Protein AF-0000000080646005 (afdb_homodimer)

Organism: NCBI:txid888439

pLDDT: mean 83.91, std 13.1, range [31.67, 98.0]

Foldseek 3Di:
DLVVLLVVLVQVVQVHDQDDFLCRLCVLLVHDSVLSQLLCVLLVDDDDPRPDRDHDVSSSVVSNVLVCCCVPVNDDPVVSSVVNNLVSVVVVVVVVVVLVVQLVVQCVPVVDDSVVSSSVCSNCVNVCVVVVVVVVVVVVVVVVVVVVVVVVVVVVVVVPPDPPPPPAQAKKKKKKKFFPCLVVVVVVDPPVLNVVQQVVLVVLLQVLQVVLAKHWQDDDRRMTMIIHRDLVSQLSSQLVSLVVQVPDPSGGFMFMEMEIDGWDDDSSHTDDPRVVVNVQQSVPGDTSWYKYFPVSLVVVVVPPVDDCVAKHWDDWDQTPPNGITIIMTGPSVVVVVVD/DLVVLLVVLVQVVQVHDQDDFLCRLCVLLVHDSVLSQLLCVLLVDDDDDRPDRDHDVSSSVVSNVLVCCCVPVNDDPVVSSVVNNLVSVVVVVVVVVVLVVQLVVQCVPVVDDSVVSSSVCSNCVNVCVVVVVVVVVVVVVVVVVVVVVVVVVVVVVVVPPDPPPPPAQAKKKKKKKFFPCLVVVVVVDPPVLNVVQQVVLVVLLQVLQVVLAKHWQDDDRRMTMIIHRDLVSQLSSQLVSLVVQVPDPSGGFMFMEMEIDGWDDDSSHTDDPRVVVNVQQRVPGDTSWYKYFPVSLVVVVVPPVDDCVAKHWDDWDQTPPNGITIIMTGPSVVVVVVD

Structure (mmCIF, N/CA/C/O backbone):
data_AF-0000000080646005-model_v1
#
loop_
_entity.id
_entity.type
_entity.pdbx_description
1 polymer 'Guanylate cyclase domain-containing protein'
#
loop_
_atom_site.group_PDB
_atom_site.id
_atom_site.type_symbol
_atom_site.label_atom_id
_atom_site.label_alt_id
_atom_site.label_comp_id
_atom_site.label_asym_id
_atom_site.label_entity_id
_atom_site.label_seq_id
_atom_site.pdbx_PDB_ins_code
_atom_site.Cartn_x
_atom_site.Cartn_y
_atom_site.Cartn_z
_atom_site.occupancy
_atom_site.B_iso_or_equiv
_atom_site.auth_seq_id
_atom_site.auth_comp_id
_atom_site.auth_asym_id
_atom_site.auth_atom_id
_atom_site.pdbx_PDB_model_num
ATOM 1 N N . MET A 1 1 ? 9 34.219 -7.281 1 39.34 1 MET A N 1
ATOM 2 C CA . MET A 1 1 ? 8.875 33.875 -5.867 1 39.34 1 MET A CA 1
ATOM 3 C C . MET A 1 1 ? 8.352 32.469 -5.703 1 39.34 1 MET A C 1
ATOM 5 O O . MET A 1 1 ? 7.562 31.984 -6.523 1 39.34 1 MET A O 1
ATOM 9 N N . PRO A 1 2 ? 9.062 31.625 -4.93 1 51.69 2 PRO A N 1
ATOM 10 C CA . PRO A 1 2 ? 8.852 30.188 -4.773 1 51.69 2 PRO A CA 1
ATOM 11 C C . PRO A 1 2 ? 7.375 29.828 -4.648 1 51.69 2 PRO A C 1
ATOM 13 O O . PRO A 1 2 ? 6.93 28.828 -5.23 1 51.69 2 PRO A O 1
ATOM 16 N N . GLY A 1 3 ? 6.633 30.688 -4.055 1 55.38 3 GLY A N 1
ATOM 17 C CA . GLY A 1 3 ? 5.211 30.5 -3.834 1 55.38 3 GLY A CA 1
ATOM 18 C C . GLY A 1 3 ? 4.395 30.562 -5.109 1 55.38 3 GLY A C 1
ATOM 19 O O . GLY A 1 3 ? 3.469 29.766 -5.305 1 55.38 3 GLY A O 1
ATOM 20 N N . ALA A 1 4 ? 4.793 31.5 -6.008 1 61.88 4 ALA A N 1
ATOM 21 C CA . ALA A 1 4 ? 4.07 31.688 -7.266 1 61.88 4 ALA A CA 1
ATOM 22 C C . ALA A 1 4 ? 4.215 30.469 -8.164 1 61.88 4 ALA A C 1
ATOM 24 O O . ALA A 1 4 ? 3.258 30.047 -8.82 1 61.88 4 ALA A O 1
ATOM 25 N N . THR A 1 5 ? 5.332 29.797 -8.078 1 70.56 5 THR A N 1
ATOM 26 C CA . THR A 1 5 ? 5.629 28.656 -8.922 1 70.56 5 THR A CA 1
ATOM 27 C C . THR A 1 5 ? 4.824 27.438 -8.477 1 70.56 5 THR A C 1
ATOM 29 O O . THR A 1 5 ? 4.273 26.703 -9.305 1 70.56 5 THR A O 1
ATOM 32 N N . ILE A 1 6 ? 4.512 27.406 -7.23 1 77.31 6 ILE A N 1
ATOM 33 C CA . ILE A 1 6 ? 3.791 26.25 -6.719 1 77.31 6 ILE A CA 1
ATOM 34 C C . ILE A 1 6 ? 2.305 26.391 -7.039 1 77.31 6 ILE A C 1
ATOM 36 O O . ILE A 1 6 ? 1.648 25.406 -7.395 1 77.31 6 ILE A O 1
ATOM 40 N N . ASP A 1 7 ? 1.912 27.609 -6.945 1 82.56 7 ASP A N 1
ATOM 41 C CA . ASP A 1 7 ? 0.506 27.844 -7.262 1 82.56 7 ASP A CA 1
ATOM 42 C C . ASP A 1 7 ? 0.212 27.516 -8.727 1 82.56 7 ASP A C 1
ATOM 44 O O . ASP A 1 7 ? -0.839 26.969 -9.047 1 82.56 7 ASP A O 1
ATOM 48 N N . ALA A 1 8 ? 1.118 27.906 -9.555 1 82.69 8 ALA A N 1
ATOM 49 C CA . ALA A 1 8 ? 0.955 27.625 -10.977 1 82.69 8 ALA A CA 1
ATOM 50 C C . ALA A 1 8 ? 0.957 26.125 -11.242 1 82.69 8 ALA A C 1
ATOM 52 O O . ALA A 1 8 ? 0.105 25.625 -11.977 1 82.69 8 ALA A O 1
ATOM 53 N N . ALA A 1 9 ? 1.856 25.422 -10.609 1 83.88 9 ALA A N 1
ATOM 54 C CA . ALA A 1 9 ? 1.948 23.969 -10.781 1 83.88 9 ALA A CA 1
ATOM 55 C C . ALA A 1 9 ? 0.695 23.281 -10.258 1 83.88 9 ALA A C 1
ATOM 57 O O . ALA A 1 9 ? 0.186 22.344 -10.883 1 83.88 9 ALA A O 1
ATOM 58 N N . ARG A 1 10 ? 0.268 23.781 -9.211 1 85.38 10 ARG A N 1
ATOM 59 C CA . ARG A 1 10 ? -0.937 23.219 -8.609 1 85.38 10 ARG A CA 1
ATOM 60 C C . ARG A 1 10 ? -2.146 23.438 -9.516 1 85.38 10 ARG A C 1
ATOM 62 O O . ARG A 1 10 ? -2.932 22.5 -9.727 1 85.38 10 ARG A O 1
ATOM 69 N N . ASN A 1 11 ? -2.221 24.641 -10.047 1 87.25 11 ASN A N 1
ATOM 70 C CA . ASN A 1 11 ? -3.357 24.953 -10.906 1 87.25 11 ASN A CA 1
ATOM 71 C C . ASN A 1 11 ? -3.369 24.078 -12.164 1 87.25 11 ASN A C 1
ATOM 73 O O . ASN A 1 11 ? -4.434 23.688 -12.641 1 87.25 11 ASN A O 1
ATOM 77 N N . VAL A 1 12 ? -2.279 23.781 -12.609 1 86.81 12 VAL A N 1
ATOM 78 C CA . VAL A 1 12 ? -2.197 22.922 -13.781 1 86.81 12 VAL A CA 1
ATOM 79 C C . VAL A 1 12 ? -2.656 21.516 -13.406 1 86.81 12 VAL A C 1
ATOM 81 O O . VAL A 1 12 ? -3.387 20.875 -14.164 1 86.81 12 VAL A O 1
ATOM 84 N N . LEU A 1 13 ? -2.279 21.047 -12.289 1 90.88 13 LEU A N 1
ATOM 85 C CA . LEU A 1 13 ? -2.588 19.703 -11.828 1 90.88 13 LEU A CA 1
ATOM 86 C C . LEU A 1 13 ? -4.082 19.531 -11.578 1 90.88 13 LEU A C 1
ATOM 88 O O . LEU A 1 13 ? -4.66 18.5 -11.898 1 90.88 13 LEU A O 1
ATOM 92 N N . ILE A 1 14 ? -4.715 20.656 -11.102 1 91 14 ILE A N 1
ATOM 93 C CA . ILE A 1 14 ? -6.105 20.484 -10.695 1 91 14 ILE A CA 1
ATOM 94 C C . ILE A 1 14 ? -7.031 21.094 -11.75 1 91 14 ILE A C 1
ATOM 96 O O . ILE A 1 14 ? -8.234 21.234 -11.516 1 91 14 ILE A O 1
ATOM 100 N N . GLY A 1 15 ? -6.473 21.453 -12.906 1 89.19 15 GLY A N 1
ATOM 101 C CA . GLY A 1 15 ? -7.285 21.891 -14.031 1 89.19 15 GLY A CA 1
ATOM 102 C C . GLY A 1 15 ? -7.625 23.359 -14 1 89.19 15 GLY A C 1
ATOM 103 O O . GLY A 1 15 ? -8.664 23.781 -14.523 1 89.19 15 GLY A O 1
ATOM 104 N N . GLY A 1 16 ? -6.918 24.156 -13.289 1 90.31 16 GLY A N 1
ATOM 105 C CA . GLY A 1 16 ? -7.133 25.594 -13.234 1 90.31 16 GLY A CA 1
ATOM 106 C C . GLY A 1 16 ? -7.414 26.094 -11.828 1 90.31 16 GLY A C 1
ATOM 107 O O . GLY A 1 16 ? -7.203 25.375 -10.852 1 90.31 16 GLY A O 1
ATOM 108 N N . ARG A 1 17 ? -7.777 27.344 -11.734 1 91 17 ARG A N 1
ATOM 109 C CA . ARG A 1 17 ? -8.148 27.922 -10.445 1 91 17 ARG A CA 1
ATOM 110 C C . ARG A 1 17 ? -9.523 27.438 -10.008 1 91 17 ARG A C 1
ATOM 112 O O . ARG A 1 17 ? -10.461 27.391 -10.805 1 91 17 ARG A O 1
ATOM 119 N N . PRO A 1 18 ? -9.625 27.062 -8.75 1 92.31 18 PRO A N 1
ATOM 120 C CA . PRO A 1 18 ? -10.938 26.656 -8.258 1 92.31 18 PRO A CA 1
ATOM 121 C C . PRO A 1 18 ? -11.984 27.766 -8.367 1 92.31 18 PRO A C 1
ATOM 123 O O . PRO A 1 18 ? -11.703 28.906 -8.031 1 92.31 18 PRO A O 1
ATOM 126 N N . THR A 1 19 ? -13.125 27.422 -8.875 1 94.62 19 THR A N 1
ATOM 127 C CA . THR A 1 19 ? -14.148 28.438 -9.086 1 94.62 19 THR A CA 1
ATOM 128 C C . THR A 1 19 ? -15.477 28 -8.477 1 94.62 19 THR A C 1
ATOM 130 O O . THR A 1 19 ? -16.469 28.734 -8.523 1 94.62 19 THR A O 1
ATOM 133 N N . MET A 1 20 ? -15.547 26.812 -7.922 1 95.38 20 MET A N 1
ATOM 134 C CA . MET A 1 20 ? -16.797 26.281 -7.391 1 95.38 20 MET A CA 1
ATOM 135 C C . MET A 1 20 ? -16.641 25.891 -5.922 1 95.38 20 MET A C 1
ATOM 137 O O . MET A 1 20 ? -15.609 25.375 -5.52 1 95.38 20 MET A O 1
ATOM 141 N N . ASN A 1 21 ? -17.625 26.219 -5.227 1 94.31 21 ASN A N 1
ATOM 142 C CA . ASN A 1 21 ? -17.734 25.625 -3.896 1 94.31 21 ASN A CA 1
ATOM 143 C C . ASN A 1 21 ? -18.5 24.312 -3.934 1 94.31 21 ASN A C 1
ATOM 145 O O . ASN A 1 21 ? -18.875 23.844 -5.008 1 94.31 21 ASN A O 1
ATOM 149 N N . LEU A 1 22 ? -18.688 23.719 -2.795 1 92.94 22 LEU A N 1
ATOM 150 C CA . LEU A 1 22 ? -19.25 22.375 -2.742 1 92.94 22 LEU A CA 1
ATOM 151 C C . LEU A 1 22 ? -20.672 22.359 -3.285 1 92.94 22 LEU A C 1
ATOM 153 O O . LEU A 1 22 ? -21.047 21.438 -4.012 1 92.94 22 LEU A O 1
ATOM 157 N N . LYS A 1 23 ? -21.484 23.312 -2.887 1 94.25 23 LYS A N 1
ATOM 158 C CA . LYS A 1 23 ? -22.859 23.391 -3.332 1 94.25 23 LYS A CA 1
ATOM 159 C C . LYS A 1 23 ? -22.953 23.594 -4.844 1 94.25 23 LYS A C 1
ATOM 161 O O . LYS A 1 23 ? -23.781 22.984 -5.512 1 94.25 23 LYS A O 1
ATOM 166 N N . GLU A 1 24 ? -22.109 24.453 -5.352 1 95.94 24 GLU A N 1
ATOM 167 C CA . GLU A 1 24 ? -22.062 24.734 -6.785 1 95.94 24 GLU A CA 1
ATOM 168 C C . GLU A 1 24 ? -21.609 23.5 -7.566 1 95.94 24 GLU A C 1
ATOM 170 O O . GLU A 1 24 ? -22.094 23.234 -8.664 1 95.94 24 GLU A O 1
ATOM 175 N N . LEU A 1 25 ? -20.594 22.766 -7.016 1 96 25 LEU A N 1
ATOM 176 C CA . LEU A 1 25 ? -20.125 21.531 -7.625 1 96 25 LEU A CA 1
ATOM 177 C C . LEU A 1 25 ? -21.25 20.516 -7.742 1 96 25 LEU A C 1
ATOM 179 O O . LEU A 1 25 ? -21.438 19.891 -8.789 1 96 25 LEU A O 1
ATOM 183 N N . ALA A 1 26 ? -21.984 20.375 -6.641 1 96.5 26 ALA A N 1
ATOM 184 C CA . ALA A 1 26 ? -23.109 19.438 -6.621 1 96.5 26 ALA A CA 1
ATOM 185 C C . ALA A 1 26 ? -24.172 19.828 -7.652 1 96.5 26 ALA A C 1
ATOM 187 O O . ALA A 1 26 ? -24.672 18.984 -8.391 1 96.5 26 ALA A O 1
ATOM 188 N N . GLU A 1 27 ? -24.484 21.094 -7.668 1 97.06 27 GLU A N 1
ATOM 189 C CA . GLU A 1 27 ? -25.469 21.594 -8.617 1 97.06 27 GLU A CA 1
ATOM 190 C C . GLU A 1 27 ? -25.016 21.359 -10.055 1 97.06 27 GLU A C 1
ATOM 192 O O . GLU A 1 27 ? -25.812 20.922 -10.891 1 97.06 27 GLU A O 1
ATOM 197 N N . ALA A 1 28 ? -23.797 21.672 -10.336 1 97.25 28 ALA A N 1
ATOM 198 C CA . ALA A 1 28 ? -23.25 21.516 -11.688 1 97.25 28 ALA A CA 1
ATOM 199 C C . ALA A 1 28 ? -23.234 20.031 -12.094 1 97.25 28 ALA A C 1
ATOM 201 O O . ALA A 1 28 ? -23.406 19.703 -13.266 1 97.25 28 ALA A O 1
ATOM 202 N N . ALA A 1 29 ? -23.016 19.141 -11.148 1 97.12 29 ALA A N 1
ATOM 203 C CA . ALA A 1 29 ? -22.953 17.703 -11.414 1 97.12 29 ALA A CA 1
ATOM 204 C C . ALA A 1 29 ? -24.344 17.078 -11.469 1 97.12 29 ALA A C 1
ATOM 206 O O . ALA A 1 29 ? -24.5 15.945 -11.906 1 97.12 29 ALA A O 1
ATOM 207 N N . GLY A 1 30 ? -25.375 17.844 -11 1 96.44 30 GLY A N 1
ATOM 208 C CA . GLY A 1 30 ? -26.75 17.359 -10.984 1 96.44 30 GLY A CA 1
ATOM 209 C C . GLY A 1 30 ? -27 16.344 -9.883 1 96.44 30 GLY A C 1
ATOM 210 O O . GLY A 1 30 ? -27.719 15.367 -10.094 1 96.44 30 GLY A O 1
ATOM 211 N N . CYS A 1 31 ? -26.328 16.484 -8.789 1 96.12 31 CYS A N 1
ATOM 212 C CA . CYS A 1 31 ? -26.516 15.531 -7.691 1 96.12 31 CYS A CA 1
ATOM 213 C C . CYS A 1 31 ? -26.75 16.266 -6.375 1 96.12 31 CYS A C 1
ATOM 215 O O . CYS A 1 31 ? -26.656 17.484 -6.316 1 96.12 31 CYS A O 1
ATOM 217 N N . GLU A 1 32 ? -27.125 15.555 -5.332 1 95.44 32 GLU A N 1
ATOM 218 C CA . GLU A 1 32 ? -27.25 16.109 -3.992 1 95.44 32 GLU A CA 1
ATOM 219 C C . GLU A 1 32 ? -25.891 16.453 -3.396 1 95.44 32 GLU A C 1
ATOM 221 O O . GLU A 1 32 ? -24.891 15.789 -3.689 1 95.44 32 GLU A O 1
ATOM 226 N N . VAL A 1 33 ? -25.875 17.469 -2.592 1 93.44 33 VAL A N 1
ATOM 227 C CA . VAL A 1 33 ? -24.641 17.922 -1.953 1 93.44 33 VAL A CA 1
ATOM 228 C C . VAL A 1 33 ? -24 16.781 -1.174 1 93.44 33 VAL A C 1
ATOM 230 O O . VAL A 1 33 ? -22.781 16.672 -1.103 1 93.44 33 VAL A O 1
ATOM 233 N N . ALA A 1 34 ? -24.828 15.891 -0.673 1 90.69 34 ALA A N 1
ATOM 234 C CA . ALA A 1 34 ? -24.344 14.766 0.115 1 90.69 34 ALA A CA 1
ATOM 235 C C . ALA A 1 34 ? -23.438 13.859 -0.721 1 90.69 34 ALA A C 1
ATOM 237 O O . ALA A 1 34 ? -22.469 13.289 -0.205 1 90.69 34 ALA A O 1
ATOM 238 N N . TYR A 1 35 ? -23.719 13.734 -1.984 1 92.62 35 TYR A N 1
ATOM 239 C CA . TYR A 1 35 ? -22.906 12.906 -2.869 1 92.62 35 TYR A CA 1
ATOM 240 C C . TYR A 1 35 ? -21.578 13.586 -3.172 1 92.62 35 TYR A C 1
ATOM 242 O O . TYR A 1 35 ? -20.531 12.922 -3.248 1 92.62 35 TYR A O 1
ATOM 250 N N . ALA A 1 36 ? -21.609 14.906 -3.396 1 92.94 36 ALA A N 1
ATOM 251 C CA . ALA A 1 36 ? -20.375 15.648 -3.613 1 92.94 36 ALA A CA 1
ATOM 252 C C . ALA A 1 36 ? -19.469 15.555 -2.395 1 92.94 36 ALA A C 1
ATOM 254 O O . ALA A 1 36 ? -18.25 15.422 -2.535 1 92.94 36 ALA A O 1
ATOM 255 N N . GLU A 1 37 ? -20.078 15.609 -1.258 1 87.44 37 GLU A N 1
ATOM 256 C CA . GLU A 1 37 ? -19.328 15.469 -0.016 1 87.44 37 GLU A CA 1
ATOM 257 C C . GLU A 1 37 ? -18.703 14.078 0.106 1 87.44 37 GLU A C 1
ATOM 259 O O . GLU A 1 37 ? -17.562 13.93 0.537 1 87.44 37 GLU A O 1
ATOM 264 N N . ARG A 1 38 ? -19.547 13.125 -0.201 1 85.56 38 ARG A N 1
ATOM 265 C CA . ARG A 1 38 ? -19.078 11.742 -0.139 1 85.56 38 ARG A CA 1
ATOM 266 C C . ARG A 1 38 ? -17.906 11.516 -1.093 1 85.56 38 ARG A C 1
ATOM 268 O O . ARG A 1 38 ? -16.938 10.836 -0.748 1 85.56 38 ARG A O 1
ATOM 275 N N . PHE A 1 39 ? -18.047 12.109 -2.312 1 93 39 PHE A N 1
ATOM 276 C CA . PHE A 1 39 ? -17 12.047 -3.32 1 93 39 PHE A CA 1
ATOM 277 C C . PHE A 1 39 ? -15.688 12.617 -2.779 1 93 39 PHE A C 1
ATOM 279 O O . PHE A 1 39 ? -14.641 11.977 -2.861 1 93 39 PHE A O 1
ATOM 286 N N . TRP A 1 40 ? -15.75 13.711 -2.152 1 87.12 40 TRP A N 1
ATOM 287 C CA . TRP A 1 40 ? -14.586 14.422 -1.636 1 87.12 40 TRP A CA 1
ATOM 288 C C . TRP A 1 40 ? -13.961 13.664 -0.469 1 87.12 40 TRP A C 1
ATOM 290 O O . TRP A 1 40 ? -12.734 13.508 -0.409 1 87.12 40 TRP A O 1
ATOM 300 N N . ARG A 1 41 ? -14.805 13.188 0.403 1 78.12 41 ARG A N 1
ATOM 301 C CA . ARG A 1 41 ? -14.328 12.445 1.569 1 78.12 41 ARG A CA 1
ATOM 302 C C . ARG A 1 41 ? -13.68 11.133 1.155 1 78.12 41 ARG A C 1
ATOM 304 O O . ARG A 1 41 ? -12.688 10.711 1.746 1 78.12 41 ARG A O 1
ATOM 311 N N . ALA A 1 42 ? -14.273 10.523 0.172 1 81.38 42 ALA A N 1
ATOM 312 C CA . ALA A 1 42 ? -13.742 9.25 -0.306 1 81.38 42 ALA A CA 1
ATOM 313 C C . ALA A 1 42 ? -12.367 9.438 -0.941 1 81.38 42 ALA A C 1
ATOM 315 O O . ALA A 1 42 ? -11.531 8.531 -0.912 1 81.38 42 ALA A O 1
ATOM 316 N N . MET A 1 43 ? -12.156 10.641 -1.469 1 84.5 43 MET A N 1
ATOM 317 C CA . MET A 1 43 ? -10.859 10.961 -2.059 1 84.5 43 MET A CA 1
ATOM 318 C C . MET A 1 43 ? -9.82 11.234 -0.975 1 84.5 43 MET A C 1
ATOM 320 O O . MET A 1 43 ? -8.633 11.336 -1.266 1 84.5 43 MET A O 1
ATOM 324 N N . GLY A 1 44 ? -10.242 11.297 0.291 1 73.69 44 GLY A N 1
ATOM 325 C CA . GLY A 1 44 ? -9.32 11.43 1.405 1 73.69 44 GLY A CA 1
ATOM 326 C C . GLY A 1 44 ? -8.938 12.867 1.7 1 73.69 44 GLY A C 1
ATOM 327 O O . GLY A 1 44 ? -7.867 13.133 2.256 1 73.69 44 GLY A O 1
ATOM 328 N N . PHE A 1 45 ? -9.695 13.805 1.267 1 77.5 45 PHE A N 1
ATOM 329 C CA . PHE A 1 45 ? -9.344 15.203 1.475 1 77.5 45 PHE A CA 1
ATOM 330 C C . PHE A 1 45 ? -10.039 15.758 2.709 1 77.5 45 PHE A C 1
ATOM 332 O O . PHE A 1 45 ? -11.086 15.25 3.119 1 77.5 45 PHE A O 1
ATOM 339 N N . PRO A 1 46 ? -9.43 16.703 3.336 1 69.62 46 PRO A N 1
ATOM 340 C CA . PRO A 1 46 ? -9.969 17.281 4.57 1 69.62 46 PRO A CA 1
ATOM 341 C C . PRO A 1 46 ? -11.352 17.906 4.375 1 69.62 46 PRO A C 1
ATOM 343 O O . PRO A 1 46 ? -11.711 18.266 3.25 1 69.62 46 PRO A O 1
ATOM 346 N N . ASP A 1 47 ? -12.008 17.984 5.508 1 64.88 47 ASP A N 1
ATOM 347 C CA . ASP A 1 47 ? -13.352 18.547 5.508 1 64.88 47 ASP A CA 1
ATOM 348 C C . ASP A 1 47 ? -13.352 19.969 4.977 1 64.88 47 ASP A C 1
ATOM 350 O O . ASP A 1 47 ? -12.43 20.75 5.258 1 64.88 47 ASP A O 1
ATOM 354 N N . LEU A 1 48 ? -14.281 20.188 4.133 1 64.62 48 LEU A N 1
ATOM 355 C CA . LEU A 1 48 ? -14.406 21.453 3.441 1 64.62 48 LEU A CA 1
ATOM 356 C C . LEU A 1 48 ? -15.094 22.484 4.328 1 64.62 48 LEU A C 1
ATOM 358 O O . LEU A 1 48 ? -15.969 22.141 5.125 1 64.62 48 LEU A O 1
ATOM 362 N N . LYS A 1 49 ? -14.453 23.594 4.43 1 65.81 49 LYS A N 1
ATOM 363 C CA . LYS A 1 49 ? -15.25 24.719 4.934 1 65.81 49 LYS A CA 1
ATOM 364 C C . LYS A 1 49 ? -16.266 25.172 3.896 1 65.81 49 LYS A C 1
ATOM 366 O O . LYS A 1 49 ? -15.93 25.344 2.721 1 65.81 49 LYS A O 1
ATOM 371 N N . SER A 1 50 ? -17.484 25.031 3.994 1 64.81 50 SER A N 1
ATOM 372 C CA . SER A 1 50 ? -18.641 25.047 3.111 1 64.81 50 SER A CA 1
ATOM 373 C C . SER A 1 50 ? -18.578 26.219 2.135 1 64.81 50 SER A C 1
ATOM 375 O O . SER A 1 50 ? -19.016 26.109 0.987 1 64.81 50 SER A O 1
ATOM 377 N N . ASP A 1 51 ? -17.906 27.266 2.322 1 80.06 51 ASP A N 1
ATOM 378 C CA . ASP A 1 51 ? -18.125 28.422 1.462 1 80.06 51 ASP A CA 1
ATOM 379 C C . ASP A 1 51 ? -16.859 28.766 0.672 1 80.06 51 ASP A C 1
ATOM 381 O O . ASP A 1 51 ? -16.828 29.766 -0.041 1 80.06 51 ASP A O 1
ATOM 385 N N . GLU A 1 52 ? -16.016 27.891 0.558 1 85.5 52 GLU A N 1
ATOM 386 C CA . GLU A 1 52 ? -14.789 28.203 -0.161 1 85.5 52 GLU A CA 1
ATOM 387 C C . GLU A 1 52 ? -14.758 27.516 -1.527 1 85.5 52 GLU A C 1
ATOM 389 O O . GLU A 1 52 ? -15.234 26.391 -1.678 1 85.5 52 GLU A O 1
ATOM 394 N N . ASP A 1 53 ? -14.344 28.359 -2.549 1 90.5 53 ASP A N 1
ATOM 395 C CA . ASP A 1 53 ? -14.109 27.766 -3.863 1 90.5 53 ASP A CA 1
ATOM 396 C C . ASP A 1 53 ? -12.906 26.828 -3.84 1 90.5 53 ASP A C 1
ATOM 398 O O . ASP A 1 53 ? -11.766 27.281 -3.691 1 90.5 53 ASP A O 1
ATOM 402 N N . MET A 1 54 ? -13.211 25.547 -3.977 1 89.88 54 MET A N 1
ATOM 403 C CA . MET A 1 54 ? -12.141 24.562 -3.852 1 89.88 54 MET A CA 1
ATOM 404 C C . MET A 1 54 ? -12.125 23.609 -5.051 1 89.88 54 MET A C 1
ATOM 406 O O . MET A 1 54 ? -11.172 22.859 -5.234 1 89.88 54 MET A O 1
ATOM 410 N N . PHE A 1 55 ? -13.156 23.812 -5.93 1 94.44 55 PHE A N 1
ATOM 411 C CA . PHE A 1 55 ? -13.312 22.781 -6.961 1 94.44 55 PHE A CA 1
ATOM 412 C C . PHE A 1 55 ? -13.164 23.391 -8.352 1 94.44 55 PHE A C 1
ATOM 414 O O . PHE A 1 55 ? -13.484 24.562 -8.562 1 94.44 55 PHE A O 1
ATOM 421 N N . THR A 1 56 ? -12.656 22.656 -9.258 1 95.94 56 THR A N 1
ATOM 422 C CA . THR A 1 56 ? -12.445 23.031 -10.648 1 95.94 56 THR A CA 1
ATOM 423 C C . THR A 1 56 ? -13.305 22.188 -11.586 1 95.94 56 THR A C 1
ATOM 425 O O . THR A 1 56 ? -14.055 21.328 -11.125 1 95.94 56 THR A O 1
ATOM 428 N N . GLU A 1 57 ? -13.172 22.469 -12.836 1 95.38 57 GLU A N 1
ATOM 429 C CA . GLU A 1 57 ? -13.891 21.688 -13.836 1 95.38 57 GLU A CA 1
ATOM 430 C C . GLU A 1 57 ? -13.422 20.234 -13.852 1 95.38 57 GLU A C 1
ATOM 432 O O . GLU A 1 57 ? -14.188 19.328 -14.172 1 95.38 57 GLU A O 1
ATOM 437 N N . LEU A 1 58 ? -12.18 20.062 -13.516 1 94.5 58 LEU A N 1
ATOM 438 C CA . LEU A 1 58 ? -11.656 18.703 -13.43 1 94.5 58 LEU A CA 1
ATOM 439 C C . LEU A 1 58 ? -12.352 17.922 -12.32 1 94.5 58 LEU A C 1
ATOM 441 O O . LEU A 1 58 ? -12.641 16.734 -12.484 1 94.5 58 LEU A O 1
ATOM 445 N N . ASP A 1 59 ? -12.594 18.547 -11.203 1 95.62 59 ASP A N 1
ATOM 446 C CA . ASP A 1 59 ? -13.328 17.922 -10.109 1 95.62 59 ASP A CA 1
ATOM 447 C C . ASP A 1 59 ? -14.75 17.562 -10.539 1 95.62 59 ASP A C 1
ATOM 449 O O . ASP A 1 59 ? -15.258 16.5 -10.195 1 95.62 59 ASP A O 1
ATOM 453 N N . LEU A 1 60 ? -15.336 18.547 -11.273 1 96.88 60 LEU A N 1
ATOM 454 C CA . LEU A 1 60 ? -16.688 18.328 -11.766 1 96.88 60 LEU A CA 1
ATOM 455 C C . LEU A 1 60 ? -16.75 17.109 -12.68 1 96.88 60 LEU A C 1
ATOM 457 O O . LEU A 1 60 ? -17.625 16.25 -12.531 1 96.88 60 LEU A O 1
ATOM 461 N N . ALA A 1 61 ? -15.867 17.031 -13.586 1 96.38 61 ALA A N 1
ATOM 462 C CA . ALA A 1 61 ? -15.82 15.906 -14.516 1 96.38 61 ALA A CA 1
ATOM 463 C C . ALA A 1 61 ? -15.617 14.594 -13.773 1 96.38 61 ALA A C 1
ATOM 465 O O . ALA A 1 61 ? -16.219 13.578 -14.125 1 96.38 61 ALA A O 1
ATOM 466 N N . SER A 1 62 ? -14.758 14.57 -12.781 1 95.81 62 SER A N 1
ATOM 467 C CA . SER A 1 62 ? -14.477 13.359 -12.016 1 95.81 62 SER A CA 1
ATOM 468 C C . SER A 1 62 ? -15.688 12.93 -11.195 1 95.81 62 SER A C 1
ATOM 470 O O . SER A 1 62 ? -15.984 11.742 -11.086 1 95.81 62 SER A O 1
ATOM 472 N N . LEU A 1 63 ? -16.328 13.906 -10.594 1 96.44 63 LEU A N 1
ATOM 473 C CA . LEU A 1 63 ? -17.547 13.609 -9.844 1 96.44 63 LEU A CA 1
ATOM 474 C C . LEU A 1 63 ? -18.609 13 -10.75 1 96.44 63 LEU A C 1
ATOM 476 O O . LEU A 1 63 ? -19.234 12 -10.391 1 96.44 63 LEU A O 1
ATOM 480 N N . LYS A 1 64 ? -18.797 13.617 -11.914 1 96.75 64 LYS A N 1
ATOM 481 C CA . LYS A 1 64 ? -19.766 13.086 -12.859 1 96.75 64 LYS A CA 1
ATOM 482 C C . LYS A 1 64 ? -19.406 11.656 -13.273 1 96.75 64 LYS A C 1
ATOM 484 O O . LYS A 1 64 ? -20.281 10.805 -13.406 1 96.75 64 LYS A O 1
ATOM 489 N N . SER A 1 65 ? -18.141 11.461 -13.484 1 95.31 65 SER A N 1
ATOM 490 C CA . SER A 1 65 ? -17.672 10.125 -13.836 1 95.31 65 SER A CA 1
ATOM 491 C C . SER A 1 65 ? -17.953 9.133 -12.719 1 95.31 65 SER A C 1
ATOM 493 O O . SER A 1 65 ? -18.344 7.992 -12.977 1 95.31 65 SER A O 1
ATOM 495 N N . TRP A 1 66 ? -17.734 9.523 -11.523 1 94.94 66 TRP A N 1
ATOM 496 C CA . TRP A 1 66 ? -18 8.672 -10.375 1 94.94 66 TRP A CA 1
ATOM 497 C C . TRP A 1 66 ? -19.484 8.352 -10.273 1 94.94 66 TRP A C 1
ATOM 499 O O . TRP A 1 66 ? -19.859 7.199 -10.031 1 94.94 66 TRP A O 1
ATOM 509 N N . LEU A 1 67 ? -20.344 9.328 -10.5 1 95.5 67 LEU A N 1
ATOM 510 C CA . LEU A 1 67 ? -21.797 9.148 -10.469 1 95.5 67 LEU A CA 1
ATOM 511 C C . LEU A 1 67 ? -22.25 8.188 -11.562 1 95.5 67 LEU A C 1
ATOM 513 O O . LEU A 1 67 ? -23.203 7.43 -11.367 1 95.5 67 LEU A O 1
ATOM 517 N N . SER A 1 68 ? -21.547 8.211 -12.656 1 94.88 68 SER A N 1
ATOM 518 C CA . SER A 1 68 ? -21.938 7.367 -13.781 1 94.88 68 SER A CA 1
ATOM 519 C C . SER A 1 68 ? -21.703 5.891 -13.469 1 94.88 68 SER A C 1
ATOM 521 O O . SER A 1 68 ? -22.344 5.02 -14.062 1 94.88 68 SER A O 1
ATOM 523 N N . LEU A 1 69 ? -20.766 5.535 -12.57 1 93.56 69 LEU A N 1
ATOM 524 C CA . LEU A 1 69 ? -20.562 4.156 -12.141 1 93.56 69 LEU A CA 1
ATOM 525 C C . LEU A 1 69 ? -21.844 3.582 -11.547 1 93.56 69 LEU A C 1
ATOM 527 O O . LEU A 1 69 ? -22.141 2.398 -11.734 1 93.56 69 LEU A O 1
ATOM 531 N N . MET A 1 70 ? -22.547 4.473 -10.859 1 92.19 70 MET A N 1
ATOM 532 C CA . MET A 1 70 ? -23.797 4.051 -10.234 1 92.19 70 MET A CA 1
ATOM 533 C C . MET A 1 70 ? -24.969 4.145 -11.219 1 92.19 70 MET A C 1
ATOM 535 O O . MET A 1 70 ? -25.688 3.17 -11.43 1 92.19 70 MET A O 1
ATOM 539 N N . SER A 1 71 ? -25.094 5.25 -11.891 1 93.44 71 SER A N 1
ATOM 540 C CA . SER A 1 71 ? -26.266 5.508 -12.719 1 93.44 71 SER A CA 1
ATOM 541 C C . SER A 1 71 ? -26.203 4.711 -14.023 1 93.44 71 SER A C 1
ATOM 543 O O . SER A 1 71 ? -27.219 4.227 -14.508 1 93.44 71 SER A O 1
ATOM 545 N N . GLU A 1 72 ? -25.047 4.555 -14.57 1 91.81 72 GLU A N 1
ATOM 546 C CA . GLU A 1 72 ? -24.922 3.906 -15.875 1 91.81 72 GLU A CA 1
ATOM 547 C C . GLU A 1 72 ? -24.5 2.447 -15.727 1 91.81 72 GLU A C 1
ATOM 549 O O . GLU A 1 72 ? -24.969 1.584 -16.484 1 91.81 72 GLU A O 1
ATOM 554 N N . LEU A 1 73 ? -23.688 2.137 -14.742 1 91.38 73 LEU A N 1
ATOM 555 C CA . LEU A 1 73 ? -23.109 0.792 -14.68 1 91.38 73 LEU A CA 1
ATOM 556 C C . LEU A 1 73 ? -23.719 0.003 -13.523 1 91.38 73 LEU A C 1
ATOM 558 O O . LEU A 1 73 ? -23.438 -1.186 -13.359 1 91.38 73 LEU A O 1
ATOM 562 N N . GLY A 1 74 ? -24.5 0.672 -12.695 1 91.44 74 GLY A N 1
ATOM 563 C CA . GLY A 1 74 ? -25.344 -0.014 -11.727 1 91.44 74 GLY A CA 1
ATOM 564 C C . GLY A 1 74 ? -24.609 -0.371 -10.445 1 91.44 74 GLY A C 1
ATOM 565 O O . GLY A 1 74 ? -25.078 -1.204 -9.672 1 91.44 74 GLY A O 1
ATOM 566 N N . LEU A 1 75 ? -23.484 0.158 -10.227 1 92.75 75 LEU A N 1
ATOM 567 C CA . LEU A 1 75 ? -22.797 -0.127 -8.977 1 92.75 75 LEU A CA 1
ATOM 568 C C . LEU A 1 75 ? -23.547 0.461 -7.785 1 92.75 75 LEU A C 1
ATOM 570 O O . LEU A 1 75 ? -24.125 1.547 -7.887 1 92.75 75 LEU A O 1
ATOM 574 N N . LYS A 1 76 ? -23.547 -0.235 -6.73 1 91.44 76 LYS A N 1
ATOM 575 C CA . LYS A 1 76 ? -24.031 0.33 -5.48 1 91.44 76 LYS A CA 1
ATOM 576 C C . LYS A 1 76 ? -23.125 1.446 -4.98 1 91.44 76 LYS A C 1
ATOM 578 O O . LYS A 1 76 ? -21.938 1.464 -5.293 1 91.44 76 LYS A O 1
ATOM 583 N N . THR A 1 77 ? -23.656 2.32 -4.254 1 87.12 77 THR A N 1
ATOM 584 C CA . THR A 1 77 ? -22.938 3.469 -3.73 1 87.12 77 THR A CA 1
ATOM 585 C C . THR A 1 77 ? -21.719 3.018 -2.93 1 87.12 77 THR A C 1
ATOM 587 O O . THR A 1 77 ? -20.641 3.621 -3.023 1 87.12 77 THR A O 1
ATOM 590 N N . ARG A 1 78 ? -21.875 1.974 -2.209 1 79.94 78 ARG A N 1
ATOM 591 C CA . ARG A 1 78 ? -20.781 1.456 -1.382 1 79.94 78 ARG A CA 1
ATOM 592 C C . ARG A 1 78 ? -19.594 1.028 -2.24 1 79.94 78 ARG A C 1
ATOM 594 O O . ARG A 1 78 ? -18.453 1.342 -1.92 1 79.94 78 ARG A O 1
ATOM 601 N N . SER A 1 79 ? -19.938 0.317 -3.295 1 84.19 79 SER A N 1
ATOM 602 C CA . SER A 1 79 ? -18.875 -0.177 -4.18 1 84.19 79 SER A CA 1
ATOM 603 C C . SER A 1 79 ? -18.219 0.966 -4.938 1 84.19 79 SER A C 1
ATOM 605 O O . SER A 1 79 ? -17 0.979 -5.102 1 84.19 79 SER A O 1
ATOM 607 N N . ALA A 1 80 ? -19.031 1.892 -5.418 1 90.75 80 ALA A N 1
ATOM 608 C CA . ALA A 1 80 ? -18.5 3.059 -6.109 1 90.75 80 ALA A CA 1
ATOM 609 C C . ALA A 1 80 ? -17.578 3.863 -5.191 1 90.75 80 ALA A C 1
ATOM 611 O O . ALA A 1 80 ? -16.531 4.352 -5.621 1 90.75 80 ALA A O 1
ATOM 612 N N . THR A 1 81 ? -17.969 3.992 -3.943 1 85.19 81 THR A N 1
ATOM 613 C CA . THR A 1 81 ? -17.172 4.719 -2.961 1 85.19 81 THR A CA 1
ATOM 614 C C . THR A 1 81 ? -15.867 3.975 -2.668 1 85.19 81 THR A C 1
ATOM 616 O O . THR A 1 81 ? -14.812 4.594 -2.525 1 85.19 81 THR A O 1
ATOM 619 N N . SER A 1 82 ? -15.992 2.67 -2.623 1 79.88 82 SER A N 1
ATOM 620 C CA . SER A 1 82 ? -14.805 1.849 -2.404 1 79.88 82 SER A CA 1
ATOM 621 C C . SER A 1 82 ? -13.781 2.047 -3.518 1 79.88 82 SER A C 1
ATOM 623 O O . SER A 1 82 ? -12.578 2.092 -3.262 1 79.88 82 SER A O 1
ATOM 625 N N . LEU A 1 83 ? -14.25 2.15 -4.715 1 89 83 LEU A N 1
ATOM 626 C CA . LEU A 1 83 ? -13.367 2.361 -5.859 1 89 83 LEU A CA 1
ATOM 627 C C . LEU A 1 83 ? -12.641 3.695 -5.742 1 89 83 LEU A C 1
ATOM 629 O O . LEU A 1 83 ? -11.43 3.77 -5.984 1 89 83 LEU A O 1
ATOM 633 N N . LEU A 1 84 ? -13.352 4.723 -5.305 1 88.69 84 LEU A N 1
ATOM 634 C CA . LEU A 1 84 ? -12.742 6.035 -5.121 1 88.69 84 LEU A CA 1
ATOM 635 C C . LEU A 1 84 ? -11.695 5.996 -4.016 1 88.69 84 LEU A C 1
ATOM 637 O O . LEU A 1 84 ? -10.625 6.594 -4.148 1 88.69 84 LEU A O 1
ATOM 641 N N . ARG A 1 85 ? -12.062 5.328 -2.984 1 79 85 ARG A N 1
ATOM 642 C CA . ARG A 1 85 ? -11.141 5.223 -1.857 1 79 85 ARG A CA 1
ATOM 643 C C . ARG A 1 85 ? -9.875 4.473 -2.256 1 79 85 ARG A C 1
ATOM 645 O O . ARG A 1 85 ? -8.773 4.852 -1.856 1 79 85 ARG A O 1
ATOM 652 N N . ALA A 1 86 ? -10.047 3.41 -2.986 1 81.38 86 ALA A N 1
ATOM 653 C CA . ALA A 1 86 ? -8.906 2.637 -3.473 1 81.38 86 ALA A CA 1
ATOM 654 C C . ALA A 1 86 ? -7.957 3.514 -4.281 1 81.38 86 ALA A C 1
ATOM 656 O O . ALA A 1 86 ? -6.742 3.469 -4.082 1 81.38 86 ALA A O 1
ATOM 657 N N . GLN A 1 87 ? -8.539 4.293 -5.137 1 90.44 87 GLN A N 1
ATOM 658 C CA . GLN A 1 87 ? -7.738 5.152 -6.008 1 90.44 87 GLN A CA 1
ATOM 659 C C . GLN A 1 87 ? -7.031 6.242 -5.203 1 90.44 87 GLN A C 1
ATOM 661 O O . GLN A 1 87 ? -5.852 6.512 -5.422 1 90.44 87 GLN A O 1
ATOM 666 N N . SER A 1 88 ? -7.812 6.824 -4.305 1 84.31 88 SER A N 1
ATOM 667 C CA . SER A 1 88 ? -7.238 7.895 -3.498 1 84.31 88 SER A CA 1
ATOM 668 C C . SER A 1 88 ? -6.09 7.379 -2.633 1 84.31 88 SER A C 1
ATOM 670 O O . SER A 1 88 ? -5.023 7.996 -2.578 1 84.31 88 SER A O 1
ATOM 672 N N . HIS A 1 89 ? -6.336 6.285 -2.014 1 73.75 89 HIS A N 1
ATOM 673 C CA . HIS A 1 89 ? -5.352 5.684 -1.124 1 73.75 89 HIS A CA 1
ATOM 674 C C . HIS A 1 89 ? -4.078 5.316 -1.88 1 73.75 89 HIS A C 1
ATOM 676 O O . HIS A 1 89 ? -2.971 5.594 -1.411 1 73.75 89 HIS A O 1
ATOM 682 N N . THR A 1 90 ? -4.207 4.695 -2.939 1 83.25 90 THR A N 1
ATOM 683 C CA . THR A 1 90 ? -3.051 4.234 -3.701 1 83.25 90 THR A CA 1
ATOM 684 C C . THR A 1 90 ? -2.293 5.41 -4.305 1 83.25 90 THR A C 1
ATOM 686 O O . THR A 1 90 ? -1.061 5.41 -4.34 1 83.25 90 THR A O 1
ATOM 689 N N . MET A 1 91 ? -3.053 6.41 -4.723 1 90.94 91 MET A N 1
ATOM 690 C CA . MET A 1 91 ? -2.391 7.551 -5.348 1 90.94 91 MET A CA 1
ATOM 691 C C . MET A 1 91 ? -1.669 8.398 -4.305 1 90.94 91 MET A C 1
ATOM 693 O O . MET A 1 91 ? -0.618 8.977 -4.586 1 90.94 91 MET A O 1
ATOM 697 N N . ASP A 1 92 ? -2.297 8.547 -3.158 1 81.38 92 ASP A N 1
ATOM 698 C CA . ASP A 1 92 ? -1.634 9.266 -2.074 1 81.38 92 ASP A CA 1
ATOM 699 C C . ASP A 1 92 ? -0.253 8.68 -1.789 1 81.38 92 ASP A C 1
ATOM 701 O O . ASP A 1 92 ? 0.717 9.422 -1.612 1 81.38 92 ASP A O 1
ATOM 705 N N . ARG A 1 93 ? -0.141 7.387 -1.791 1 74.75 93 ARG A N 1
ATOM 706 C CA . ARG A 1 93 ? 1.121 6.691 -1.561 1 74.75 93 ARG A CA 1
ATOM 707 C C . ARG A 1 93 ? 2.064 6.859 -2.748 1 74.75 93 ARG A C 1
ATOM 709 O O . ARG A 1 93 ? 3.27 7.047 -2.568 1 74.75 93 ARG A O 1
ATOM 716 N N . LEU A 1 94 ? 1.51 6.77 -3.877 1 88.75 94 LEU A N 1
ATOM 717 C CA . LEU A 1 94 ? 2.334 6.832 -5.078 1 88.75 94 LEU A CA 1
ATOM 718 C C . LEU A 1 94 ? 3 8.195 -5.211 1 88.75 94 LEU A C 1
ATOM 720 O O . LEU A 1 94 ? 4.203 8.281 -5.469 1 88.75 94 LEU A O 1
ATOM 724 N N . VAL A 1 95 ? 2.188 9.266 -5.023 1 91.56 95 VAL A N 1
ATOM 725 C CA . VAL A 1 95 ? 2.738 10.594 -5.234 1 91.56 95 VAL A CA 1
ATOM 726 C C . VAL A 1 95 ? 3.838 10.875 -4.211 1 91.56 95 VAL A C 1
ATOM 728 O O . VAL A 1 95 ? 4.828 11.539 -4.52 1 91.56 95 VAL A O 1
ATOM 731 N N . LEU A 1 96 ? 3.631 10.398 -3.012 1 80.81 96 LEU A N 1
ATOM 732 C CA . LEU A 1 96 ? 4.672 10.539 -2 1 80.81 96 LEU A CA 1
ATOM 733 C C . LEU A 1 96 ? 5.945 9.812 -2.426 1 80.81 96 LEU A C 1
ATOM 735 O O . LEU A 1 96 ? 7.043 10.359 -2.316 1 80.81 96 LEU A O 1
ATOM 739 N N . TRP A 1 97 ? 5.797 8.617 -2.865 1 76.62 97 TRP A N 1
ATOM 740 C CA . TRP A 1 97 ? 6.93 7.832 -3.338 1 76.62 97 TRP A CA 1
ATOM 741 C C . TRP A 1 97 ? 7.625 8.523 -4.504 1 76.62 97 TRP A C 1
ATOM 743 O O . TRP A 1 97 ? 8.859 8.617 -4.535 1 76.62 97 TRP A O 1
ATOM 753 N N . GLN A 1 98 ? 6.855 8.992 -5.438 1 90.06 98 GLN A N 1
ATOM 754 C CA . GLN A 1 98 ? 7.406 9.656 -6.617 1 90.06 98 GLN A CA 1
ATOM 755 C C . GLN A 1 98 ? 8.195 10.898 -6.23 1 90.06 98 GLN A C 1
ATOM 757 O O . GLN A 1 98 ? 9.328 11.094 -6.684 1 90.06 98 GLN A O 1
ATOM 762 N N . THR A 1 99 ? 7.629 11.734 -5.379 1 87.5 99 THR A N 1
ATOM 763 C CA . THR A 1 99 ? 8.281 12.977 -4.965 1 87.5 99 THR A CA 1
ATOM 764 C C . THR A 1 99 ? 9.547 12.68 -4.16 1 87.5 99 THR A C 1
ATOM 766 O O . THR A 1 99 ? 10.562 13.352 -4.336 1 87.5 99 THR A O 1
ATOM 769 N N . GLU A 1 100 ? 9.477 11.703 -3.318 1 79.44 100 GLU A N 1
ATOM 770 C CA . GLU A 1 100 ? 10.641 11.328 -2.527 1 79.44 100 GLU A CA 1
ATOM 771 C C . GLU A 1 100 ? 11.773 10.812 -3.42 1 79.44 100 GLU A C 1
ATOM 773 O O . GLU A 1 100 ? 12.945 11.109 -3.176 1 79.44 100 GLU A O 1
ATOM 778 N N . ALA A 1 101 ? 11.391 10.016 -4.418 1 82.06 101 ALA A N 1
ATOM 779 C CA . ALA A 1 101 ? 12.391 9.508 -5.352 1 82.06 101 ALA A CA 1
ATOM 780 C C . ALA A 1 101 ? 13.094 10.648 -6.078 1 82.06 101 ALA A C 1
ATOM 782 O O . ALA A 1 101 ? 14.312 10.625 -6.258 1 82.06 101 ALA A O 1
ATOM 783 N N . ILE A 1 102 ? 12.391 11.641 -6.492 1 90.38 102 ILE A N 1
ATOM 784 C CA . ILE A 1 102 ? 12.961 12.781 -7.211 1 90.38 102 ILE A CA 1
ATOM 785 C C . ILE A 1 102 ? 13.836 13.602 -6.27 1 90.38 102 ILE A C 1
ATOM 787 O O . ILE A 1 102 ? 14.945 14 -6.633 1 90.38 102 ILE A O 1
ATOM 791 N N . VAL A 1 103 ? 13.344 13.82 -5.078 1 84.94 103 VAL A N 1
ATOM 792 C CA . VAL A 1 103 ? 14.102 14.594 -4.094 1 84.94 103 VAL A CA 1
ATOM 793 C C . VAL A 1 103 ? 15.422 13.891 -3.795 1 84.94 103 VAL A C 1
ATOM 795 O O . VAL A 1 103 ? 16.469 14.531 -3.744 1 84.94 103 VAL A O 1
ATOM 798 N N . GLN A 1 104 ? 15.344 12.586 -3.584 1 78.06 104 GLN A N 1
ATOM 799 C CA . GLN A 1 104 ? 16.562 11.828 -3.314 1 78.06 104 GLN A CA 1
ATOM 800 C C . GLN A 1 104 ? 17.547 11.938 -4.473 1 78.06 104 GLN A C 1
ATOM 802 O O . GLN A 1 104 ? 18.75 11.977 -4.258 1 78.06 104 GLN A O 1
ATOM 807 N N . ASP A 1 105 ? 17.016 11.914 -5.68 1 89.25 105 ASP A N 1
ATOM 808 C CA . ASP A 1 105 ? 17.875 12.062 -6.855 1 89.25 105 ASP A CA 1
ATOM 809 C C . ASP A 1 105 ? 18.547 13.43 -6.867 1 89.25 105 ASP A C 1
ATOM 811 O O . ASP A 1 105 ? 19.75 13.531 -7.148 1 89.25 105 ASP A O 1
ATOM 815 N N . LEU A 1 106 ? 17.828 14.477 -6.551 1 88.75 106 LEU A N 1
ATOM 816 C CA . LEU A 1 106 ? 18.359 15.836 -6.527 1 88.75 106 LEU A CA 1
ATOM 817 C C . LEU A 1 106 ? 19.406 16 -5.441 1 88.75 106 LEU A C 1
ATOM 819 O O . LEU A 1 106 ? 20.438 16.641 -5.66 1 88.75 106 LEU A O 1
ATOM 823 N N . VAL A 1 107 ? 19.109 15.422 -4.316 1 81.75 107 VAL A N 1
ATOM 824 C CA . VAL A 1 107 ? 20.062 15.469 -3.209 1 81.75 107 VAL A CA 1
ATOM 825 C C . VAL A 1 107 ? 21.375 14.82 -3.629 1 81.75 107 VAL A C 1
ATOM 827 O O . VAL A 1 107 ? 22.453 15.398 -3.426 1 81.75 107 VAL A O 1
ATOM 830 N N . SER A 1 108 ? 21.266 13.719 -4.176 1 83.25 108 SER A N 1
ATOM 831 C CA . SER A 1 108 ? 22.438 12.93 -4.535 1 83.25 108 SER A CA 1
ATOM 832 C C . SER A 1 108 ? 23.203 13.578 -5.691 1 83.25 108 SER A C 1
ATOM 834 O O . SER A 1 108 ? 24.422 13.656 -5.664 1 83.25 108 SER A O 1
ATOM 836 N N . GLN A 1 109 ? 22.562 14.062 -6.66 1 88.31 109 GLN A N 1
ATOM 837 C CA . GLN A 1 109 ? 23.188 14.578 -7.879 1 88.31 109 GLN A CA 1
ATOM 838 C C . GLN A 1 109 ? 23.812 15.945 -7.641 1 88.31 109 GLN A C 1
ATOM 840 O O . GLN A 1 109 ? 24.859 16.266 -8.195 1 88.31 109 GLN A O 1
ATOM 845 N N . TYR A 1 110 ? 23.172 16.703 -6.824 1 89.75 110 TYR A N 1
ATOM 846 C CA . TYR A 1 110 ? 23.609 18.094 -6.695 1 89.75 110 TYR A CA 1
ATOM 847 C C . TYR A 1 110 ? 24.141 18.359 -5.293 1 89.75 110 TYR A C 1
ATOM 849 O O . TYR A 1 110 ? 24.422 19.516 -4.945 1 89.75 110 TYR A O 1
ATOM 857 N N . ASP A 1 111 ? 24.219 17.281 -4.516 1 89.56 111 ASP A N 1
ATOM 858 C CA . ASP A 1 111 ? 24.703 17.391 -3.146 1 89.56 111 ASP A CA 1
ATOM 859 C C . ASP A 1 111 ? 23.938 18.453 -2.369 1 89.56 111 ASP A C 1
ATOM 861 O O . ASP A 1 111 ? 24.547 19.375 -1.806 1 89.56 111 ASP A O 1
ATOM 865 N N . LEU A 1 112 ? 22.688 18.469 -2.443 1 85.75 112 LEU A N 1
ATOM 866 C CA . LEU A 1 112 ? 21.812 19.422 -1.79 1 85.75 112 LEU A CA 1
ATOM 867 C C . LEU A 1 112 ? 21.281 18.859 -0.47 1 85.75 112 LEU A C 1
ATOM 869 O O . LEU A 1 112 ? 21.234 17.641 -0.279 1 85.75 112 LEU A O 1
ATOM 873 N N . ASP A 1 113 ? 21.031 19.766 0.356 1 79.88 113 ASP A N 1
ATOM 874 C CA . ASP A 1 113 ? 20.266 19.359 1.519 1 79.88 113 ASP A CA 1
ATOM 875 C C . ASP A 1 113 ? 18.797 19.109 1.143 1 79.88 113 ASP A C 1
ATOM 877 O O . ASP A 1 113 ? 18.344 19.562 0.097 1 79.88 113 ASP A O 1
ATOM 881 N N . ASP A 1 114 ? 18.078 18.469 1.934 1 74.81 114 ASP A N 1
ATOM 882 C CA . ASP A 1 114 ? 16.719 18.016 1.663 1 74.81 114 ASP A CA 1
ATOM 883 C C . ASP A 1 114 ? 15.805 19.219 1.383 1 74.81 114 ASP A C 1
ATOM 885 O O . ASP A 1 114 ? 14.984 19.172 0.461 1 74.81 114 ASP A O 1
ATOM 889 N N . THR A 1 115 ? 15.93 20.234 2.195 1 76.5 115 THR A N 1
ATOM 890 C CA . THR A 1 115 ? 15.086 21.406 2.047 1 76.5 115 THR A CA 1
ATOM 891 C C . THR A 1 115 ? 15.289 22.047 0.679 1 76.5 115 THR A C 1
ATOM 893 O O . THR A 1 115 ? 14.32 22.375 -0.011 1 76.5 115 THR A O 1
ATOM 896 N N . THR A 1 116 ? 16.531 22.203 0.327 1 82.94 116 THR A N 1
ATOM 897 C CA . THR A 1 116 ? 16.844 22.812 -0.962 1 82.94 116 THR A CA 1
ATOM 898 C C . THR A 1 116 ? 16.375 21.922 -2.107 1 82.94 116 THR A C 1
ATOM 900 O O . THR A 1 116 ? 15.906 22.406 -3.133 1 82.94 116 THR A O 1
ATOM 903 N N . ALA A 1 117 ? 16.516 20.641 -1.889 1 86.38 117 ALA A N 1
ATOM 904 C CA . ALA A 1 117 ? 16.078 19.688 -2.904 1 86.38 117 ALA A CA 1
ATOM 905 C C . ALA A 1 117 ? 14.562 19.766 -3.109 1 86.38 117 ALA A C 1
ATOM 907 O O . ALA A 1 117 ? 14.078 19.672 -4.238 1 86.38 117 ALA A O 1
ATOM 908 N N . ARG A 1 118 ? 13.844 19.875 -2.059 1 82.31 118 ARG A N 1
ATOM 909 C CA . ARG A 1 118 ? 12.391 19.969 -2.146 1 82.31 118 ARG A CA 1
ATOM 910 C C . ARG A 1 118 ? 11.961 21.281 -2.818 1 82.31 118 ARG A C 1
ATOM 912 O O . ARG A 1 118 ? 10.984 21.297 -3.561 1 82.31 118 ARG A O 1
ATOM 919 N N . LEU A 1 119 ? 12.695 22.344 -2.518 1 85.5 119 LEU A N 1
ATOM 920 C CA . LEU A 1 119 ? 12.43 23.594 -3.199 1 85.5 119 LEU A CA 1
ATOM 921 C C . LEU A 1 119 ? 12.672 23.469 -4.699 1 85.5 119 LEU A C 1
ATOM 923 O O . LEU A 1 119 ? 11.906 24 -5.504 1 85.5 119 LEU A O 1
ATOM 927 N N . LEU A 1 120 ? 13.719 22.781 -4.957 1 89.19 120 LEU A N 1
ATOM 928 C CA . LEU A 1 120 ? 14.031 22.562 -6.363 1 89.19 120 LEU A CA 1
ATOM 929 C C . LEU A 1 120 ? 12.977 21.688 -7.027 1 89.19 120 LEU A C 1
ATOM 931 O O . LEU A 1 120 ? 12.641 21.891 -8.195 1 89.19 120 LEU A O 1
ATOM 935 N N . LEU A 1 121 ? 12.484 20.688 -6.336 1 89.69 121 LEU A N 1
ATOM 936 C CA . LEU A 1 121 ? 11.391 19.859 -6.84 1 89.69 121 LEU A CA 1
ATOM 937 C C . LEU A 1 121 ? 10.172 20.734 -7.16 1 89.69 121 LEU A C 1
ATOM 939 O O . LEU A 1 121 ? 9.578 20.594 -8.234 1 89.69 121 LEU A O 1
ATOM 943 N N . LEU A 1 122 ? 9.797 21.594 -6.223 1 87.88 122 LEU A N 1
ATOM 944 C CA . LEU A 1 122 ? 8.641 22.453 -6.41 1 87.88 122 LEU A CA 1
ATOM 945 C C . LEU A 1 122 ? 8.797 23.312 -7.66 1 87.88 122 LEU A C 1
ATOM 947 O O . LEU A 1 122 ? 7.832 23.547 -8.391 1 87.88 122 LEU A O 1
ATOM 951 N N . ASP A 1 123 ? 10.008 23.672 -7.91 1 88.19 123 ASP A N 1
ATOM 952 C CA . ASP A 1 123 ? 10.305 24.531 -9.047 1 88.19 123 ASP A CA 1
ATOM 953 C C . ASP A 1 123 ? 10.242 23.75 -10.359 1 88.19 123 ASP A C 1
ATOM 955 O O . ASP A 1 123 ? 9.938 24.328 -11.414 1 88.19 123 ASP A O 1
ATOM 959 N N . ARG A 1 124 ? 10.523 22.453 -10.289 1 90.25 124 ARG A N 1
ATOM 960 C CA . ARG A 1 124 ? 10.711 21.672 -11.516 1 90.25 124 ARG A CA 1
ATOM 961 C C . ARG A 1 124 ? 9.586 20.672 -11.703 1 90.25 124 ARG A C 1
ATOM 963 O O . ARG A 1 124 ? 9.547 19.953 -12.711 1 90.25 124 ARG A O 1
ATOM 970 N N . ILE A 1 125 ? 8.664 20.641 -10.805 1 91 125 ILE A N 1
ATOM 971 C CA . ILE A 1 125 ? 7.691 19.547 -10.773 1 91 125 ILE A CA 1
ATOM 972 C C . ILE A 1 125 ? 6.902 19.531 -12.078 1 91 125 ILE A C 1
ATOM 974 O O . ILE A 1 125 ? 6.516 18.469 -12.562 1 91 125 ILE A O 1
ATOM 978 N N . ASP A 1 126 ? 6.688 20.672 -12.727 1 89.88 126 ASP A N 1
ATOM 979 C CA . ASP A 1 126 ? 5.926 20.766 -13.969 1 89.88 126 ASP A CA 1
ATOM 980 C C . ASP A 1 126 ? 6.605 19.984 -15.094 1 89.88 126 ASP A C 1
ATOM 982 O O . ASP A 1 126 ? 5.941 19.484 -16 1 89.88 126 ASP A O 1
ATOM 986 N N . GLN A 1 127 ? 7.867 19.875 -15.031 1 91.44 127 GLN A N 1
ATOM 987 C CA . GLN A 1 127 ? 8.625 19.156 -16.047 1 91.44 127 GLN A CA 1
ATOM 988 C C . GLN A 1 127 ? 8.422 17.641 -15.922 1 91.44 127 GLN A C 1
ATOM 990 O O . GLN A 1 127 ? 8.609 16.906 -16.891 1 91.44 127 GLN A O 1
ATOM 995 N N . PHE A 1 128 ? 8.062 17.188 -14.711 1 92.69 128 PHE A N 1
ATOM 996 C CA . PHE A 1 128 ? 7.926 15.766 -14.445 1 92.69 128 PHE A CA 1
ATOM 997 C C . PHE A 1 128 ? 6.484 15.312 -14.648 1 92.69 128 PHE A C 1
ATOM 999 O O . PHE A 1 128 ? 6.227 14.148 -14.953 1 92.69 128 PHE A O 1
ATOM 1006 N N . THR A 1 129 ? 5.527 16.188 -14.445 1 93.38 129 THR A N 1
ATOM 1007 C CA . THR A 1 129 ? 4.125 15.836 -14.273 1 93.38 129 THR A CA 1
ATOM 1008 C C . THR A 1 129 ? 3.596 15.117 -15.508 1 93.38 129 THR A C 1
ATOM 1010 O O . THR A 1 129 ? 2.922 14.086 -15.398 1 93.38 129 THR A O 1
ATOM 1013 N N . GLY A 1 130 ? 3.891 15.68 -16.719 1 92.81 130 GLY A N 1
ATOM 1014 C CA . GLY A 1 130 ? 3.41 15.055 -17.938 1 92.81 130 GLY A CA 1
ATOM 1015 C C . GLY A 1 130 ? 3.902 13.633 -18.125 1 92.81 130 GLY A C 1
ATOM 1016 O O . GLY A 1 130 ? 3.127 12.734 -18.469 1 92.81 130 GLY A O 1
ATOM 1017 N N . ILE A 1 131 ? 5.133 13.406 -17.875 1 93.75 131 ILE A N 1
ATOM 1018 C CA . ILE A 1 131 ? 5.75 12.094 -18.031 1 93.75 131 ILE A CA 1
ATOM 1019 C C . ILE A 1 131 ? 5.211 11.133 -16.984 1 93.75 131 ILE A C 1
ATOM 1021 O O . ILE A 1 131 ? 4.82 10.008 -17.297 1 93.75 131 ILE A O 1
ATOM 1025 N N . LEU A 1 132 ? 5.156 11.57 -15.703 1 94.62 132 LEU A N 1
ATOM 1026 C CA . LEU A 1 132 ? 4.699 10.727 -14.609 1 94.62 132 LEU A CA 1
ATOM 1027 C C . LEU A 1 132 ? 3.244 10.312 -14.812 1 94.62 132 LEU A C 1
ATOM 1029 O O . LEU A 1 132 ? 2.879 9.164 -14.562 1 94.62 132 LEU A O 1
ATOM 1033 N N . GLU A 1 133 ? 2.471 11.266 -15.266 1 94.69 133 GLU A N 1
ATOM 1034 C CA . GLU A 1 133 ? 1.062 10.969 -15.508 1 94.69 133 GLU A CA 1
ATOM 1035 C C . GLU A 1 133 ? 0.9 9.891 -16.578 1 94.69 133 GLU A C 1
ATOM 1037 O O . GLU A 1 133 ? 0.074 8.992 -16.438 1 94.69 133 GLU A O 1
ATOM 1042 N N . LYS A 1 134 ? 1.646 10.016 -17.641 1 93.81 134 LYS A N 1
ATOM 1043 C CA . LYS A 1 134 ? 1.615 9.016 -18.703 1 93.81 134 LYS A CA 1
ATOM 1044 C C . LYS A 1 134 ? 2.029 7.641 -18.188 1 93.81 134 LYS A C 1
ATOM 1046 O O . LYS A 1 134 ? 1.443 6.625 -18.562 1 93.81 134 LYS A O 1
ATOM 1051 N N . GLN A 1 135 ? 3 7.648 -17.391 1 94.19 135 GLN A N 1
ATOM 1052 C CA . GLN A 1 135 ? 3.5 6.391 -16.844 1 94.19 135 GLN A CA 1
ATOM 1053 C C . GLN A 1 135 ? 2.482 5.754 -15.906 1 94.19 135 GLN A C 1
ATOM 1055 O O . GLN A 1 135 ? 2.346 4.531 -15.859 1 94.19 135 GLN A O 1
ATOM 1060 N N . VAL A 1 136 ? 1.841 6.59 -15.102 1 95.19 136 VAL A N 1
ATOM 1061 C CA . VAL A 1 136 ? 0.81 6.098 -14.195 1 95.19 136 VAL A CA 1
ATOM 1062 C C . VAL A 1 136 ? -0.304 5.426 -14.992 1 95.19 136 VAL A C 1
ATOM 1064 O O . VAL A 1 136 ? -0.742 4.324 -14.648 1 95.19 136 VAL A O 1
ATOM 1067 N N . ARG A 1 137 ? -0.753 6.105 -16.062 1 94.5 137 ARG A N 1
ATOM 1068 C CA . ARG A 1 137 ? -1.807 5.559 -16.906 1 94.5 137 ARG A CA 1
ATOM 1069 C C . ARG A 1 137 ? -1.372 4.242 -17.547 1 94.5 137 ARG A C 1
ATOM 1071 O O . ARG A 1 137 ? -2.145 3.283 -17.578 1 94.5 137 ARG A O 1
ATOM 1078 N N . TYR A 1 138 ? -0.167 4.227 -18 1 95.06 138 TYR A N 1
ATOM 1079 C CA . TYR A 1 138 ? 0.374 3.023 -18.625 1 95.06 138 TYR A CA 1
ATOM 1080 C C . TYR A 1 138 ? 0.427 1.872 -17.625 1 95.06 138 TYR A C 1
ATOM 1082 O O . TYR A 1 138 ? -0.016 0.761 -17.922 1 95.06 138 TYR A O 1
ATOM 1090 N N . ALA A 1 139 ? 1.034 2.146 -16.5 1 94.19 139 ALA A N 1
ATOM 1091 C CA . ALA A 1 139 ? 1.182 1.105 -15.484 1 94.19 139 ALA A CA 1
ATOM 1092 C C . ALA A 1 139 ? -0.177 0.541 -15.078 1 94.19 139 ALA A C 1
ATOM 1094 O O . ALA A 1 139 ? -0.325 -0.672 -14.906 1 94.19 139 ALA A O 1
ATOM 1095 N N . TRP A 1 140 ? -1.15 1.42 -14.898 1 95.94 140 TRP A N 1
ATOM 1096 C CA . TRP A 1 140 ? -2.496 0.981 -14.539 1 95.94 140 TRP A CA 1
ATOM 1097 C C . TRP A 1 140 ? -3.062 0.043 -15.602 1 95.94 140 TRP A C 1
ATOM 1099 O O . TRP A 1 140 ? -3.543 -1.047 -15.281 1 95.94 140 TRP A O 1
ATOM 1109 N N . ARG A 1 141 ? -2.986 0.463 -16.875 1 94.56 141 ARG A N 1
ATOM 1110 C CA . ARG A 1 141 ? -3.512 -0.321 -17.984 1 94.56 141 ARG A CA 1
ATOM 1111 C C . ARG A 1 141 ? -2.824 -1.68 -18.078 1 94.56 141 ARG A C 1
ATOM 1113 O O . ARG A 1 141 ? -3.488 -2.709 -18.219 1 94.56 141 ARG A O 1
ATOM 1120 N N . ARG A 1 142 ? -1.544 -1.638 -18 1 93.25 142 ARG A N 1
ATOM 1121 C CA . ARG A 1 142 ? -0.769 -2.863 -18.172 1 93.25 142 ARG A CA 1
ATOM 1122 C C . ARG A 1 142 ? -1.024 -3.83 -17.016 1 93.25 142 ARG A C 1
ATOM 1124 O O . ARG A 1 142 ? -1.124 -5.043 -17.234 1 93.25 142 ARG A O 1
ATOM 1131 N N . GLN A 1 143 ? -1.015 -3.309 -15.812 1 90.12 143 GLN A N 1
ATOM 1132 C CA . GLN A 1 143 ? -1.273 -4.16 -14.656 1 90.12 143 GLN A CA 1
ATOM 1133 C C . GLN A 1 143 ? -2.686 -4.738 -14.703 1 90.12 143 GLN A C 1
ATOM 1135 O O . GLN A 1 143 ? -2.902 -5.895 -14.336 1 90.12 143 GLN A O 1
ATOM 1140 N N . LEU A 1 144 ? -3.688 -3.912 -15.133 1 92.88 144 LEU A N 1
ATOM 1141 C CA . LEU A 1 144 ? -5.051 -4.41 -15.25 1 92.88 144 LEU A CA 1
ATOM 1142 C C . LEU A 1 144 ? -5.133 -5.523 -16.297 1 92.88 144 LEU A C 1
ATOM 1144 O O . LEU A 1 144 ? -5.785 -6.543 -16.062 1 92.88 144 LEU A O 1
ATOM 1148 N N . ALA A 1 145 ? -4.465 -5.301 -17.438 1 90.88 145 ALA A N 1
ATOM 1149 C CA . ALA A 1 145 ? -4.445 -6.32 -18.484 1 90.88 145 ALA A CA 1
ATOM 1150 C C . ALA A 1 145 ? -3.871 -7.633 -17.953 1 90.88 145 ALA A C 1
ATOM 1152 O O . ALA A 1 145 ? -4.402 -8.711 -18.234 1 90.88 145 ALA A O 1
ATOM 1153 N N . ALA A 1 146 ? -2.77 -7.562 -17.266 1 84.25 146 ALA A N 1
ATOM 1154 C CA . ALA A 1 146 ? -2.135 -8.75 -16.703 1 84.25 146 ALA A CA 1
ATOM 1155 C C . ALA A 1 146 ? -3.068 -9.453 -15.719 1 84.25 146 ALA A C 1
ATOM 1157 O O . ALA A 1 146 ? -3.176 -10.68 -15.727 1 84.25 146 ALA A O 1
ATOM 1158 N N . LEU A 1 147 ? -3.75 -8.695 -14.883 1 83.5 147 LEU A N 1
ATOM 1159 C CA . LEU A 1 147 ? -4.664 -9.258 -13.898 1 83.5 147 LEU A CA 1
ATOM 1160 C C . LEU A 1 147 ? -5.828 -9.969 -14.578 1 83.5 147 LEU A C 1
ATOM 1162 O O . LEU A 1 147 ? -6.238 -11.047 -14.156 1 83.5 147 LEU A O 1
ATOM 1166 N N . LEU A 1 148 ? -6.414 -9.344 -15.594 1 87.06 148 LEU A N 1
ATOM 1167 C CA . LEU A 1 148 ? -7.543 -9.93 -16.312 1 87.06 148 LEU A CA 1
ATOM 1168 C C . LEU A 1 148 ? -7.152 -11.266 -16.938 1 87.06 148 LEU A C 1
ATOM 1170 O O . LEU A 1 148 ? -7.949 -12.203 -16.969 1 87.06 148 LEU A O 1
ATOM 1174 N N . THR A 1 149 ? -5.953 -11.289 -17.484 1 82.19 149 THR A N 1
ATOM 1175 C CA . THR A 1 149 ? -5.441 -12.547 -18.016 1 82.19 149 THR A CA 1
ATOM 1176 C C . THR A 1 149 ? -5.363 -13.609 -16.938 1 82.19 149 THR A C 1
ATOM 1178 O O . THR A 1 149 ? -5.734 -14.766 -17.172 1 82.19 149 THR A O 1
ATOM 1181 N N . HIS A 1 150 ? -4.926 -13.258 -15.836 1 74.94 150 HIS A N 1
ATOM 1182 C CA . HIS A 1 150 ? -4.816 -14.188 -14.711 1 74.94 150 HIS A CA 1
ATOM 1183 C C . HIS A 1 150 ? -6.191 -14.672 -14.266 1 74.94 150 HIS A C 1
ATOM 1185 O O . HIS A 1 150 ? -6.371 -15.852 -13.969 1 74.94 150 HIS A O 1
ATOM 1191 N N . ILE A 1 151 ? -7.141 -13.727 -14.156 1 77 151 ILE A N 1
ATOM 1192 C CA . ILE A 1 151 ? -8.5 -14.078 -13.758 1 77 151 ILE A CA 1
ATOM 1193 C C . ILE A 1 151 ? -9.094 -15.055 -14.773 1 77 151 ILE A C 1
ATOM 1195 O O . ILE A 1 151 ? -9.727 -16.047 -14.391 1 77 151 ILE A O 1
ATOM 1199 N N . ASP A 1 152 ? -8.914 -14.766 -16.031 1 80.44 152 ASP A N 1
ATOM 1200 C CA . ASP A 1 152 ? -9.414 -15.625 -17.094 1 80.44 152 ASP A CA 1
ATOM 1201 C C . ASP A 1 152 ? -8.844 -17.031 -16.984 1 80.44 152 ASP A C 1
ATOM 1203 O O . ASP A 1 152 ? -9.578 -18.016 -17.109 1 80.44 152 ASP A O 1
ATOM 1207 N N . ASP A 1 153 ? -7.566 -17.109 -16.781 1 72.44 153 ASP A N 1
ATOM 1208 C CA . ASP A 1 153 ? -6.891 -18.391 -16.625 1 72.44 153 ASP A CA 1
ATOM 1209 C C . ASP A 1 153 ? -7.434 -19.156 -15.422 1 72.44 153 ASP A C 1
ATOM 1211 O O . ASP A 1 153 ? -7.617 -20.375 -15.484 1 72.44 153 ASP A O 1
ATOM 1215 N N . GLU A 1 154 ? -7.695 -18.469 -14.406 1 66.69 154 GLU A N 1
ATOM 1216 C CA . GLU A 1 154 ? -8.18 -19.078 -13.172 1 66.69 154 GLU A CA 1
ATOM 1217 C C . GLU A 1 154 ? -9.602 -19.609 -13.336 1 66.69 154 GLU A C 1
ATOM 1219 O O . GLU A 1 154 ? -9.914 -20.703 -12.875 1 66.69 154 GLU A O 1
ATOM 1224 N N . VAL A 1 155 ? -10.422 -18.766 -13.859 1 68.19 155 VAL A N 1
ATOM 1225 C CA . VAL A 1 155 ? -11.812 -19.141 -14.07 1 68.19 155 VAL A CA 1
ATOM 1226 C C . VAL A 1 155 ? -11.891 -20.297 -15.062 1 68.19 155 VAL A C 1
ATOM 1228 O O . VAL A 1 155 ? -12.711 -21.203 -14.898 1 68.19 155 VAL A O 1
ATOM 1231 N N . GLY A 1 156 ? -11.086 -20.156 -16.094 1 62.44 156 GLY A N 1
ATOM 1232 C CA . GLY A 1 156 ? -11.031 -21.234 -17.062 1 62.44 156 GLY A CA 1
ATOM 1233 C C . GLY A 1 156 ? -10.633 -22.562 -16.438 1 62.44 156 GLY A C 1
ATOM 1234 O O . GLY A 1 156 ? -11.172 -23.609 -16.797 1 62.44 156 GLY A O 1
ATOM 1235 N N . GLN A 1 157 ? -9.727 -22.469 -15.555 1 57.75 157 GLN A N 1
ATOM 1236 C CA . GLN A 1 157 ? -9.258 -23.688 -14.891 1 57.75 157 GLN A CA 1
ATOM 1237 C C . GLN A 1 157 ? -10.289 -24.188 -13.891 1 57.75 157 GLN A C 1
ATOM 1239 O O . GLN A 1 157 ? -10.414 -25.391 -13.672 1 57.75 157 GLN A O 1
ATOM 1244 N N . ARG A 1 158 ? -10.938 -23.281 -13.117 1 55.19 158 ARG A N 1
ATOM 1245 C CA . ARG A 1 158 ? -11.961 -23.656 -12.148 1 55.19 158 ARG A CA 1
ATOM 1246 C C . ARG A 1 158 ? -13.156 -24.312 -12.836 1 55.19 158 ARG A C 1
ATOM 1248 O O . ARG A 1 158 ? -13.789 -25.203 -12.273 1 55.19 158 ARG A O 1
ATOM 1255 N N . GLY A 1 159 ? -13.742 -23.531 -13.781 1 47.88 159 GLY A N 1
ATOM 1256 C CA . GLY A 1 159 ? -14.812 -24.203 -14.508 1 47.88 159 GLY A CA 1
ATOM 1257 C C . GLY A 1 159 ? -14.539 -25.672 -14.734 1 47.88 159 GLY A C 1
ATOM 1258 O O . GLY A 1 159 ? -15.469 -26.469 -14.93 1 47.88 159 GLY A O 1
ATOM 1259 N N . MET A 1 160 ? -13.297 -26.047 -15.102 1 41.62 160 MET A N 1
ATOM 1260 C CA . MET A 1 160 ? -13.055 -27.469 -15.242 1 41.62 160 MET A CA 1
ATOM 1261 C C . MET A 1 160 ? -13.172 -28.188 -13.898 1 41.62 160 MET A C 1
ATOM 1263 O O . MET A 1 160 ? -13.508 -29.359 -13.844 1 41.62 160 MET A O 1
ATOM 1267 N N . GLU A 1 161 ? -12.383 -27.688 -12.906 1 41.38 161 GLU A N 1
ATOM 1268 C CA . GLU A 1 161 ? -12.562 -28.453 -11.672 1 41.38 161 GLU A CA 1
ATOM 1269 C C . GLU A 1 161 ? -13.898 -28.125 -11.008 1 41.38 161 GLU A C 1
ATOM 1271 O O . GLU A 1 161 ? -14.617 -27.234 -11.453 1 41.38 161 GLU A O 1
ATOM 1276 N N . ASP A 1 162 ? -14.188 -28.625 -9.648 1 37.47 162 ASP A N 1
ATOM 1277 C CA . ASP A 1 162 ? -15.406 -28.719 -8.844 1 37.47 162 ASP A CA 1
ATOM 1278 C C . ASP A 1 162 ? -16.016 -27.328 -8.609 1 37.47 162 ASP A C 1
ATOM 1280 O O . ASP A 1 162 ? -15.383 -26.469 -8 1 37.47 162 ASP A O 1
ATOM 1284 N N . MET A 1 163 ? -16.766 -26.75 -9.508 1 35.03 163 MET A N 1
ATOM 1285 C CA . MET A 1 163 ? -17.766 -25.688 -9.5 1 35.03 163 MET A CA 1
ATOM 1286 C C . MET A 1 163 ? -18.453 -25.594 -8.141 1 35.03 163 MET A C 1
ATOM 1288 O O . MET A 1 163 ? -19.5 -24.953 -8.008 1 35.03 163 MET A O 1
ATOM 1292 N N . THR A 1 164 ? -18.391 -26.453 -7.277 1 31.67 164 THR A N 1
ATOM 1293 C CA . THR A 1 164 ? -19.359 -26.25 -6.203 1 31.67 164 THR A CA 1
ATOM 1294 C C . THR A 1 164 ? -19.25 -24.828 -5.648 1 31.67 164 THR A C 1
ATOM 1296 O O . THR A 1 164 ? -18.141 -24.297 -5.516 1 31.67 164 THR A O 1
ATOM 1299 N N . ALA A 1 165 ? -20.422 -24.078 -5.812 1 35.69 165 ALA A N 1
ATOM 1300 C CA . ALA A 1 165 ? -20.859 -22.766 -5.363 1 35.69 165 ALA A CA 1
ATOM 1301 C C . ALA A 1 165 ? -20 -22.266 -4.203 1 35.69 165 ALA A C 1
ATOM 1303 O O . ALA A 1 165 ? -19.734 -21.062 -4.09 1 35.69 165 ALA A O 1
ATOM 1304 N N . ASP A 1 166 ? -19.922 -22.906 -3.197 1 34.41 166 ASP A N 1
ATOM 1305 C CA . ASP A 1 166 ? -19.641 -22.516 -1.819 1 34.41 166 ASP A CA 1
ATOM 1306 C C . ASP A 1 166 ? -18.141 -22.312 -1.601 1 34.41 166 ASP A C 1
ATOM 1308 O O . ASP A 1 166 ? -17.688 -22.172 -0.464 1 34.41 166 ASP A O 1
ATOM 1312 N N . THR A 1 167 ? -17.281 -22.797 -2.564 1 39.03 167 THR A N 1
ATOM 1313 C CA . THR A 1 167 ? -15.922 -23.047 -2.094 1 39.03 167 THR A CA 1
ATOM 1314 C C . THR A 1 167 ? -15.102 -21.75 -2.139 1 39.03 167 THR A C 1
ATOM 1316 O O . THR A 1 167 ? -14.016 -21.734 -2.719 1 39.03 167 THR A O 1
ATOM 1319 N N . TYR A 1 168 ? -15.555 -20.578 -2.27 1 40.75 168 TYR A N 1
ATOM 1320 C CA . TYR A 1 168 ? -14.82 -19.5 -1.61 1 40.75 168 TYR A CA 1
ATOM 1321 C C . TYR A 1 168 ? -14.766 -19.734 -0.104 1 40.75 168 TYR A C 1
ATOM 1323 O O . TYR A 1 168 ? -15.719 -20.25 0.488 1 40.75 168 TYR A O 1
ATOM 1331 N N . PRO A 1 169 ? -13.414 -19.641 0.322 1 54.31 169 PRO A N 1
ATOM 1332 C CA . PRO A 1 169 ? -12.188 -19 -0.144 1 54.31 169 PRO A CA 1
ATOM 1333 C C . PRO A 1 169 ? -11.383 -19.875 -1.1 1 54.31 169 PRO A C 1
ATOM 1335 O O . PRO A 1 169 ? -11.492 -21.109 -1.057 1 54.31 169 PRO A O 1
ATOM 1338 N N . LEU A 1 170 ? -10.758 -19.281 -2.17 1 59.38 170 LEU A N 1
ATOM 1339 C CA . LEU A 1 170 ? -9.859 -19.922 -3.125 1 59.38 170 LEU A CA 1
ATOM 1340 C C . LEU A 1 170 ? -8.625 -20.469 -2.42 1 59.38 170 LEU A C 1
ATOM 1342 O O . LEU A 1 170 ? -8.156 -19.906 -1.435 1 59.38 170 LEU A O 1
ATOM 1346 N N . ARG A 1 171 ? -8.367 -21.75 -2.744 1 73.75 171 ARG A N 1
ATOM 1347 C CA . ARG A 1 171 ? -7.105 -22.297 -2.252 1 73.75 171 ARG A CA 1
ATOM 1348 C C . ARG A 1 171 ? -5.918 -21.562 -2.854 1 73.75 171 ARG A C 1
ATOM 1350 O O . ARG A 1 171 ? -5.863 -21.344 -4.066 1 73.75 171 ARG A O 1
ATOM 1357 N N . ARG A 1 172 ? -5.121 -21.016 -2.031 1 85.19 172 ARG A N 1
ATOM 1358 C CA . ARG A 1 172 ? -3.904 -20.297 -2.424 1 85.19 172 ARG A CA 1
ATOM 1359 C C . ARG A 1 172 ? -2.701 -20.797 -1.633 1 85.19 172 ARG A C 1
ATOM 1361 O O . ARG A 1 172 ? -2.859 -21.484 -0.615 1 85.19 172 ARG A O 1
ATOM 1368 N N . THR A 1 173 ? -1.563 -20.672 -2.189 1 93.81 173 THR A N 1
ATOM 1369 C CA . THR A 1 173 ? -0.305 -20.859 -1.477 1 93.81 173 THR A CA 1
ATOM 1370 C C . THR A 1 173 ? 0.318 -19.516 -1.107 1 93.81 173 THR A C 1
ATOM 1372 O O . THR A 1 173 ? 0.321 -18.578 -1.915 1 93.81 173 THR A O 1
ATOM 1375 N N . MET A 1 174 ? 0.737 -19.406 0.156 1 95.25 174 MET A N 1
ATOM 1376 C CA . MET A 1 174 ? 1.248 -18.141 0.637 1 95.25 174 MET A CA 1
ATOM 1377 C C . MET A 1 174 ? 2.402 -18.344 1.611 1 95.25 174 MET A C 1
ATOM 1379 O O . MET A 1 174 ? 2.625 -19.453 2.09 1 95.25 174 MET A O 1
ATOM 1383 N N . GLY A 1 175 ? 3.076 -17.297 1.861 1 96.94 175 GLY A N 1
ATOM 1384 C CA . GLY A 1 175 ? 4.16 -17.328 2.832 1 96.94 175 GLY A CA 1
ATOM 1385 C C . GLY A 1 175 ? 4.645 -15.961 3.244 1 96.94 175 GLY A C 1
ATOM 1386 O O . GLY A 1 175 ? 4.215 -14.945 2.686 1 96.94 175 GLY A O 1
ATOM 1387 N N . PHE A 1 176 ? 5.324 -16.031 4.301 1 95.94 176 PHE A N 1
ATOM 1388 C CA . PHE A 1 176 ? 6.035 -14.852 4.785 1 95.94 176 PHE A CA 1
ATOM 1389 C C . PHE A 1 176 ? 7.543 -15.039 4.656 1 95.94 176 PHE A C 1
ATOM 1391 O O . PHE A 1 176 ? 8.039 -16.156 4.742 1 95.94 176 PHE A O 1
ATOM 1398 N N . VAL A 1 177 ? 8.227 -14.016 4.387 1 94.75 177 VAL A N 1
ATOM 1399 C CA . VAL A 1 177 ? 9.672 -13.938 4.562 1 94.75 177 VAL A CA 1
ATOM 1400 C C . VAL A 1 177 ? 10.016 -12.789 5.508 1 94.75 177 VAL A C 1
ATOM 1402 O O . VAL A 1 177 ? 9.461 -11.695 5.402 1 94.75 177 VAL A O 1
ATOM 1405 N N . ASP A 1 178 ? 10.82 -13.078 6.426 1 90.31 178 ASP A N 1
ATOM 1406 C CA . ASP A 1 178 ? 11.141 -12.125 7.484 1 90.31 178 ASP A CA 1
ATOM 1407 C C . ASP A 1 178 ? 12.648 -12.031 7.691 1 90.31 178 ASP A C 1
ATOM 1409 O O . ASP A 1 178 ? 13.359 -13.039 7.629 1 90.31 178 ASP A O 1
ATOM 1413 N N . MET A 1 179 ? 13.117 -10.758 7.918 1 85.75 179 MET A N 1
ATOM 1414 C CA . MET A 1 179 ? 14.523 -10.57 8.234 1 85.75 179 MET A CA 1
ATOM 1415 C C . MET A 1 179 ? 14.805 -10.922 9.695 1 85.75 179 MET A C 1
ATOM 1417 O O . MET A 1 179 ? 14.141 -10.406 10.602 1 85.75 179 MET A O 1
ATOM 1421 N N . VAL A 1 180 ? 15.812 -11.82 9.852 1 76.44 180 VAL A N 1
ATOM 1422 C CA . VAL A 1 180 ? 16.156 -12.258 11.203 1 76.44 180 VAL A CA 1
ATOM 1423 C C . VAL A 1 180 ? 16.969 -11.172 11.914 1 76.44 180 VAL A C 1
ATOM 1425 O O . VAL A 1 180 ? 17.844 -10.547 11.312 1 76.44 180 VAL A O 1
ATOM 1428 N N . ALA A 1 181 ? 16.688 -10.93 13.133 1 61.38 181 ALA A N 1
ATOM 1429 C CA . ALA A 1 181 ? 17.406 -10.023 14.016 1 61.38 181 ALA A CA 1
ATOM 1430 C C . ALA A 1 181 ? 17.328 -8.586 13.516 1 61.38 181 ALA A C 1
ATOM 1432 O O . ALA A 1 181 ? 18.266 -7.801 13.68 1 61.38 181 ALA A O 1
ATOM 1433 N N . TYR A 1 182 ? 16.469 -8.258 12.727 1 62.69 182 TYR A N 1
ATOM 1434 C CA . TYR A 1 182 ? 16.234 -6.918 12.211 1 62.69 182 TYR A CA 1
ATOM 1435 C C . TYR A 1 182 ? 16.266 -5.887 13.336 1 62.69 182 TYR A C 1
ATOM 1437 O O . TYR A 1 182 ? 16.922 -4.855 13.219 1 62.69 182 TYR A O 1
ATOM 1445 N N . THR A 1 183 ? 15.617 -6.191 14.32 1 56.34 183 THR A N 1
ATOM 1446 C CA . THR A 1 183 ? 15.508 -5.242 15.422 1 56.34 183 THR A CA 1
ATOM 1447 C C . THR A 1 183 ? 16.891 -4.953 16.016 1 56.34 183 THR A C 1
ATOM 1449 O O . THR A 1 183 ? 17.219 -3.795 16.281 1 56.34 183 THR A O 1
ATOM 1452 N N . ARG A 1 184 ? 17.578 -5.992 16.125 1 56.5 184 ARG A N 1
ATOM 1453 C CA . ARG A 1 184 ? 18.906 -5.809 16.703 1 56.5 184 ARG A CA 1
ATOM 1454 C C . ARG A 1 184 ? 19.797 -5.004 15.766 1 56.5 184 ARG A C 1
ATOM 1456 O O . ARG A 1 184 ? 20.547 -4.137 16.219 1 56.5 184 ARG A O 1
ATOM 1463 N N . ARG A 1 185 ? 19.641 -5.293 14.555 1 59.81 185 ARG A N 1
ATOM 1464 C CA . ARG A 1 185 ? 20.5 -4.602 13.586 1 59.81 185 ARG A CA 1
ATOM 1465 C C . ARG A 1 185 ? 20 -3.18 13.352 1 59.81 185 ARG A C 1
ATOM 1467 O O . ARG A 1 185 ? 20.812 -2.266 13.156 1 59.81 185 ARG A O 1
ATOM 1474 N N . SER A 1 186 ? 18.812 -3.104 13.406 1 60.59 186 SER A N 1
ATOM 1475 C CA . SER A 1 186 ? 18.234 -1.787 13.18 1 60.59 186 SER A CA 1
ATOM 1476 C C . SER A 1 186 ? 18.641 -0.802 14.273 1 60.59 186 SER A C 1
ATOM 1478 O O . SER A 1 186 ? 18.781 0.396 14.016 1 60.59 186 SER A O 1
ATOM 1480 N N . ALA A 1 187 ? 18.875 -1.358 15.367 1 60.09 187 ALA A N 1
ATOM 1481 C CA . ALA A 1 187 ? 19.312 -0.512 16.484 1 60.09 187 ALA A CA 1
ATOM 1482 C C . ALA A 1 187 ? 20.656 0.138 16.188 1 60.09 187 ALA A C 1
ATOM 1484 O O . ALA A 1 187 ? 20.922 1.249 16.641 1 60.09 187 ALA A O 1
ATOM 1485 N N . GLY A 1 188 ? 21.391 -0.533 15.43 1 64.75 188 GLY A N 1
ATOM 1486 C CA . GLY A 1 188 ? 22.703 0.003 15.117 1 64.75 188 GLY A CA 1
ATOM 1487 C C . GLY A 1 188 ? 22.734 0.791 13.828 1 64.75 188 GLY A C 1
ATOM 1488 O O . GLY A 1 188 ? 23.703 1.514 13.555 1 64.75 188 GLY A O 1
ATOM 1489 N N . LEU A 1 189 ? 21.672 0.638 13.195 1 71.31 189 LEU A N 1
ATOM 1490 C CA . LEU A 1 189 ? 21.625 1.318 11.906 1 71.31 189 LEU A CA 1
ATOM 1491 C C . LEU A 1 189 ? 20.953 2.68 12.031 1 71.31 189 LEU A C 1
ATOM 1493 O O . LEU A 1 189 ? 19.969 2.828 12.773 1 71.31 189 LEU A O 1
ATOM 1497 N N . GLY A 1 190 ? 21.531 3.666 11.516 1 73.44 190 GLY A N 1
ATOM 1498 C CA . GLY A 1 190 ? 20.828 4.93 11.406 1 73.44 190 GLY A CA 1
ATOM 1499 C C . GLY A 1 190 ? 19.547 4.828 10.594 1 73.44 190 GLY A C 1
ATOM 1500 O O . GLY A 1 190 ? 19.328 3.834 9.906 1 73.44 190 GLY A O 1
ATOM 1501 N N . ALA A 1 191 ? 18.703 5.723 10.789 1 71.88 191 ALA A N 1
ATOM 1502 C CA . ALA A 1 191 ? 17.391 5.742 10.164 1 71.88 191 ALA A CA 1
ATOM 1503 C C . ALA A 1 191 ? 17.5 5.574 8.648 1 71.88 191 ALA A C 1
ATOM 1505 O O . ALA A 1 191 ? 16.719 4.836 8.039 1 71.88 191 ALA A O 1
ATOM 1506 N N . GLU A 1 192 ? 18.484 6.199 8.047 1 70.88 192 GLU A N 1
ATOM 1507 C CA . GLU A 1 192 ? 18.672 6.133 6.602 1 70.88 192 GLU A CA 1
ATOM 1508 C C . GLU A 1 192 ? 19.109 4.742 6.16 1 70.88 192 GLU A C 1
ATOM 1510 O O . GLU A 1 192 ? 18.609 4.211 5.168 1 70.88 192 GLU A O 1
ATOM 1515 N N . ALA A 1 193 ? 20.078 4.273 6.926 1 75.25 193 ALA A N 1
ATOM 1516 C CA . ALA A 1 193 ? 20.594 2.945 6.609 1 75.25 193 ALA A CA 1
ATOM 1517 C C . ALA A 1 193 ? 19.5 1.884 6.762 1 75.25 193 ALA A C 1
ATOM 1519 O O . ALA A 1 193 ? 19.438 0.942 5.969 1 75.25 193 ALA A O 1
ATOM 1520 N N . LEU A 1 194 ? 18.719 2.076 7.73 1 75.62 194 LEU A N 1
ATOM 1521 C CA . LEU A 1 194 ? 17.594 1.164 7.945 1 75.62 194 LEU A CA 1
ATOM 1522 C C . LEU A 1 194 ? 16.594 1.255 6.797 1 75.62 194 LEU A C 1
ATOM 1524 O O . LEU A 1 194 ? 16.094 0.233 6.32 1 75.62 194 LEU A O 1
ATOM 1528 N N . ALA A 1 195 ? 16.281 2.467 6.434 1 72.75 195 ALA A N 1
ATOM 1529 C CA . ALA A 1 195 ? 15.367 2.682 5.32 1 72.75 195 ALA A CA 1
ATOM 1530 C C . ALA A 1 195 ? 15.883 2.014 4.047 1 72.75 195 ALA A C 1
ATOM 1532 O O . ALA A 1 195 ? 15.117 1.363 3.328 1 72.75 195 ALA A O 1
ATOM 1533 N N . ASP A 1 196 ? 17.203 2.111 3.809 1 74.88 196 ASP A N 1
ATOM 1534 C CA . ASP A 1 196 ? 17.828 1.505 2.639 1 74.88 196 ASP A CA 1
ATOM 1535 C C . ASP A 1 196 ? 17.75 -0.019 2.701 1 74.88 196 ASP A C 1
ATOM 1537 O O . ASP A 1 196 ? 17.5 -0.674 1.686 1 74.88 196 ASP A O 1
ATOM 1541 N N . LEU A 1 197 ? 17.984 -0.464 3.875 1 77.75 197 LEU A N 1
ATOM 1542 C CA . LEU A 1 197 ? 17.953 -1.908 4.086 1 77.75 197 LEU A CA 1
ATOM 1543 C C . LEU A 1 197 ? 16.562 -2.473 3.814 1 77.75 197 LEU A C 1
ATOM 1545 O O . LEU A 1 197 ? 16.422 -3.451 3.078 1 77.75 197 LEU A O 1
ATOM 1549 N N . VAL A 1 198 ? 15.594 -1.815 4.355 1 77.19 198 VAL A N 1
ATOM 1550 C CA . VAL A 1 198 ? 14.219 -2.285 4.23 1 77.19 198 VAL A CA 1
ATOM 1551 C C . VAL A 1 198 ? 13.75 -2.15 2.783 1 77.19 198 VAL A C 1
ATOM 1553 O O . VAL A 1 198 ? 13.094 -3.047 2.248 1 77.19 198 VAL A O 1
ATOM 1556 N N . GLU A 1 199 ? 14.125 -1.061 2.209 1 72.69 199 GLU A N 1
ATOM 1557 C CA . GLU A 1 199 ? 13.758 -0.841 0.813 1 72.69 199 GLU A CA 1
ATOM 1558 C C . GLU A 1 199 ? 14.406 -1.883 -0.096 1 72.69 199 GLU A C 1
ATOM 1560 O O . GLU A 1 199 ? 13.766 -2.396 -1.015 1 72.69 199 GLU A O 1
ATOM 1565 N N . GLY A 1 200 ? 15.695 -2.096 0.126 1 76.38 200 GLY A N 1
ATOM 1566 C CA . GLY A 1 200 ? 16.406 -3.111 -0.644 1 76.38 200 GLY A CA 1
ATOM 1567 C C . GLY A 1 200 ? 15.805 -4.496 -0.488 1 76.38 200 GLY A C 1
ATOM 1568 O O . GLY A 1 200 ? 15.648 -5.227 -1.469 1 76.38 200 GLY A O 1
ATOM 1569 N N . PHE A 1 201 ? 15.453 -4.762 0.758 1 84.25 201 PHE A N 1
ATOM 1570 C CA . PHE A 1 201 ? 14.82 -6.035 1.074 1 84.25 201 PHE A CA 1
ATOM 1571 C C . PHE A 1 201 ? 13.492 -6.172 0.339 1 84.25 201 PHE A C 1
ATOM 1573 O O . PHE A 1 201 ? 13.234 -7.191 -0.306 1 84.25 201 PHE A O 1
ATOM 1580 N N . GLU A 1 202 ? 12.68 -5.195 0.432 1 79.56 202 GLU A N 1
ATOM 1581 C CA . GLU A 1 202 ? 11.359 -5.23 -0.2 1 79.56 202 GLU A CA 1
ATOM 1582 C C . GLU A 1 202 ? 11.484 -5.355 -1.716 1 79.56 202 GLU A C 1
ATOM 1584 O O . GLU A 1 202 ? 10.703 -6.07 -2.35 1 79.56 202 GLU A O 1
ATOM 1589 N N . PHE A 1 203 ? 12.391 -4.637 -2.254 1 72.31 203 PHE A N 1
ATOM 1590 C CA . PHE A 1 203 ? 12.602 -4.672 -3.697 1 72.31 203 PHE A CA 1
ATOM 1591 C C . PHE A 1 203 ? 13.008 -6.074 -4.148 1 72.31 203 PHE A C 1
ATOM 1593 O O . PHE A 1 203 ? 12.477 -6.586 -5.137 1 72.31 203 PHE A O 1
ATOM 1600 N N . ARG A 1 204 ? 13.891 -6.637 -3.475 1 81.19 204 ARG A N 1
ATOM 1601 C CA . ARG A 1 204 ? 14.367 -7.969 -3.832 1 81.19 204 ARG A CA 1
ATOM 1602 C C . ARG A 1 204 ? 13.258 -9 -3.689 1 81.19 204 ARG A C 1
ATOM 1604 O O . ARG A 1 204 ? 13.109 -9.891 -4.535 1 81.19 204 ARG A O 1
ATOM 1611 N N . CYS A 1 205 ? 12.516 -8.859 -2.623 1 87.75 205 CYS A N 1
ATOM 1612 C CA . CYS A 1 205 ? 11.398 -9.781 -2.422 1 87.75 205 CYS A CA 1
ATOM 1613 C C . CYS A 1 205 ? 10.391 -9.672 -3.559 1 87.75 205 CYS A C 1
ATOM 1615 O O . CYS A 1 205 ? 9.969 -10.688 -4.117 1 87.75 205 CYS A O 1
ATOM 1617 N N . ARG A 1 206 ? 10.031 -8.492 -3.867 1 78.44 206 ARG A N 1
ATOM 1618 C CA . ARG A 1 206 ? 9.055 -8.273 -4.93 1 78.44 206 ARG A CA 1
ATOM 1619 C C . ARG A 1 206 ? 9.562 -8.828 -6.258 1 78.44 206 ARG A C 1
ATOM 1621 O O . ARG A 1 206 ? 8.797 -9.438 -7.012 1 78.44 206 ARG A O 1
ATOM 1628 N N . ASP A 1 207 ? 10.797 -8.539 -6.531 1 76.81 207 ASP A N 1
ATOM 1629 C CA . ASP A 1 207 ? 11.414 -9.023 -7.762 1 76.81 207 ASP A CA 1
ATOM 1630 C C . ASP A 1 207 ? 11.336 -10.547 -7.852 1 76.81 207 ASP A C 1
ATOM 1632 O O . ASP A 1 207 ? 10.875 -11.086 -8.859 1 76.81 207 ASP A O 1
ATOM 1636 N N . VAL A 1 208 ? 11.75 -11.195 -6.816 1 86 208 VAL A N 1
ATOM 1637 C CA . VAL A 1 208 ? 11.789 -12.656 -6.809 1 86 208 VAL A CA 1
ATOM 1638 C C . VAL A 1 208 ? 10.367 -13.211 -6.887 1 86 208 VAL A C 1
ATOM 1640 O O . VAL A 1 208 ? 10.094 -14.133 -7.66 1 86 208 VAL A O 1
ATOM 1643 N N . VAL A 1 209 ? 9.438 -12.664 -6.098 1 88.19 209 VAL A N 1
ATOM 1644 C CA . VAL A 1 209 ? 8.07 -13.172 -6.012 1 88.19 209 VAL A CA 1
ATOM 1645 C C . VAL A 1 209 ? 7.375 -13.031 -7.363 1 88.19 209 VAL A C 1
ATOM 1647 O O . VAL A 1 209 ? 6.789 -13.992 -7.871 1 88.19 209 VAL A O 1
ATOM 1650 N N . THR A 1 210 ? 7.504 -11.898 -7.965 1 75.06 210 THR A N 1
ATOM 1651 C CA . THR A 1 210 ? 6.789 -11.625 -9.211 1 75.06 210 THR A CA 1
ATOM 1652 C C . THR A 1 210 ? 7.402 -12.414 -10.367 1 75.06 210 THR A C 1
ATOM 1654 O O . THR A 1 210 ? 6.684 -12.945 -11.211 1 75.06 210 THR A O 1
ATOM 1657 N N . ARG A 1 211 ? 8.711 -12.516 -10.414 1 73.88 211 ARG A N 1
ATOM 1658 C CA . ARG A 1 211 ? 9.406 -13.25 -11.469 1 73.88 211 ARG A CA 1
ATOM 1659 C C . ARG A 1 211 ? 9.023 -14.727 -11.445 1 73.88 211 ARG A C 1
ATOM 1661 O O . ARG A 1 211 ? 9.07 -15.398 -12.477 1 73.88 211 ARG A O 1
ATOM 1668 N N . ASN A 1 212 ? 8.617 -15.156 -10.32 1 83.19 212 ASN A N 1
ATOM 1669 C CA . ASN A 1 212 ? 8.344 -16.594 -10.195 1 83.19 212 ASN A CA 1
ATOM 1670 C C . ASN A 1 212 ? 6.848 -16.859 -10.094 1 83.19 212 ASN A C 1
ATOM 1672 O O . ASN A 1 212 ? 6.438 -17.922 -9.625 1 83.19 212 ASN A O 1
ATOM 1676 N N . GLY A 1 213 ? 6.121 -15.93 -10.414 1 74.44 213 GLY A N 1
ATOM 1677 C CA . GLY A 1 213 ? 4.703 -16.172 -10.617 1 74.44 213 GLY A CA 1
ATOM 1678 C C . GLY A 1 213 ? 3.867 -15.852 -9.391 1 74.44 213 GLY A C 1
ATOM 1679 O O . GLY A 1 213 ? 2.684 -16.203 -9.328 1 74.44 213 GLY A O 1
ATOM 1680 N N . GLY A 1 214 ? 4.465 -15.281 -8.391 1 82.31 214 GLY A N 1
ATOM 1681 C CA . GLY A 1 214 ? 3.725 -14.875 -7.203 1 82.31 214 GLY A CA 1
ATOM 1682 C C . GLY A 1 214 ? 3.395 -13.391 -7.184 1 82.31 214 GLY A C 1
ATOM 1683 O O . GLY A 1 214 ? 3.619 -12.688 -8.172 1 82.31 214 GLY A O 1
ATOM 1684 N N . ARG A 1 215 ? 2.75 -13.023 -6.148 1 80.81 215 ARG A N 1
ATOM 1685 C CA . ARG A 1 215 ? 2.436 -11.617 -5.91 1 80.81 215 ARG A CA 1
ATOM 1686 C C . ARG A 1 215 ? 2.719 -11.234 -4.461 1 80.81 215 ARG A C 1
ATOM 1688 O O . ARG A 1 215 ? 2.418 -11.992 -3.539 1 80.81 215 ARG A O 1
ATOM 1695 N N . VAL A 1 216 ? 3.279 -10.102 -4.371 1 85.56 216 VAL A N 1
ATOM 1696 C CA . VAL A 1 216 ? 3.443 -9.555 -3.025 1 85.56 216 VAL A CA 1
ATOM 1697 C C . VAL A 1 216 ? 2.127 -8.945 -2.549 1 85.56 216 VAL A C 1
ATOM 1699 O O . VAL A 1 216 ? 1.523 -8.133 -3.252 1 85.56 216 VAL A O 1
ATOM 1702 N N . VAL A 1 217 ? 1.662 -9.422 -1.429 1 83.69 217 VAL A N 1
ATOM 1703 C CA . VAL A 1 217 ? 0.402 -8.922 -0.891 1 83.69 217 VAL A CA 1
ATOM 1704 C C . VAL A 1 217 ? 0.645 -7.621 -0.13 1 83.69 217 VAL A C 1
ATOM 1706 O O . VAL A 1 217 ? 0.015 -6.598 -0.417 1 83.69 217 VAL A O 1
ATOM 1709 N N . LYS A 1 218 ? 1.552 -7.66 0.834 1 81.88 218 LYS A N 1
ATOM 1710 C CA . LYS A 1 218 ? 1.897 -6.48 1.619 1 81.88 218 LYS A CA 1
ATOM 1711 C C . LYS A 1 218 ? 3.209 -6.684 2.371 1 81.88 218 LYS A C 1
ATOM 1713 O O . LYS A 1 218 ? 3.668 -7.816 2.535 1 81.88 218 LYS A O 1
ATOM 1718 N N . THR A 1 219 ? 3.758 -5.598 2.676 1 80.06 219 THR A N 1
ATOM 1719 C CA . THR A 1 219 ? 4.926 -5.594 3.551 1 80.06 219 THR A CA 1
ATOM 1720 C C . THR A 1 219 ? 4.523 -5.281 4.988 1 80.06 219 THR A C 1
ATOM 1722 O O . THR A 1 219 ? 3.68 -4.414 5.23 1 80.06 219 THR A O 1
ATOM 1725 N N . ILE A 1 220 ? 4.984 -6.027 5.852 1 77.56 220 ILE A N 1
ATOM 1726 C CA . ILE A 1 220 ? 4.695 -5.863 7.273 1 77.56 220 ILE A CA 1
ATOM 1727 C C . ILE A 1 220 ? 5.992 -5.613 8.039 1 77.56 220 ILE A C 1
ATOM 1729 O O . ILE A 1 220 ? 6.59 -6.543 8.586 1 77.56 220 ILE A O 1
ATOM 1733 N N . GLY A 1 221 ? 6.332 -4.363 8.141 1 69.94 221 GLY A N 1
ATOM 1734 C CA . GLY A 1 221 ? 7.609 -4.062 8.773 1 69.94 221 GLY A CA 1
ATOM 1735 C C . GLY A 1 221 ? 8.797 -4.625 8.008 1 69.94 221 GLY A C 1
ATOM 1736 O O . GLY A 1 221 ? 9.117 -4.156 6.914 1 69.94 221 GLY A O 1
ATOM 1737 N N . ASP A 1 222 ? 9.289 -5.676 8.617 1 76.88 222 ASP A N 1
ATOM 1738 C CA . ASP A 1 222 ? 10.469 -6.316 8.039 1 76.88 222 ASP A CA 1
ATOM 1739 C C . ASP A 1 222 ? 10.109 -7.656 7.406 1 76.88 222 ASP A C 1
ATOM 1741 O O . ASP A 1 222 ? 10.992 -8.477 7.133 1 76.88 222 ASP A O 1
ATOM 1745 N N . ALA A 1 223 ? 8.836 -7.824 7.246 1 87.25 223 ALA A N 1
ATOM 1746 C CA . ALA A 1 223 ? 8.359 -9.055 6.617 1 87.25 223 ALA A CA 1
ATOM 1747 C C . ALA A 1 223 ? 7.547 -8.75 5.363 1 87.25 223 ALA A C 1
ATOM 1749 O O . ALA A 1 223 ? 7.016 -7.645 5.211 1 87.25 223 ALA A O 1
ATOM 1750 N N . VAL A 1 224 ? 7.508 -9.727 4.508 1 90.25 224 VAL A N 1
ATOM 1751 C CA . VAL A 1 224 ? 6.727 -9.609 3.279 1 90.25 224 VAL A CA 1
ATOM 1752 C C . VAL A 1 224 ? 5.77 -10.789 3.156 1 90.25 224 VAL A C 1
ATOM 1754 O O . VAL A 1 224 ? 6.176 -11.945 3.314 1 90.25 224 VAL A O 1
ATOM 1757 N N . LEU A 1 225 ? 4.523 -10.477 3.01 1 92.94 225 LEU A N 1
ATOM 1758 C CA . LEU A 1 225 ? 3.516 -11.484 2.715 1 92.94 225 LEU A CA 1
ATOM 1759 C C . LEU A 1 225 ? 3.312 -11.625 1.21 1 92.94 225 LEU A C 1
ATOM 1761 O O . LEU A 1 225 ? 3.105 -10.633 0.51 1 92.94 225 LEU A O 1
ATOM 1765 N N . TRP A 1 226 ? 3.457 -12.812 0.717 1 93.19 226 TRP A N 1
ATOM 1766 C CA . TRP A 1 226 ? 3.254 -13.078 -0.703 1 93.19 226 TRP A CA 1
ATOM 1767 C C . TRP A 1 226 ? 2.295 -14.25 -0.905 1 93.19 226 TRP A C 1
ATOM 1769 O O . TRP A 1 226 ? 2.057 -15.031 0.019 1 93.19 226 TRP A O 1
ATOM 1779 N N . VAL A 1 227 ? 1.688 -14.297 -2.1 1 89.38 227 VAL A N 1
ATOM 1780 C CA . VAL A 1 227 ? 0.686 -15.312 -2.398 1 89.38 227 VAL A CA 1
ATOM 1781 C C . VAL A 1 227 ? 0.844 -15.789 -3.842 1 89.38 227 VAL A C 1
ATOM 1783 O O . VAL A 1 227 ? 1.356 -15.055 -4.691 1 89.38 227 VAL A O 1
ATOM 1786 N N . CYS A 1 228 ? 0.594 -17.016 -4.051 1 86.94 228 CYS A N 1
ATOM 1787 C CA . CYS A 1 228 ? 0.559 -17.578 -5.398 1 86.94 228 CYS A CA 1
ATOM 1788 C C . CYS A 1 228 ? -0.594 -18.562 -5.547 1 86.94 228 CYS A C 1
ATOM 1790 O O . CYS A 1 228 ? -1.264 -18.906 -4.566 1 86.94 228 CYS A O 1
ATOM 1792 N N . ASP A 1 229 ? -0.809 -19.047 -6.73 1 78.62 229 ASP A N 1
ATOM 1793 C CA . ASP A 1 229 ? -2.021 -19.797 -7.062 1 78.62 229 ASP A CA 1
ATOM 1794 C C . ASP A 1 229 ? -1.896 -21.266 -6.656 1 78.62 229 ASP A C 1
ATOM 1796 O O . ASP A 1 229 ? -2.898 -21.922 -6.352 1 78.62 229 ASP A O 1
ATOM 1800 N N . ASP A 1 230 ? -0.695 -21.797 -6.715 1 86.06 230 ASP A N 1
ATOM 1801 C CA . ASP A 1 230 ? -0.559 -23.219 -6.453 1 86.06 230 ASP A CA 1
ATOM 1802 C C . ASP A 1 230 ? 0.706 -23.516 -5.652 1 86.06 230 ASP A C 1
ATOM 1804 O O . ASP A 1 230 ? 1.57 -22.641 -5.504 1 86.06 230 ASP A O 1
ATOM 1808 N N . LEU A 1 231 ? 0.789 -24.703 -5.168 1 92.12 231 LEU A N 1
ATOM 1809 C CA . LEU A 1 231 ? 1.846 -25.109 -4.25 1 92.12 231 LEU A CA 1
ATOM 1810 C C . LEU A 1 231 ? 3.191 -25.172 -4.961 1 92.12 231 LEU A C 1
ATOM 1812 O O . LEU A 1 231 ? 4.223 -24.812 -4.383 1 92.12 231 LEU A O 1
ATOM 1816 N N . ALA A 1 232 ? 3.193 -25.609 -6.195 1 90.31 232 ALA A N 1
ATOM 1817 C CA . ALA A 1 232 ? 4.441 -25.703 -6.949 1 90.31 232 ALA A CA 1
ATOM 1818 C C . ALA A 1 232 ? 5.086 -24.328 -7.121 1 90.31 232 ALA A C 1
ATOM 1820 O O . ALA A 1 232 ? 6.293 -24.172 -6.926 1 90.31 232 ALA A O 1
ATOM 1821 N N . THR A 1 233 ? 4.301 -23.375 -7.508 1 90.25 233 THR A N 1
ATOM 1822 C CA . THR A 1 233 ? 4.773 -22 -7.625 1 90.25 233 THR A CA 1
ATOM 1823 C C . THR A 1 233 ? 5.254 -21.469 -6.277 1 90.25 233 THR A C 1
ATOM 1825 O O . THR A 1 233 ? 6.285 -20.797 -6.195 1 90.25 233 THR A O 1
ATOM 1828 N N . GLY A 1 234 ? 4.512 -21.781 -5.25 1 95.25 234 GLY A N 1
ATOM 1829 C CA . GLY A 1 234 ? 4.883 -21.328 -3.918 1 95.25 234 GLY A CA 1
ATOM 1830 C C . GLY A 1 234 ? 6.219 -21.875 -3.455 1 95.25 234 GLY A C 1
ATOM 1831 O O . GLY A 1 234 ? 7.012 -21.156 -2.84 1 95.25 234 GLY A O 1
ATOM 1832 N N . LEU A 1 235 ? 6.449 -23.125 -3.752 1 94.81 235 LEU A N 1
ATOM 1833 C CA . LEU A 1 235 ? 7.723 -23.75 -3.422 1 94.81 235 LEU A CA 1
ATOM 1834 C C . LEU A 1 235 ? 8.875 -23.031 -4.113 1 94.81 235 LEU A C 1
ATOM 1836 O O . LEU A 1 235 ? 9.914 -22.781 -3.494 1 94.81 235 LEU A O 1
ATOM 1840 N N . ARG A 1 236 ? 8.664 -22.797 -5.312 1 94.44 236 ARG A N 1
ATOM 1841 C CA . ARG A 1 236 ? 9.695 -22.109 -6.09 1 94.44 236 ARG A CA 1
ATOM 1842 C C . ARG A 1 236 ? 9.945 -20.703 -5.539 1 94.44 236 ARG A C 1
ATOM 1844 O O . ARG A 1 236 ? 11.102 -20.297 -5.375 1 94.44 236 ARG A O 1
ATOM 1851 N N . VAL A 1 237 ? 8.883 -19.953 -5.266 1 94.19 237 VAL A N 1
ATOM 1852 C CA . VAL A 1 237 ? 8.984 -18.594 -4.758 1 94.19 237 VAL A CA 1
ATOM 1853 C C . VAL A 1 237 ? 9.703 -18.594 -3.412 1 94.19 237 VAL A C 1
ATOM 1855 O O . VAL A 1 237 ? 10.672 -17.859 -3.219 1 94.19 237 VAL A O 1
ATOM 1858 N N . ALA A 1 238 ? 9.266 -19.438 -2.51 1 96.81 238 ALA A N 1
ATOM 1859 C CA . ALA A 1 238 ? 9.844 -19.484 -1.168 1 96.81 238 ALA A CA 1
ATOM 1860 C C . ALA A 1 238 ? 11.328 -19.828 -1.218 1 96.81 238 ALA A C 1
ATOM 1862 O O . ALA A 1 238 ? 12.141 -19.188 -0.557 1 96.81 238 ALA A O 1
ATOM 1863 N N . SER A 1 239 ? 11.633 -20.797 -2.02 1 96.19 239 SER A N 1
ATOM 1864 C CA . SER A 1 239 ? 13.008 -21.266 -2.096 1 96.19 239 SER A CA 1
ATOM 1865 C C . SER A 1 239 ? 13.922 -20.219 -2.729 1 96.19 239 SER A C 1
ATOM 1867 O O . SER A 1 239 ? 15.023 -19.969 -2.236 1 96.19 239 SER A O 1
ATOM 1869 N N . LYS A 1 240 ? 13.461 -19.656 -3.779 1 94 240 LYS A N 1
ATOM 1870 C CA . LYS A 1 240 ? 14.258 -18.641 -4.461 1 94 240 LYS A CA 1
ATOM 1871 C C . LYS A 1 240 ? 14.414 -17.391 -3.602 1 94 240 LYS A C 1
ATOM 1873 O O . LYS A 1 240 ? 15.453 -16.734 -3.643 1 94 240 LYS A O 1
ATOM 1878 N N . LEU A 1 241 ? 13.328 -17.062 -2.863 1 93.69 241 LEU A N 1
ATOM 1879 C CA . LEU A 1 241 ? 13.406 -15.938 -1.946 1 93.69 241 LEU A CA 1
ATOM 1880 C C . LEU A 1 241 ? 14.516 -16.141 -0.925 1 93.69 241 LEU A C 1
ATOM 1882 O O . LEU A 1 241 ? 15.367 -15.266 -0.745 1 93.69 241 LEU A O 1
ATOM 1886 N N . VAL A 1 242 ? 14.508 -17.281 -0.272 1 93.56 242 VAL A N 1
ATOM 1887 C CA . VAL A 1 242 ? 15.508 -17.562 0.754 1 93.56 242 VAL A CA 1
ATOM 1888 C C . VAL A 1 242 ? 16.906 -17.594 0.125 1 93.56 242 VAL A C 1
ATOM 1890 O O . VAL A 1 242 ? 17.844 -17.016 0.67 1 93.56 242 VAL A O 1
ATOM 1893 N N . HIS A 1 243 ? 17 -18.156 -1.026 1 92.19 243 HIS A N 1
ATOM 1894 C CA . HIS A 1 243 ? 18.266 -18.234 -1.728 1 92.19 243 HIS A CA 1
ATOM 1895 C C . HIS A 1 243 ? 18.812 -16.844 -2.037 1 92.19 243 HIS A C 1
ATOM 1897 O O . HIS A 1 243 ? 19.984 -16.547 -1.759 1 92.19 243 HIS A O 1
ATOM 1903 N N . THR A 1 244 ? 17.984 -16.047 -2.646 1 87.88 244 THR A N 1
ATOM 1904 C CA . THR A 1 244 ? 18.391 -14.719 -3.082 1 87.88 244 THR A CA 1
ATOM 1905 C C . THR A 1 244 ? 18.781 -13.859 -1.888 1 87.88 244 THR A C 1
ATOM 1907 O O . THR A 1 244 ? 19.75 -13.102 -1.952 1 87.88 244 THR A O 1
ATOM 1910 N N . LEU A 1 245 ? 18.078 -13.984 -0.84 1 85.38 245 LEU A N 1
ATOM 1911 C CA . LEU A 1 245 ? 18.297 -13.102 0.3 1 85.38 245 LEU A CA 1
ATOM 1912 C C . LEU A 1 245 ? 19.453 -13.586 1.158 1 85.38 245 LEU A C 1
ATOM 1914 O O . LEU A 1 245 ? 20.156 -12.773 1.764 1 85.38 245 LEU A O 1
ATOM 1918 N N . VAL A 1 246 ? 19.688 -14.82 1.206 1 82.62 246 VAL A N 1
ATOM 1919 C CA . VAL A 1 246 ? 20.812 -15.367 1.971 1 82.62 246 VAL A CA 1
ATOM 1920 C C . VAL A 1 246 ? 22.125 -15.094 1.242 1 82.62 246 VAL A C 1
ATOM 1922 O O . VAL A 1 246 ? 23.156 -14.867 1.876 1 82.62 246 VAL A O 1
ATOM 1925 N N . THR A 1 247 ? 22.031 -15.125 -0.034 1 80.31 247 THR A N 1
ATOM 1926 C CA . THR A 1 247 ? 23.25 -14.938 -0.825 1 80.31 247 THR A CA 1
ATOM 1927 C C . THR A 1 247 ? 23.547 -13.461 -1.011 1 80.31 247 THR A C 1
ATOM 1929 O O . THR A 1 247 ? 24.625 -13.094 -1.51 1 80.31 247 THR A O 1
ATOM 1932 N N . SER A 1 248 ? 22.609 -12.672 -0.637 1 73.62 248 SER A N 1
ATOM 1933 C CA . SER A 1 248 ? 22.828 -11.234 -0.749 1 73.62 248 SER A CA 1
ATOM 1934 C C . SER A 1 248 ? 23.672 -10.711 0.404 1 73.62 248 SER A C 1
ATOM 1936 O O . SER A 1 248 ? 23.406 -11.016 1.567 1 73.62 248 SER A O 1
ATOM 1938 N N . GLU A 1 249 ? 24.859 -10.219 0.198 1 64.56 249 GLU A N 1
ATOM 1939 C CA . GLU A 1 249 ? 25.797 -9.742 1.207 1 64.56 249 GLU A CA 1
ATOM 1940 C C . GLU A 1 249 ? 25.203 -8.586 2.012 1 64.56 249 GLU A C 1
ATOM 1942 O O . GLU A 1 249 ? 25.609 -8.344 3.152 1 64.56 249 GLU A O 1
ATOM 1947 N N . GLU A 1 250 ? 24.312 -7.992 1.462 1 63.38 250 GLU A N 1
ATOM 1948 C CA . GLU A 1 250 ? 23.844 -6.754 2.074 1 63.38 250 GLU A CA 1
ATOM 1949 C C . GLU A 1 250 ? 22.641 -7.004 2.965 1 63.38 250 GLU A C 1
ATOM 1951 O O . GLU A 1 250 ? 22.219 -6.125 3.723 1 63.38 250 GLU A O 1
ATOM 1956 N N . LEU A 1 251 ? 22.234 -8.266 2.908 1 63.59 251 LEU A N 1
ATOM 1957 C CA . LEU A 1 251 ? 20.984 -8.469 3.631 1 63.59 251 LEU A CA 1
ATOM 1958 C C . LEU A 1 251 ? 21.188 -9.43 4.801 1 63.59 251 LEU A C 1
ATOM 1960 O O . LEU A 1 251 ? 22.156 -10.188 4.828 1 63.59 251 LEU A O 1
ATOM 1964 N N . LEU A 1 252 ? 20.312 -9.289 5.785 1 68.44 252 LEU A N 1
ATOM 1965 C CA . LEU A 1 252 ? 20.266 -10.156 6.957 1 68.44 252 LEU A CA 1
ATOM 1966 C C . LEU A 1 252 ? 19.688 -11.523 6.594 1 68.44 252 LEU A C 1
ATOM 1968 O O . LEU A 1 252 ? 18.969 -11.656 5.594 1 68.44 252 LEU A O 1
ATOM 1972 N N . PRO A 1 253 ? 20.172 -12.461 7.336 1 79.06 253 PRO A N 1
ATOM 1973 C CA . PRO A 1 253 ? 19.516 -13.75 7.113 1 79.06 253 PRO A CA 1
ATOM 1974 C C . PRO A 1 253 ? 17.984 -13.664 7.227 1 79.06 253 PRO A C 1
ATOM 1976 O O . PRO A 1 253 ? 17.469 -12.789 7.922 1 79.06 253 PRO A O 1
ATOM 1979 N N . VAL A 1 254 ? 17.328 -14.531 6.465 1 89.94 254 VAL A N 1
ATOM 1980 C CA . VAL A 1 254 ? 15.875 -14.469 6.449 1 89.94 254 VAL A CA 1
ATOM 1981 C C . VAL A 1 254 ? 15.297 -15.82 6.883 1 89.94 254 VAL A C 1
ATOM 1983 O O . VAL A 1 254 ? 16.016 -16.812 6.938 1 89.94 254 VAL A O 1
ATOM 1986 N N . ARG A 1 255 ? 14.156 -15.781 7.305 1 94.06 255 ARG A N 1
ATOM 1987 C CA . ARG A 1 255 ? 13.32 -16.953 7.555 1 94.06 255 ARG A CA 1
ATOM 1988 C C . ARG A 1 255 ? 12.008 -16.859 6.781 1 94.06 255 ARG A C 1
ATOM 1990 O O . ARG A 1 255 ? 11.531 -15.758 6.488 1 94.06 255 ARG A O 1
ATOM 1997 N N . ALA A 1 256 ? 11.516 -18.016 6.43 1 96.69 256 ALA A N 1
ATOM 1998 C CA . ALA A 1 256 ? 10.32 -17.984 5.59 1 96.69 256 ALA A CA 1
ATOM 1999 C C . ALA A 1 256 ? 9.32 -19.047 6.027 1 96.69 256 ALA A C 1
ATOM 2001 O O . ALA A 1 256 ? 9.664 -19.969 6.777 1 96.69 256 ALA A O 1
ATOM 2002 N N . SER A 1 257 ? 8.164 -18.875 5.699 1 98 257 SER A N 1
ATOM 2003 C CA . SER A 1 257 ? 7.086 -19.844 5.875 1 98 257 SER A CA 1
ATOM 2004 C C . SER A 1 257 ? 6.359 -20.109 4.562 1 98 257 SER A C 1
ATOM 2006 O O . SER A 1 257 ? 6.398 -19.281 3.646 1 98 257 SER A O 1
ATOM 2008 N N . LEU A 1 258 ? 5.781 -21.203 4.438 1 98 258 LEU A N 1
ATOM 2009 C CA . LEU A 1 258 ? 4.996 -21.625 3.283 1 98 258 LEU A CA 1
ATOM 2010 C C . LEU A 1 258 ? 3.758 -22.406 3.721 1 98 258 LEU A C 1
ATOM 2012 O O . LEU A 1 258 ? 3.873 -23.438 4.383 1 98 258 LEU A O 1
ATOM 2016 N N . VAL A 1 259 ? 2.605 -21.922 3.404 1 96.56 259 VAL A N 1
ATOM 2017 C CA . VAL A 1 259 ? 1.349 -22.547 3.814 1 96.56 259 VAL A CA 1
ATOM 2018 C C . VAL A 1 259 ? 0.369 -22.547 2.645 1 96.56 259 VAL A C 1
ATOM 2020 O O . VAL A 1 259 ? 0.261 -21.562 1.91 1 96.56 259 VAL A O 1
ATOM 2023 N N . CYS A 1 260 ? -0.233 -23.641 2.445 1 94.31 260 CYS A N 1
ATOM 2024 C CA . CYS A 1 260 ? -1.311 -23.766 1.471 1 94.31 260 CYS A CA 1
ATOM 2025 C C . CYS A 1 260 ? -2.664 -23.875 2.164 1 94.31 260 CYS A C 1
ATOM 2027 O O . CYS A 1 260 ? -2.828 -24.656 3.102 1 94.31 260 CYS A O 1
ATOM 2029 N N . GLY A 1 261 ? -3.598 -23.031 1.78 1 89.19 261 GLY A N 1
ATOM 2030 C CA . GLY A 1 261 ? -4.922 -23.062 2.383 1 89.19 261 GLY A CA 1
ATOM 2031 C C . GLY A 1 261 ? -5.898 -22.109 1.73 1 89.19 261 GLY A C 1
ATOM 2032 O O . GLY A 1 261 ? -5.551 -21.406 0.773 1 89.19 261 GLY A O 1
ATOM 2033 N N . ARG A 1 262 ? -7.121 -22.141 2.193 1 83.31 262 ARG A N 1
ATOM 2034 C CA . ARG A 1 262 ? -8.18 -21.297 1.651 1 83.31 262 ARG A CA 1
ATOM 2035 C C . ARG A 1 262 ? -8.195 -19.938 2.33 1 83.31 262 ARG A C 1
ATOM 2037 O O . ARG A 1 262 ? -8.125 -19.844 3.559 1 83.31 262 ARG A O 1
ATOM 2044 N N . VAL A 1 263 ? -8.156 -18.906 1.474 1 82.75 263 VAL A N 1
ATOM 2045 C CA . VAL A 1 263 ? -8.125 -17.547 2.014 1 82.75 263 VAL A CA 1
ATOM 2046 C C . VAL A 1 263 ? -9.141 -16.672 1.277 1 82.75 263 VAL A C 1
ATOM 2048 O O . VAL A 1 263 ? -9.594 -17.031 0.184 1 82.75 263 VAL A O 1
ATOM 2051 N N . VAL A 1 264 ? -9.539 -15.625 1.912 1 71.06 264 VAL A N 1
ATOM 2052 C CA . VAL A 1 264 ? -10.391 -14.602 1.311 1 71.06 264 VAL A CA 1
ATOM 2053 C C . VAL A 1 264 ? -9.555 -13.391 0.908 1 71.06 264 VAL A C 1
ATOM 2055 O O . VAL A 1 264 ? -8.734 -12.914 1.693 1 71.06 264 VAL A O 1
ATOM 2058 N N . SER A 1 265 ? -9.648 -13.055 -0.33 1 70.62 265 SER A N 1
ATOM 2059 C CA . SER A 1 265 ? -8.984 -11.852 -0.817 1 70.62 265 SER A CA 1
ATOM 2060 C C . SER A 1 265 ? -9.898 -10.633 -0.707 1 70.62 265 SER A C 1
ATOM 2062 O O . SER A 1 265 ? -11.055 -10.68 -1.137 1 70.62 265 SER A O 1
ATOM 2064 N N . ARG A 1 266 ? -9.391 -9.586 -0.01 1 64.25 266 ARG A N 1
ATOM 2065 C CA . ARG A 1 266 ? -10.141 -8.352 0.162 1 64.25 266 ARG A CA 1
ATOM 2066 C C . ARG A 1 266 ? -9.219 -7.137 0.101 1 64.25 266 ARG A C 1
ATOM 2068 O O . ARG A 1 266 ? -8.227 -7.066 0.83 1 64.25 266 ARG A O 1
ATOM 2075 N N . SER A 1 267 ? -9.562 -6.141 -0.837 1 63.34 267 SER A N 1
ATOM 2076 C CA . SER A 1 267 ? -8.844 -4.875 -0.933 1 63.34 267 SER A CA 1
ATOM 2077 C C . SER A 1 267 ? -7.348 -5.098 -1.12 1 63.34 267 SER A C 1
ATOM 2079 O O . SER A 1 267 ? -6.531 -4.41 -0.506 1 63.34 267 SER A O 1
ATOM 2081 N N . GLY A 1 268 ? -7.031 -6.195 -1.868 1 66.31 268 GLY A N 1
ATOM 2082 C CA . GLY A 1 268 ? -5.637 -6.469 -2.174 1 66.31 268 GLY A CA 1
ATOM 2083 C C . GLY A 1 268 ? -4.926 -7.246 -1.084 1 66.31 268 GLY A C 1
ATOM 2084 O O . GLY A 1 268 ? -3.742 -7.562 -1.211 1 66.31 268 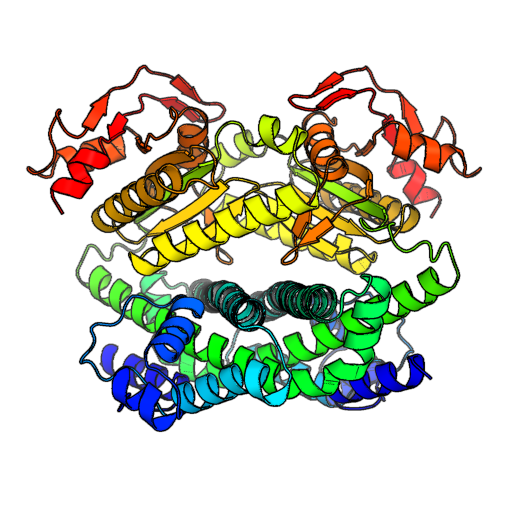GLY A O 1
ATOM 2085 N N . ASP A 1 269 ? -5.602 -7.531 -0.049 1 77.12 269 ASP A N 1
ATOM 2086 C CA . ASP A 1 269 ? -5.066 -8.312 1.062 1 77.12 269 ASP A CA 1
ATOM 2087 C C . ASP A 1 269 ? -5.668 -9.719 1.089 1 77.12 269 ASP A C 1
ATOM 2089 O O . ASP A 1 269 ? -6.566 -10.023 0.306 1 77.12 269 ASP A O 1
ATOM 2093 N N . ILE A 1 270 ? -5.082 -10.531 1.866 1 81.12 270 ILE A N 1
ATOM 2094 C CA . ILE A 1 270 ? -5.633 -11.875 2.031 1 81.12 270 ILE A CA 1
ATOM 2095 C C . ILE A 1 270 ? -5.824 -12.172 3.516 1 81.12 270 ILE A C 1
ATOM 2097 O O . ILE A 1 270 ? -5.016 -11.766 4.352 1 81.12 270 ILE A O 1
ATOM 2101 N N . PHE A 1 271 ? -6.977 -12.906 3.775 1 77.06 271 PHE A N 1
ATOM 2102 C CA . PHE A 1 271 ? -7.355 -13.172 5.156 1 77.06 271 PHE A CA 1
ATOM 2103 C C . PHE A 1 271 ? -7.758 -14.633 5.336 1 77.06 271 PHE A C 1
ATOM 2105 O O . PHE A 1 271 ? -8.297 -15.25 4.414 1 77.06 271 PHE A O 1
ATOM 2112 N N . GLY A 1 272 ? -7.508 -15.148 6.594 1 82.5 272 GLY A N 1
ATOM 2113 C CA . GLY A 1 272 ? -7.926 -16.484 6.953 1 82.5 272 GLY A CA 1
ATOM 2114 C C . GLY A 1 272 ? -6.945 -17.203 7.863 1 82.5 272 GLY A C 1
ATOM 2115 O O . GLY A 1 272 ? -5.809 -16.75 8.031 1 82.5 272 GLY A O 1
ATOM 2116 N N . PRO A 1 273 ? -7.352 -18.266 8.383 1 83.56 273 PRO A N 1
ATOM 2117 C CA . PRO A 1 273 ? -6.508 -19.016 9.32 1 83.56 273 PRO A CA 1
ATOM 2118 C C . PRO A 1 273 ? -5.156 -19.406 8.727 1 83.56 273 PRO A C 1
ATOM 2120 O O . PRO A 1 273 ? -4.133 -19.344 9.406 1 83.56 273 PRO A O 1
ATOM 2123 N N . PRO A 1 274 ? -5.164 -19.75 7.41 1 89.06 274 PRO A N 1
ATOM 2124 C CA . PRO A 1 274 ? -3.852 -20.078 6.848 1 89.06 274 PRO A CA 1
ATOM 2125 C C . PRO A 1 274 ? -2.875 -18.906 6.879 1 89.06 274 PRO A C 1
ATOM 2127 O O . PRO A 1 274 ? -1.665 -19.109 7.016 1 89.06 274 PRO A O 1
ATOM 2130 N N . VAL A 1 275 ? -3.389 -17.734 6.762 1 88.81 275 VAL A N 1
ATOM 2131 C CA . VAL A 1 275 ? -2.527 -16.547 6.785 1 88.81 275 VAL A CA 1
ATOM 2132 C C . VAL A 1 275 ? -1.93 -16.375 8.18 1 88.81 275 VAL A C 1
ATOM 2134 O O . VAL A 1 275 ? -0.738 -16.094 8.32 1 88.81 275 VAL A O 1
ATOM 2137 N N . ASN A 1 276 ? -2.754 -16.547 9.211 1 84.19 276 ASN A N 1
ATOM 2138 C CA . ASN A 1 276 ? -2.275 -16.469 10.594 1 84.19 276 ASN A CA 1
ATOM 2139 C C . ASN A 1 276 ? -1.229 -17.547 10.883 1 84.19 276 ASN A C 1
ATOM 2141 O O . ASN A 1 276 ? -0.231 -17.281 11.555 1 84.19 276 ASN A O 1
ATOM 2145 N N . LEU A 1 277 ? -1.539 -18.641 10.414 1 90.88 277 LEU A N 1
ATOM 2146 C CA . LEU A 1 277 ? -0.617 -19.75 10.602 1 90.88 277 LEU A CA 1
ATOM 2147 C C . LEU A 1 277 ? 0.736 -19.453 9.969 1 90.88 277 LEU A C 1
ATOM 2149 O O . LEU A 1 277 ? 1.78 -19.672 10.586 1 90.88 277 LEU A O 1
ATOM 2153 N N . ALA A 1 278 ? 0.706 -18.938 8.734 1 93.75 278 ALA A N 1
ATOM 2154 C CA . ALA A 1 278 ? 1.94 -18.609 8.031 1 93.75 278 ALA A CA 1
ATOM 2155 C C . ALA A 1 278 ? 2.73 -17.531 8.789 1 93.75 278 ALA A C 1
ATOM 2157 O O . ALA A 1 278 ? 3.959 -17.594 8.859 1 93.75 278 ALA A O 1
ATOM 2158 N N . SER A 1 279 ? 2.006 -16.594 9.305 1 90.06 279 SER A N 1
ATOM 2159 C CA . SER A 1 279 ? 2.633 -15.508 10.047 1 90.06 279 SER A CA 1
ATOM 2160 C C . SER A 1 279 ? 3.328 -16.031 11.305 1 90.06 279 SER A C 1
ATOM 2162 O O . SER A 1 279 ? 4.438 -15.602 11.625 1 90.06 279 SER A O 1
ATOM 2164 N N . ARG A 1 280 ? 2.744 -16.953 11.969 1 87.75 280 ARG A N 1
ATOM 2165 C CA . ARG A 1 280 ? 3.312 -17.516 13.195 1 87.75 280 ARG A CA 1
ATOM 2166 C C . ARG A 1 280 ? 4.465 -18.469 12.883 1 87.75 280 ARG A C 1
ATOM 2168 O O . ARG A 1 280 ? 5.434 -18.531 13.641 1 87.75 280 ARG A O 1
ATOM 2175 N N . LEU A 1 281 ? 4.309 -19.188 11.844 1 94.06 281 LEU A N 1
ATOM 2176 C CA . LEU A 1 281 ? 5.348 -20.141 11.469 1 94.06 281 LEU A CA 1
ATOM 2177 C C . LEU A 1 281 ? 6.656 -19.406 11.156 1 94.06 281 LEU A C 1
ATOM 2179 O O . LEU A 1 281 ? 7.73 -19.875 11.531 1 94.06 281 LEU A O 1
ATOM 2183 N N . VAL A 1 282 ? 6.52 -18.281 10.469 1 93.44 282 VAL A N 1
ATOM 2184 C CA . VAL A 1 282 ? 7.734 -17.562 10.086 1 93.44 282 VAL A CA 1
ATOM 2185 C C . VAL A 1 282 ? 8.422 -17.016 11.336 1 93.44 282 VAL A C 1
ATOM 2187 O O . VAL A 1 282 ? 9.648 -16.875 11.367 1 93.44 282 VAL A O 1
ATOM 2190 N N . ASP A 1 283 ? 7.656 -16.781 12.352 1 87.19 283 ASP A N 1
ATOM 2191 C CA . ASP A 1 283 ? 8.195 -16.234 13.594 1 87.19 283 ASP A CA 1
ATOM 2192 C C . ASP A 1 283 ? 9.109 -17.234 14.289 1 87.19 283 ASP A C 1
ATOM 2194 O O . ASP A 1 283 ? 10 -16.844 15.047 1 87.19 283 ASP A O 1
ATOM 2198 N N . ILE A 1 284 ? 8.914 -18.453 14.055 1 91.56 284 ILE A N 1
ATOM 2199 C CA . ILE A 1 284 ? 9.648 -19.453 14.82 1 91.56 284 ILE A CA 1
ATOM 2200 C C . ILE A 1 284 ? 10.602 -20.203 13.891 1 91.56 284 ILE A C 1
ATOM 2202 O O . ILE A 1 284 ? 11.359 -21.078 14.344 1 91.56 284 ILE A O 1
ATOM 2206 N N . ALA A 1 285 ? 10.484 -19.938 12.609 1 94.19 285 ALA A N 1
ATOM 2207 C CA . ALA A 1 285 ? 11.375 -20.625 11.672 1 94.19 285 ALA A CA 1
ATOM 2208 C C . ALA A 1 285 ? 12.836 -20.281 11.953 1 94.19 285 ALA A C 1
ATOM 2210 O O . ALA A 1 285 ? 13.156 -19.125 12.25 1 94.19 285 ALA A O 1
ATOM 2211 N N . PRO A 1 286 ? 13.695 -21.25 11.898 1 92 286 PRO A N 1
ATOM 2212 C CA . PRO A 1 286 ? 15.125 -20.953 12.039 1 92 286 PRO A CA 1
ATOM 2213 C C . PRO A 1 286 ? 15.664 -20.109 10.891 1 92 286 PRO A C 1
ATOM 2215 O O . PRO A 1 286 ? 15.016 -19.969 9.859 1 92 286 PRO A O 1
ATOM 2218 N N . ARG A 1 287 ? 16.859 -19.578 11.148 1 89.94 287 ARG A N 1
ATOM 2219 C CA . ARG A 1 287 ? 17.531 -18.766 10.141 1 89.94 287 ARG A CA 1
ATOM 2220 C C . ARG A 1 287 ? 17.734 -19.547 8.852 1 89.94 287 ARG A C 1
ATOM 2222 O O . ARG A 1 287 ? 18.062 -20.734 8.883 1 89.94 287 ARG A O 1
ATOM 2229 N N . ALA A 1 288 ? 17.5 -18.906 7.758 1 91.88 288 ALA A N 1
ATOM 2230 C CA . ALA A 1 288 ? 17.719 -19.422 6.414 1 91.88 288 ALA A CA 1
ATOM 2231 C C . ALA A 1 288 ? 16.906 -20.703 6.184 1 91.88 288 ALA A C 1
ATOM 2233 O O . ALA A 1 288 ? 17.391 -21.641 5.559 1 91.88 288 ALA A O 1
ATOM 2234 N N . SER A 1 289 ? 15.734 -20.719 6.762 1 94.81 289 SER A N 1
ATOM 2235 C CA . SER A 1 289 ? 14.906 -21.922 6.617 1 94.81 289 SER A CA 1
ATOM 2236 C C . SER A 1 289 ? 13.484 -21.562 6.211 1 94.81 289 SER A C 1
ATOM 2238 O O . SER A 1 289 ? 13.094 -20.391 6.277 1 94.81 289 SER A O 1
ATOM 2240 N N . ILE A 1 290 ? 12.789 -22.578 5.801 1 97.19 290 ILE A N 1
ATOM 2241 C CA . ILE A 1 290 ? 11.383 -22.453 5.449 1 97.19 290 ILE A CA 1
ATOM 2242 C C . ILE A 1 290 ? 10.562 -23.438 6.281 1 97.19 290 ILE A C 1
ATOM 2244 O O . ILE A 1 290 ? 10.812 -24.656 6.254 1 97.19 290 ILE A O 1
ATOM 2248 N N . PHE A 1 291 ? 9.633 -22.938 7.02 1 97.62 291 PHE A N 1
ATOM 2249 C CA . PHE A 1 291 ? 8.711 -23.781 7.758 1 97.62 291 PHE A CA 1
ATOM 2250 C C . PHE A 1 291 ? 7.375 -23.891 7.027 1 97.62 291 PHE A C 1
ATOM 2252 O O . PHE A 1 291 ? 6.883 -22.906 6.48 1 97.62 291 PHE A O 1
ATOM 2259 N N . MET A 1 292 ? 6.848 -25.047 7.016 1 97.56 292 MET A N 1
ATOM 2260 C CA . MET A 1 292 ? 5.496 -25.328 6.531 1 97.56 292 MET A CA 1
ATOM 2261 C C . MET A 1 292 ? 4.648 -25.969 7.625 1 97.56 292 MET A C 1
ATOM 2263 O O . MET A 1 292 ? 5.18 -26.531 8.586 1 97.56 292 MET A O 1
ATOM 2267 N N . ASP A 1 293 ? 3.387 -25.844 7.441 1 95.88 293 ASP A N 1
ATOM 2268 C CA . ASP A 1 293 ? 2.521 -26.594 8.344 1 95.88 293 ASP A CA 1
ATOM 2269 C C . ASP A 1 293 ? 2.355 -28.047 7.867 1 95.88 293 ASP A C 1
ATOM 2271 O O . ASP A 1 293 ? 2.75 -28.375 6.75 1 95.88 293 ASP A O 1
ATOM 2275 N N . GLU A 1 294 ? 1.733 -28.797 8.695 1 94.69 294 GLU A N 1
ATOM 2276 C CA . GLU A 1 294 ? 1.582 -30.219 8.43 1 94.69 294 GLU A CA 1
ATOM 2277 C C . GLU A 1 294 ? 0.752 -30.469 7.172 1 94.69 294 GLU A C 1
ATOM 2279 O O . GLU A 1 294 ? 1.092 -31.328 6.355 1 94.69 294 GLU A O 1
ATOM 2284 N N . GLN A 1 295 ? -0.287 -29.797 7.02 1 93.75 295 GLN A N 1
ATOM 2285 C CA . GLN A 1 295 ? -1.174 -29.984 5.875 1 93.75 295 GLN A CA 1
ATOM 2286 C C . GLN A 1 295 ? -0.448 -29.703 4.562 1 93.75 295 GLN A C 1
ATOM 2288 O O . GLN A 1 295 ? -0.576 -30.469 3.604 1 93.75 295 GLN A O 1
ATOM 2293 N N . THR A 1 296 ? 0.285 -28.641 4.551 1 95.38 296 THR A N 1
ATOM 2294 C CA . THR A 1 296 ? 1.047 -28.281 3.355 1 95.38 296 THR A CA 1
ATOM 2295 C C . THR A 1 296 ? 2.123 -29.328 3.076 1 95.38 296 THR A C 1
ATOM 2297 O O . THR A 1 296 ? 2.328 -29.719 1.926 1 95.38 296 THR A O 1
ATOM 2300 N N . ALA A 1 297 ? 2.771 -29.781 4.086 1 95.19 297 ALA A N 1
ATOM 2301 C CA . ALA A 1 297 ? 3.791 -30.812 3.939 1 95.19 297 ALA A CA 1
ATOM 2302 C C . ALA A 1 297 ? 3.189 -32.094 3.377 1 95.19 297 ALA A C 1
ATOM 2304 O O . ALA A 1 297 ? 3.787 -32.75 2.516 1 95.19 297 ALA A O 1
ATOM 2305 N N . GLN A 1 298 ? 2.027 -32.438 3.844 1 93.19 298 GLN A N 1
ATOM 2306 C CA . GLN A 1 298 ? 1.369 -33.656 3.398 1 93.19 298 GLN A CA 1
ATOM 2307 C C . GLN A 1 298 ? 0.991 -33.562 1.923 1 93.19 298 GLN A C 1
ATOM 2309 O O . GLN A 1 298 ? 1.027 -34.562 1.209 1 93.19 298 GLN A O 1
ATOM 2314 N N . MET A 1 299 ? 0.623 -32.406 1.535 1 92.38 299 MET A N 1
ATOM 2315 C CA . MET A 1 299 ? 0.312 -32.219 0.122 1 92.38 299 MET A CA 1
ATOM 2316 C C . MET A 1 299 ? 1.537 -32.5 -0.747 1 92.38 299 MET A C 1
ATOM 2318 O O . MET A 1 299 ? 1.413 -33 -1.864 1 92.38 299 MET A O 1
ATOM 2322 N N . LEU A 1 300 ? 2.682 -32.125 -0.256 1 92.06 300 LEU A N 1
ATOM 2323 C CA . LEU A 1 300 ? 3.92 -32.375 -0.991 1 92.06 300 LEU A CA 1
ATOM 2324 C C . LEU A 1 300 ? 4.289 -33.844 -0.992 1 92.06 300 LEU A C 1
ATOM 2326 O O . LEU A 1 300 ? 4.766 -34.375 -2.002 1 92.06 300 LEU A O 1
ATOM 2330 N N . TYR A 1 301 ? 4.008 -34.469 0.099 1 87.88 301 TYR A N 1
ATOM 2331 C CA . TYR A 1 301 ? 4.305 -35.906 0.204 1 87.88 301 TYR A CA 1
ATOM 2332 C C . TYR A 1 301 ? 3.502 -36.688 -0.814 1 87.88 301 TYR A C 1
ATOM 2334 O O . TYR A 1 301 ? 3.91 -37.781 -1.217 1 87.88 301 TYR A O 1
ATOM 2342 N N . ALA A 1 302 ? 2.406 -36.156 -1.178 1 86.88 302 ALA A N 1
ATOM 2343 C CA . ALA A 1 302 ? 1.568 -36.844 -2.158 1 86.88 302 ALA A CA 1
ATOM 2344 C C . ALA A 1 302 ? 2.244 -36.875 -3.527 1 86.88 302 ALA A C 1
ATOM 2346 O O . ALA A 1 302 ? 1.891 -37.688 -4.379 1 86.88 302 ALA A O 1
ATOM 2347 N N . ASP A 1 303 ? 3.145 -36 -3.686 1 83.5 303 ASP A N 1
ATOM 2348 C CA . ASP A 1 303 ? 3.961 -35.969 -4.895 1 83.5 303 ASP A CA 1
ATOM 2349 C C . ASP A 1 303 ? 5.242 -36.781 -4.703 1 83.5 303 ASP A C 1
ATOM 2351 O O . ASP A 1 303 ? 5.969 -36.594 -3.73 1 83.5 303 ASP A O 1
ATOM 2355 N N . SER A 1 304 ? 5.543 -37.688 -5.574 1 76.69 304 SER A N 1
ATOM 2356 C CA . SER A 1 304 ? 6.641 -38.625 -5.469 1 76.69 304 SER A CA 1
ATOM 2357 C C . SER A 1 304 ? 7.992 -37.938 -5.461 1 76.69 304 SER A C 1
ATOM 2359 O O . SER A 1 304 ? 9 -38.5 -5.059 1 76.69 304 SER A O 1
ATOM 2361 N N . LYS A 1 305 ? 8.008 -36.719 -5.809 1 84.62 305 LYS A N 1
ATOM 2362 C CA . LYS A 1 305 ? 9.266 -36 -5.875 1 84.62 305 LYS A CA 1
ATOM 2363 C C . LYS A 1 305 ? 9.711 -35.562 -4.484 1 84.62 305 LYS A C 1
ATOM 2365 O O . LYS A 1 305 ? 10.867 -35.156 -4.289 1 84.62 305 LYS A O 1
ATOM 2370 N N . PHE A 1 306 ? 8.773 -35.656 -3.566 1 89.25 306 PHE A N 1
ATOM 2371 C CA . PHE A 1 306 ? 9.086 -35.156 -2.232 1 89.25 306 PHE A CA 1
ATOM 2372 C C . PHE A 1 306 ? 9.156 -36.312 -1.226 1 89.25 306 PHE A C 1
ATOM 2374 O O . PHE A 1 306 ? 8.281 -37.156 -1.204 1 89.25 306 PHE A O 1
ATOM 2381 N N . ASP A 1 307 ? 10.227 -36.375 -0.596 1 89.31 307 ASP A N 1
ATOM 2382 C CA . ASP A 1 307 ? 10.406 -37.375 0.454 1 89.31 307 ASP A CA 1
ATOM 2383 C C . ASP A 1 307 ? 11.078 -36.75 1.684 1 89.31 307 ASP A C 1
ATOM 2385 O O . ASP A 1 307 ? 11.156 -35.531 1.809 1 89.31 307 ASP A O 1
ATOM 2389 N N . ASP A 1 308 ? 11.516 -37.625 2.576 1 89.19 308 ASP A N 1
ATOM 2390 C CA . ASP A 1 308 ? 12.023 -37.188 3.873 1 89.19 308 ASP A CA 1
ATOM 2391 C C . ASP A 1 308 ? 13.375 -36.5 3.729 1 89.19 308 ASP A C 1
ATOM 2393 O O . ASP A 1 308 ? 13.836 -35.812 4.656 1 89.19 308 ASP A O 1
ATOM 2397 N N . SER A 1 309 ? 13.898 -36.562 2.557 1 89.75 309 SER A N 1
ATOM 2398 C CA . SER A 1 309 ? 15.164 -35.875 2.328 1 89.75 309 SER A CA 1
ATOM 2399 C C . SER A 1 309 ? 14.93 -34.406 1.994 1 89.75 309 SER A C 1
ATOM 2401 O O . SER A 1 309 ? 15.828 -33.562 2.154 1 89.75 309 SER A O 1
ATOM 2403 N N . LEU A 1 310 ? 13.75 -34.125 1.57 1 92.94 310 LEU A N 1
ATOM 2404 C CA . LEU A 1 310 ? 13.43 -32.781 1.167 1 92.94 310 LEU A CA 1
ATOM 2405 C C . LEU A 1 310 ? 12.594 -32.062 2.234 1 92.94 310 LEU A C 1
ATOM 2407 O O . LEU A 1 310 ? 12.688 -30.844 2.402 1 92.94 310 LEU A O 1
ATOM 2411 N N . ILE A 1 311 ? 11.773 -32.844 2.891 1 94.81 311 ILE A N 1
ATOM 2412 C CA . ILE A 1 311 ? 10.875 -32.281 3.9 1 94.81 311 ILE A CA 1
ATOM 2413 C C . ILE A 1 311 ? 10.922 -33.156 5.156 1 94.81 311 ILE A C 1
ATOM 2415 O O . ILE A 1 311 ? 10.984 -34.406 5.066 1 94.81 311 ILE A O 1
ATOM 2419 N N . TRP A 1 312 ? 10.977 -32.562 6.398 1 94.62 312 TRP A N 1
ATOM 2420 C CA . TRP A 1 312 ? 10.969 -33.344 7.629 1 94.62 312 TRP A CA 1
ATOM 2421 C C . TRP A 1 312 ? 10.359 -32.562 8.781 1 94.62 312 TRP A C 1
ATOM 2423 O O . TRP A 1 312 ? 10.297 -31.328 8.727 1 94.62 312 TRP A O 1
ATOM 2433 N N . LYS A 1 313 ? 10 -33.281 9.773 1 94.88 313 LYS A N 1
ATOM 2434 C CA . LYS A 1 313 ? 9.297 -32.719 10.922 1 94.88 313 LYS A CA 1
ATOM 2435 C C . LYS A 1 313 ? 10.25 -31.969 11.844 1 94.88 313 LYS A C 1
ATOM 2437 O O . LYS A 1 313 ? 11.375 -32.438 12.078 1 94.88 313 LYS A O 1
ATOM 2442 N N . ALA A 1 314 ? 9.805 -30.828 12.336 1 95.75 314 ALA A N 1
ATOM 2443 C CA . ALA A 1 314 ? 10.477 -30.125 13.422 1 95.75 314 ALA A CA 1
ATOM 2444 C C . ALA A 1 314 ? 9.773 -30.375 14.758 1 95.75 314 ALA A C 1
ATOM 2446 O O . ALA A 1 314 ? 8.789 -31.109 14.82 1 95.75 314 ALA A O 1
ATOM 2447 N N . ASP A 1 315 ? 10.312 -29.859 15.797 1 94.12 315 ASP A N 1
ATOM 2448 C CA . ASP A 1 315 ? 9.695 -29.984 17.109 1 94.12 315 ASP A CA 1
ATOM 2449 C C . ASP A 1 315 ? 8.391 -29.203 17.188 1 94.12 315 ASP A C 1
ATOM 2451 O O . ASP A 1 315 ? 8.289 -28.109 16.609 1 94.12 315 ASP A O 1
ATOM 2455 N N . PRO A 1 316 ? 7.441 -29.828 17.875 1 94.62 316 PRO A N 1
ATOM 2456 C CA . PRO A 1 316 ? 6.191 -29.094 18.047 1 94.62 316 PRO A CA 1
ATOM 2457 C C . PRO A 1 316 ? 6.395 -27.734 18.719 1 94.62 316 PRO A C 1
ATOM 2459 O O . PRO A 1 316 ? 7.297 -27.594 19.547 1 94.62 316 PRO A O 1
ATOM 2462 N N . ALA A 1 317 ? 5.645 -26.812 18.359 1 93.19 317 ALA A N 1
ATOM 2463 C CA . ALA A 1 317 ? 5.715 -25.453 18.906 1 93.19 317 ALA A CA 1
ATOM 2464 C C . ALA A 1 317 ? 4.316 -24.922 19.234 1 93.19 317 ALA A C 1
ATOM 2466 O O . ALA A 1 317 ? 3.365 -25.188 18.484 1 93.19 317 ALA A O 1
ATOM 2467 N N . ASP A 1 318 ? 4.219 -24.188 20.25 1 90 318 ASP A N 1
ATOM 2468 C CA . ASP A 1 318 ? 2.971 -23.516 20.609 1 90 318 ASP A CA 1
ATOM 2469 C C . ASP A 1 318 ? 2.934 -22.094 20.031 1 90 318 ASP A C 1
ATOM 2471 O O . ASP A 1 318 ? 3.732 -21.234 20.422 1 90 318 ASP A O 1
ATOM 2475 N N . LEU A 1 319 ? 2.061 -21.953 19.156 1 82.75 319 LEU A N 1
ATOM 2476 C CA . LEU A 1 319 ? 1.939 -20.656 18.5 1 82.75 319 LEU A CA 1
ATOM 2477 C C . LEU A 1 319 ? 0.781 -19.859 19.094 1 82.75 319 LEU A C 1
ATOM 2479 O O . LEU A 1 319 ? -0.336 -20.375 19.203 1 82.75 319 LEU A O 1
ATOM 2483 N N . ARG A 1 320 ? 1.161 -18.672 19.422 1 71.5 320 ARG A N 1
ATOM 2484 C CA . ARG A 1 320 ? 0.154 -17.797 20.016 1 71.5 320 ARG A CA 1
ATOM 2485 C C . ARG A 1 320 ? -1.047 -17.641 19.094 1 71.5 320 ARG A C 1
ATOM 2487 O O . ARG A 1 320 ? -0.891 -17.281 17.922 1 71.5 320 ARG A O 1
ATOM 2494 N N . GLY A 1 321 ? -2.244 -17.969 19.531 1 69.19 321 GLY A N 1
ATOM 2495 C CA . GLY A 1 321 ? -3.467 -17.766 18.766 1 69.19 321 GLY A CA 1
ATOM 2496 C C . GLY A 1 321 ? -3.783 -18.922 17.828 1 69.19 321 GLY A C 1
ATOM 2497 O O . GLY A 1 321 ? -4.852 -18.969 17.219 1 69.19 321 GLY A O 1
ATOM 2498 N N . VAL A 1 322 ? -2.857 -19.797 17.625 1 77.25 322 VAL A N 1
ATOM 2499 C CA . VAL A 1 322 ? -3.066 -20.922 16.703 1 77.25 322 VAL A CA 1
ATOM 2500 C C . VAL A 1 322 ? -3.102 -22.234 17.469 1 77.25 322 VAL A C 1
ATOM 2502 O O . VAL A 1 322 ? -3.93 -23.094 17.203 1 77.25 322 VAL A O 1
ATOM 2505 N N . GLY A 1 323 ? -2.273 -22.359 18.516 1 83 323 GLY A N 1
ATOM 2506 C CA . GLY A 1 323 ? -2.143 -23.594 19.281 1 83 323 GLY A CA 1
ATOM 2507 C C . GLY A 1 323 ? -0.874 -24.375 18.953 1 83 323 GLY A C 1
ATOM 2508 O O . GLY A 1 323 ? 0.107 -23.781 18.484 1 83 323 GLY A O 1
ATOM 2509 N N . THR A 1 324 ? -0.917 -25.594 19.312 1 90.06 324 THR A N 1
ATOM 2510 C CA . THR A 1 324 ? 0.261 -26.422 19.078 1 90.06 324 THR A CA 1
ATOM 2511 C C . THR A 1 324 ? 0.328 -26.859 17.625 1 90.06 324 THR A C 1
ATOM 2513 O O . THR A 1 324 ? -0.642 -27.406 17.094 1 90.06 324 THR A O 1
ATOM 2516 N N . VAL A 1 325 ? 1.44 -26.594 17.031 1 91.94 325 VAL A N 1
ATOM 2517 C CA . VAL A 1 325 ? 1.639 -26.953 15.633 1 91.94 325 VAL A CA 1
ATOM 2518 C C . VAL A 1 325 ? 2.961 -27.703 15.469 1 91.94 325 VAL A C 1
ATOM 2520 O O . VAL A 1 325 ? 3.889 -27.5 16.266 1 91.94 325 VAL A O 1
ATOM 2523 N N . VAL A 1 326 ? 2.979 -28.625 14.555 1 95 326 VAL A N 1
ATOM 2524 C CA . VAL A 1 326 ? 4.219 -29.297 14.18 1 95 326 VAL A CA 1
ATOM 2525 C C . VAL A 1 326 ? 4.715 -28.734 12.844 1 95 326 VAL A C 1
ATOM 2527 O O . VAL A 1 326 ? 4.211 -29.109 11.781 1 95 326 VAL A O 1
ATOM 2530 N N . PRO A 1 327 ? 5.711 -27.938 12.961 1 96.81 327 PRO A N 1
ATOM 2531 C CA . PRO A 1 327 ? 6.238 -27.406 11.703 1 96.81 327 PRO A CA 1
ATOM 2532 C C . PRO A 1 327 ? 7.047 -28.438 10.914 1 96.81 327 PRO A C 1
ATOM 2534 O O . PRO A 1 327 ? 7.477 -29.438 11.477 1 96.81 327 PRO A O 1
ATOM 2537 N N . TYR A 1 328 ? 7.16 -28.281 9.664 1 96.94 328 TYR A N 1
ATOM 2538 C CA . TYR A 1 328 ? 7.984 -29.094 8.781 1 96.94 328 TYR A CA 1
ATOM 2539 C C . TYR A 1 328 ? 9.039 -28.234 8.078 1 96.94 328 TYR A C 1
ATOM 2541 O O . TYR A 1 328 ? 8.75 -27.125 7.648 1 96.94 328 TYR A O 1
ATOM 2549 N N . PHE A 1 329 ? 10.195 -28.781 7.98 1 96.56 329 PHE A N 1
ATOM 2550 C CA . PHE A 1 329 ? 11.273 -28.141 7.234 1 96.56 329 PHE A CA 1
ATOM 2551 C C . PHE A 1 329 ? 11.172 -28.453 5.75 1 96.56 329 PHE A C 1
ATOM 2553 O O . PHE A 1 329 ? 10.75 -29.547 5.375 1 96.56 329 PHE A O 1
ATOM 2560 N N . LEU A 1 330 ? 11.562 -27.547 4.996 1 95.62 330 LEU A N 1
ATOM 2561 C CA . LEU A 1 330 ? 11.844 -27.766 3.582 1 95.62 330 LEU A CA 1
ATOM 2562 C C . LEU A 1 330 ? 13.312 -27.516 3.273 1 95.62 330 LEU A C 1
ATOM 2564 O O . LEU A 1 330 ? 13.852 -26.453 3.58 1 95.62 330 LEU A O 1
ATOM 2568 N N . ASP A 1 331 ? 13.984 -28.484 2.771 1 94.81 331 ASP A N 1
ATOM 2569 C CA . ASP A 1 331 ? 15.328 -28.25 2.252 1 94.81 331 ASP A CA 1
ATOM 2570 C C . ASP A 1 331 ? 15.289 -27.516 0.916 1 94.81 331 ASP A C 1
ATOM 2572 O O . ASP A 1 331 ? 15.414 -28.141 -0.143 1 94.81 331 ASP A O 1
ATOM 2576 N N . TRP A 1 332 ? 15.266 -26.281 1.058 1 94 332 TRP A N 1
ATOM 2577 C CA . TRP A 1 332 ? 15.062 -25.453 -0.13 1 94 332 TRP A CA 1
ATOM 2578 C C . TRP A 1 332 ? 16.281 -25.516 -1.056 1 94 332 TRP A C 1
ATOM 2580 O O . TRP A 1 332 ? 16.141 -25.391 -2.273 1 94 332 TRP A O 1
ATOM 2590 N N . GLU A 1 333 ? 17.5 -25.703 -0.559 1 93.44 333 GLU A N 1
ATOM 2591 C CA . GLU A 1 333 ? 18.703 -25.828 -1.391 1 93.44 333 GLU A CA 1
ATOM 2592 C C . GLU A 1 333 ? 18.625 -27.062 -2.285 1 93.44 333 GLU A C 1
ATOM 2594 O O . GLU A 1 333 ? 18.906 -26.984 -3.484 1 93.44 333 GLU A O 1
ATOM 2599 N N . LYS A 1 334 ? 18.312 -28.125 -1.629 1 93.38 334 LYS A N 1
ATOM 2600 C CA . LYS A 1 334 ? 18.172 -29.359 -2.385 1 93.38 334 LYS A CA 1
ATOM 2601 C C . LYS A 1 334 ? 17.031 -29.266 -3.4 1 93.38 334 LYS A C 1
ATOM 2603 O O . LYS A 1 334 ? 17.156 -29.766 -4.52 1 93.38 334 LYS A O 1
ATOM 2608 N N . TYR A 1 335 ? 15.945 -28.688 -2.998 1 94.25 335 TYR A N 1
ATOM 2609 C CA . TYR A 1 335 ? 14.812 -28.516 -3.902 1 94.25 335 TYR A CA 1
ATOM 2610 C C . TYR A 1 335 ? 15.219 -27.719 -5.133 1 94.25 335 TYR A C 1
ATOM 2612 O O . TYR A 1 335 ? 14.875 -28.078 -6.262 1 94.25 335 TYR A O 1
ATOM 2620 N N . LEU A 1 336 ? 15.945 -26.625 -4.949 1 93.06 336 LEU A N 1
ATOM 2621 C CA . LEU A 1 336 ? 16.344 -25.781 -6.062 1 93.06 336 LEU A CA 1
ATOM 2622 C C . LEU A 1 336 ? 17.266 -26.531 -7.016 1 93.06 336 LEU A C 1
ATOM 2624 O O . LEU A 1 336 ? 17.266 -26.266 -8.227 1 93.06 336 LEU A O 1
ATOM 2628 N N . ARG A 1 337 ? 17.984 -27.484 -6.504 1 91.06 337 ARG A N 1
ATOM 2629 C CA . ARG A 1 337 ? 18.875 -28.281 -7.34 1 91.06 337 ARG A CA 1
ATOM 2630 C C . ARG A 1 337 ? 18.078 -29.234 -8.227 1 91.06 337 ARG A C 1
ATOM 2632 O O . ARG A 1 337 ? 18.578 -29.672 -9.266 1 91.06 337 ARG A O 1
ATOM 2639 N N . THR A 1 338 ? 16.891 -29.5 -7.824 1 86.81 338 THR A N 1
ATOM 2640 C CA . THR A 1 338 ? 16.047 -30.406 -8.602 1 86.81 338 THR A CA 1
ATOM 2641 C C . THR A 1 338 ? 15.344 -29.672 -9.734 1 86.81 338 THR A C 1
ATOM 2643 O O . THR A 1 338 ? 14.773 -30.297 -10.633 1 86.81 338 THR A O 1
ATOM 2646 N N . LEU A 1 339 ? 15.352 -28.359 -9.633 1 82.94 339 LEU A N 1
ATOM 2647 C CA . LEU A 1 339 ? 14.68 -27.578 -10.672 1 82.94 339 LEU A CA 1
ATOM 2648 C C . LEU A 1 339 ? 15.547 -27.484 -11.922 1 82.94 339 LEU A C 1
ATOM 2650 O O . LEU A 1 339 ? 16.766 -27.328 -11.836 1 82.94 339 LEU A O 1
ATOM 2654 N N . MET B 1 1 ? -17.5 -16.453 -27.156 1 38.88 1 MET B N 1
ATOM 2655 C CA . MET B 1 1 ? -16.734 -17.328 -26.266 1 38.88 1 MET B CA 1
ATOM 2656 C C . MET B 1 1 ? -15.922 -16.516 -25.266 1 38.88 1 MET B C 1
ATOM 2658 O O . MET B 1 1 ? -15.438 -15.422 -25.594 1 38.88 1 MET B O 1
ATOM 2662 N N . PRO B 1 2 ? -16.094 -16.781 -23.953 1 51.16 2 PRO B N 1
ATOM 2663 C CA . PRO B 1 2 ? -15.547 -16.031 -22.812 1 51.16 2 PRO B CA 1
ATOM 2664 C C . PRO B 1 2 ? -14.094 -15.602 -23.031 1 51.16 2 PRO B C 1
ATOM 2666 O O . PRO B 1 2 ? -13.719 -14.477 -22.688 1 51.16 2 PRO B O 1
ATOM 2669 N N . GLY B 1 3 ? -13.367 -16.406 -23.703 1 56.06 3 GLY B N 1
ATOM 2670 C CA . GLY B 1 3 ? -11.961 -16.172 -23.984 1 56.06 3 GLY B CA 1
ATOM 2671 C C . GLY B 1 3 ? -11.734 -15.031 -24.969 1 56.06 3 GLY B C 1
ATOM 2672 O O . GLY B 1 3 ? -10.805 -14.25 -24.812 1 56.06 3 GLY B O 1
ATOM 2673 N N . ALA B 1 4 ? -12.625 -14.977 -25.984 1 61 4 ALA B N 1
ATOM 2674 C CA . ALA B 1 4 ? -12.516 -13.945 -27.016 1 61 4 ALA B CA 1
ATOM 2675 C C . ALA B 1 4 ? -12.758 -12.555 -26.422 1 61 4 ALA B C 1
ATOM 2677 O O . ALA B 1 4 ? -12.078 -11.594 -26.797 1 61 4 ALA B O 1
ATOM 2678 N N . THR B 1 5 ? -13.594 -12.469 -25.438 1 70.75 5 THR B N 1
ATOM 2679 C CA . THR B 1 5 ? -13.961 -11.195 -24.828 1 70.75 5 THR B CA 1
ATOM 2680 C C . THR B 1 5 ? -12.812 -10.656 -23.969 1 70.75 5 THR B C 1
ATOM 2682 O O . THR B 1 5 ? -12.5 -9.469 -24.016 1 70.75 5 THR B O 1
ATOM 2685 N N . ILE B 1 6 ? -12.039 -11.539 -23.484 1 77.38 6 ILE B N 1
ATOM 2686 C CA . ILE B 1 6 ? -10.953 -11.109 -22.609 1 77.38 6 ILE B CA 1
ATOM 2687 C C . ILE B 1 6 ? -9.773 -10.625 -23.453 1 77.38 6 ILE B C 1
ATOM 2689 O O . ILE B 1 6 ? -9.125 -9.633 -23.109 1 77.38 6 ILE B O 1
ATOM 2693 N N . ASP B 1 7 ? -9.641 -11.328 -24.531 1 82.56 7 ASP B N 1
ATOM 2694 C CA . ASP B 1 7 ? -8.555 -10.93 -25.406 1 82.56 7 ASP B CA 1
ATOM 2695 C C . ASP B 1 7 ? -8.789 -9.531 -25.984 1 82.56 7 ASP B C 1
ATOM 2697 O O . ASP B 1 7 ? -7.855 -8.742 -26.109 1 82.56 7 ASP B O 1
ATOM 2701 N N . ALA B 1 8 ? -10.008 -9.297 -26.328 1 82.69 8 ALA B N 1
ATOM 2702 C CA . ALA B 1 8 ? -10.359 -7.98 -26.859 1 82.69 8 ALA B CA 1
ATOM 2703 C C . ALA B 1 8 ? -10.156 -6.895 -25.812 1 82.69 8 ALA B C 1
ATOM 2705 O O . ALA B 1 8 ? -9.562 -5.848 -26.094 1 82.69 8 ALA B O 1
ATOM 2706 N N . ALA B 1 9 ? -10.578 -7.16 -24.609 1 83.88 9 ALA B N 1
ATOM 2707 C CA . ALA B 1 9 ? -10.43 -6.199 -23.516 1 83.88 9 ALA B CA 1
ATOM 2708 C C . ALA B 1 9 ? -8.953 -5.949 -23.203 1 83.88 9 ALA B C 1
ATOM 2710 O O . ALA B 1 9 ? -8.547 -4.805 -22.969 1 83.88 9 ALA B O 1
ATOM 2711 N N . ARG B 1 10 ? -8.258 -6.984 -23.266 1 85.5 10 ARG B N 1
ATOM 2712 C CA . ARG B 1 10 ? -6.828 -6.883 -23 1 85.5 10 ARG B CA 1
ATOM 2713 C C . ARG B 1 10 ? -6.133 -6.043 -24.078 1 85.5 10 ARG B C 1
ATOM 2715 O O . ARG B 1 10 ? -5.32 -5.172 -23.75 1 85.5 10 ARG B O 1
ATOM 2722 N N . ASN B 1 11 ? -6.535 -6.301 -25.297 1 87.25 11 ASN B N 1
ATOM 2723 C CA . ASN B 1 11 ? -5.91 -5.582 -26.406 1 87.25 11 ASN B CA 1
ATOM 2724 C C . ASN B 1 11 ? -6.211 -4.086 -26.328 1 87.25 11 ASN B C 1
ATOM 2726 O O . ASN B 1 11 ? -5.359 -3.264 -26.672 1 87.25 11 ASN B O 1
ATOM 2730 N N . VAL B 1 12 ? -7.305 -3.805 -25.906 1 86.88 12 VAL B N 1
ATOM 2731 C CA . VAL B 1 12 ? -7.656 -2.395 -25.75 1 86.88 12 VAL B CA 1
ATOM 2732 C C . VAL B 1 12 ? -6.809 -1.768 -24.656 1 86.88 12 VAL B C 1
ATOM 2734 O O . VAL B 1 12 ? -6.316 -0.646 -24.797 1 86.88 12 VAL B O 1
ATOM 2737 N N . LEU B 1 13 ? -6.602 -2.455 -23.609 1 90.94 13 LEU B N 1
ATOM 2738 C CA . LEU B 1 13 ? -5.867 -1.957 -22.453 1 90.94 13 LEU B CA 1
ATOM 2739 C C . LEU B 1 13 ? -4.395 -1.75 -22.781 1 90.94 13 LEU B C 1
ATOM 2741 O O . LEU B 1 13 ? -3.783 -0.772 -22.344 1 90.94 13 LEU B O 1
ATOM 2745 N N . ILE B 1 14 ? -3.877 -2.648 -23.672 1 91.25 14 ILE B N 1
ATOM 2746 C CA . ILE B 1 14 ? -2.436 -2.58 -23.891 1 91.25 14 ILE B CA 1
ATOM 2747 C C . ILE B 1 14 ? -2.143 -1.92 -25.234 1 91.25 14 ILE B C 1
ATOM 2749 O O . ILE B 1 14 ? -1.002 -1.932 -25.703 1 91.25 14 ILE B O 1
ATOM 2753 N N . GLY B 1 15 ? -3.17 -1.337 -25.859 1 89.38 15 GLY B N 1
ATOM 2754 C CA . GLY B 1 15 ? -2.977 -0.534 -27.047 1 89.38 15 GLY B CA 1
ATOM 2755 C C . GLY B 1 15 ? -2.961 -1.356 -28.328 1 89.38 15 GLY B C 1
ATOM 2756 O O . GLY B 1 15 ? -2.33 -0.971 -29.312 1 89.38 15 GLY B O 1
ATOM 2757 N N . GLY B 1 16 ? -3.48 -2.521 -28.328 1 90.38 16 GLY B N 1
ATOM 2758 C CA . GLY B 1 16 ? -3.559 -3.363 -29.516 1 90.38 16 GLY B CA 1
ATOM 2759 C C . GLY B 1 16 ? -2.865 -4.703 -29.344 1 90.38 16 GLY B C 1
ATOM 2760 O O . GLY B 1 16 ? -2.531 -5.094 -28.219 1 90.38 16 GLY B O 1
ATOM 2761 N N . ARG B 1 17 ? -2.76 -5.426 -30.422 1 91.19 17 ARG B N 1
ATOM 2762 C CA . ARG B 1 17 ? -2.045 -6.695 -30.391 1 91.19 17 ARG B CA 1
ATOM 2763 C C . ARG B 1 17 ? -0.537 -6.473 -30.328 1 91.19 17 ARG B C 1
ATOM 2765 O O . ARG B 1 17 ? -0.002 -5.629 -31.047 1 91.19 17 ARG B O 1
ATOM 2772 N N . PRO B 1 18 ? 0.115 -7.215 -29.469 1 92.38 18 PRO B N 1
ATOM 2773 C CA . PRO B 1 18 ? 1.574 -7.094 -29.422 1 92.38 18 PRO B CA 1
ATOM 2774 C C . PRO B 1 18 ? 2.234 -7.438 -30.766 1 92.38 18 PRO B C 1
ATOM 2776 O O . PRO B 1 18 ? 1.869 -8.43 -31.391 1 92.38 18 PRO B O 1
ATOM 2779 N N . THR B 1 19 ? 3.135 -6.613 -31.172 1 94.81 19 THR B N 1
ATOM 2780 C CA . THR B 1 19 ? 3.768 -6.82 -32.469 1 94.81 19 THR B CA 1
ATOM 2781 C C . THR B 1 19 ? 5.285 -6.766 -32.344 1 94.81 19 THR B C 1
ATOM 2783 O O . THR B 1 19 ? 6.004 -6.957 -33.344 1 94.81 19 THR B O 1
ATOM 2786 N N . MET B 1 20 ? 5.809 -6.508 -31.188 1 95.44 20 MET B N 1
ATOM 2787 C CA . MET B 1 20 ? 7.25 -6.359 -31 1 95.44 20 MET B CA 1
ATOM 2788 C C . MET B 1 20 ? 7.77 -7.316 -29.938 1 95.44 20 MET B C 1
ATOM 2790 O O . MET B 1 20 ? 7.105 -7.539 -28.922 1 95.44 20 MET B O 1
ATOM 2794 N N . ASN B 1 21 ? 8.844 -7.859 -30.234 1 94.44 21 ASN B N 1
ATOM 2795 C CA . ASN B 1 21 ? 9.586 -8.531 -29.188 1 94.44 21 ASN B CA 1
ATOM 2796 C C . ASN B 1 21 ? 10.531 -7.574 -28.469 1 94.44 21 ASN B C 1
ATOM 2798 O O . ASN B 1 21 ? 10.555 -6.379 -28.766 1 94.44 21 ASN B O 1
ATOM 2802 N N . LEU B 1 22 ? 11.266 -8.078 -27.531 1 93.06 22 LEU B N 1
ATOM 2803 C CA . LEU B 1 22 ? 12.062 -7.223 -26.656 1 93.06 22 LEU B CA 1
ATOM 2804 C C . LEU B 1 22 ? 13.133 -6.488 -27.453 1 93.06 22 LEU B C 1
ATOM 2806 O O . LEU B 1 22 ? 13.383 -5.301 -27.234 1 93.06 22 LEU B O 1
ATOM 2810 N N . LYS B 1 23 ? 13.812 -7.188 -28.344 1 94.38 23 LYS B N 1
ATOM 2811 C CA . LYS B 1 23 ? 14.867 -6.598 -29.156 1 94.38 23 LYS B CA 1
ATOM 2812 C C . LYS B 1 23 ? 14.312 -5.512 -30.078 1 94.38 23 LYS B C 1
ATOM 2814 O O . LYS B 1 23 ? 14.93 -4.453 -30.234 1 94.38 23 LYS B O 1
ATOM 2819 N N . GLU B 1 24 ? 13.18 -5.781 -30.656 1 96 24 GLU B N 1
ATOM 2820 C CA . GLU B 1 24 ? 12.531 -4.82 -31.547 1 96 24 GLU B CA 1
ATOM 2821 C C . GLU B 1 24 ? 12.07 -3.588 -30.781 1 96 24 GLU B C 1
ATOM 2823 O O . GLU B 1 24 ? 12.141 -2.469 -31.281 1 96 24 GLU B O 1
ATOM 2828 N N . LEU B 1 25 ? 11.523 -3.807 -29.547 1 96.06 25 LEU B N 1
ATOM 2829 C CA . LEU B 1 25 ? 11.117 -2.703 -28.688 1 96.06 25 LEU B CA 1
ATOM 2830 C C . LEU B 1 25 ? 12.305 -1.787 -28.391 1 96.06 25 LEU B C 1
ATOM 2832 O O . LEU B 1 25 ? 12.188 -0.563 -28.484 1 96.06 25 LEU B O 1
ATOM 2836 N N . ALA B 1 26 ? 13.422 -2.426 -28.031 1 96.5 26 ALA B N 1
ATOM 2837 C CA . ALA B 1 26 ? 14.625 -1.662 -27.734 1 96.5 26 ALA B CA 1
ATOM 2838 C C . ALA B 1 26 ? 15.086 -0.862 -28.938 1 96.5 26 ALA B C 1
ATOM 2840 O O . ALA B 1 26 ? 15.43 0.317 -28.828 1 96.5 26 ALA B O 1
ATOM 2841 N N . GLU B 1 27 ? 15.109 -1.515 -30.062 1 97.06 27 GLU B N 1
ATOM 2842 C CA . GLU B 1 27 ? 15.516 -0.864 -31.297 1 97.06 27 GLU B CA 1
ATOM 2843 C C . GLU B 1 27 ? 14.609 0.313 -31.641 1 97.06 27 GLU B C 1
ATOM 2845 O O . GLU B 1 27 ? 15.078 1.389 -32 1 97.06 27 GLU B O 1
ATOM 2850 N N . ALA B 1 28 ? 13.328 0.104 -31.547 1 97.31 28 ALA B N 1
ATOM 2851 C CA . ALA B 1 28 ? 12.359 1.149 -31.844 1 97.31 28 ALA B CA 1
ATOM 2852 C C . ALA B 1 28 ? 12.484 2.32 -30.875 1 97.31 28 ALA B C 1
ATOM 2854 O O . ALA B 1 28 ? 12.25 3.473 -31.25 1 97.31 28 ALA B O 1
ATOM 2855 N N . ALA B 1 29 ? 12.844 2.064 -29.641 1 97.12 29 ALA B N 1
ATOM 2856 C CA . ALA B 1 29 ? 12.969 3.096 -28.609 1 97.12 29 ALA B CA 1
ATOM 2857 C C . ALA B 1 29 ? 14.328 3.785 -28.703 1 97.12 29 ALA B C 1
ATOM 2859 O O . ALA B 1 29 ? 14.539 4.836 -28.078 1 97.12 29 ALA B O 1
ATOM 2860 N N . GLY B 1 30 ? 15.281 3.186 -29.484 1 96.5 30 GLY B N 1
ATOM 2861 C CA . GLY B 1 30 ? 16.609 3.742 -29.625 1 96.5 30 GLY B CA 1
ATOM 2862 C C . GLY B 1 30 ? 17.484 3.521 -28.391 1 96.5 30 GLY B C 1
ATOM 2863 O O . GLY B 1 30 ? 18.266 4.402 -28.016 1 96.5 30 GLY 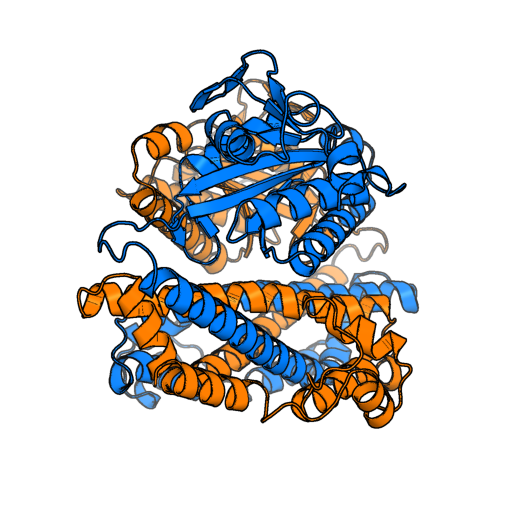B O 1
ATOM 2864 N N . CYS B 1 31 ? 17.281 2.428 -27.703 1 96.12 31 CYS B N 1
ATOM 2865 C CA . CYS B 1 31 ? 18.062 2.158 -26.5 1 96.12 31 CYS B CA 1
ATOM 2866 C C . CYS B 1 31 ? 18.656 0.749 -26.547 1 96.12 31 CYS B C 1
ATOM 2868 O O . CYS B 1 31 ? 18.328 -0.035 -27.438 1 96.12 31 CYS B O 1
ATOM 2870 N N . GLU B 1 32 ? 19.531 0.427 -25.625 1 95.44 32 GLU B N 1
ATOM 2871 C CA . GLU B 1 32 ? 20.062 -0.925 -25.469 1 95.44 32 GLU B CA 1
ATOM 2872 C C . GLU B 1 32 ? 19 -1.872 -24.922 1 95.44 32 GLU B C 1
ATOM 2874 O O . GLU B 1 32 ? 18.125 -1.458 -24.156 1 95.44 32 GLU B O 1
ATOM 2879 N N . VAL B 1 33 ? 19.078 -3.109 -25.312 1 93.5 33 VAL B N 1
ATOM 2880 C CA . VAL B 1 33 ? 18.125 -4.133 -24.891 1 93.5 33 VAL B CA 1
ATOM 2881 C C . VAL B 1 33 ? 18.094 -4.207 -23.375 1 93.5 33 VAL B C 1
ATOM 2883 O O . VAL B 1 33 ? 17.047 -4.457 -22.781 1 93.5 33 VAL B O 1
ATOM 2886 N N . ALA B 1 34 ? 19.219 -3.908 -22.75 1 90.69 34 ALA B N 1
ATOM 2887 C CA . ALA B 1 34 ? 19.328 -3.971 -21.297 1 90.69 34 ALA B CA 1
ATOM 2888 C C . ALA B 1 34 ? 18.375 -2.975 -20.641 1 90.69 34 ALA B C 1
ATOM 2890 O O . ALA B 1 34 ? 17.828 -3.244 -19.562 1 90.69 34 ALA B O 1
ATOM 2891 N N . TYR B 1 35 ? 18.172 -1.846 -21.25 1 92.5 35 TYR B N 1
ATOM 2892 C CA . TYR B 1 35 ? 17.266 -0.838 -20.703 1 92.5 35 TYR B CA 1
ATOM 2893 C C . TYR B 1 35 ? 15.805 -1.27 -20.859 1 92.5 35 TYR B C 1
ATOM 2895 O O . TYR B 1 35 ? 14.984 -1.039 -19.969 1 92.5 35 TYR B O 1
ATOM 2903 N N . ALA B 1 36 ? 15.492 -1.851 -22.031 1 93.06 36 ALA B N 1
ATOM 2904 C CA . ALA B 1 36 ? 14.141 -2.367 -22.234 1 93.06 36 ALA B CA 1
ATOM 2905 C C . ALA B 1 36 ? 13.812 -3.461 -21.219 1 93.06 36 ALA B C 1
ATOM 2907 O O . ALA B 1 36 ? 12.688 -3.527 -20.703 1 93.06 36 ALA B O 1
ATOM 2908 N N . GLU B 1 37 ? 14.797 -4.258 -20.953 1 87.5 37 GLU B N 1
ATOM 2909 C CA . GLU B 1 37 ? 14.633 -5.309 -19.953 1 87.5 37 GLU B CA 1
ATOM 2910 C C . GLU B 1 37 ? 14.414 -4.719 -18.562 1 87.5 37 GLU B C 1
ATOM 2912 O O . GLU B 1 37 ? 13.586 -5.211 -17.797 1 87.5 37 GLU B O 1
ATOM 2917 N N . ARG B 1 38 ? 15.234 -3.746 -18.297 1 85.62 38 ARG B N 1
ATOM 2918 C CA . ARG B 1 38 ? 15.125 -3.086 -17 1 85.62 38 ARG B CA 1
ATOM 2919 C C . ARG B 1 38 ? 13.75 -2.447 -16.828 1 85.62 38 ARG B C 1
ATOM 2921 O O . ARG B 1 38 ? 13.156 -2.52 -15.75 1 85.62 38 ARG B O 1
ATOM 2928 N N . PHE B 1 39 ? 13.281 -1.801 -17.922 1 93 39 PHE B N 1
ATOM 2929 C CA . PHE B 1 39 ? 11.953 -1.188 -17.953 1 93 39 PHE B CA 1
ATOM 2930 C C . PHE B 1 39 ? 10.875 -2.217 -17.625 1 93 39 PHE B C 1
ATOM 2932 O O . PHE B 1 39 ? 10.039 -1.994 -16.75 1 93 39 PHE B O 1
ATOM 2939 N N . TRP B 1 40 ? 10.953 -3.344 -18.219 1 87.25 40 TRP B N 1
ATOM 2940 C CA . TRP B 1 40 ? 9.961 -4.406 -18.078 1 87.25 40 TRP B CA 1
ATOM 2941 C C . TRP B 1 40 ? 10.008 -5.012 -16.672 1 87.25 40 TRP B C 1
ATOM 2943 O O . TRP B 1 40 ? 8.969 -5.219 -16.047 1 87.25 40 TRP B O 1
ATOM 2953 N N . ARG B 1 41 ? 11.203 -5.238 -16.203 1 78.19 41 ARG B N 1
ATOM 2954 C CA . ARG B 1 41 ? 11.391 -5.82 -14.883 1 78.19 41 ARG B CA 1
ATOM 2955 C C . ARG B 1 41 ? 10.922 -4.859 -13.789 1 78.19 41 ARG B C 1
ATOM 2957 O O . ARG B 1 41 ? 10.336 -5.281 -12.789 1 78.19 41 ARG B O 1
ATOM 2964 N N . ALA B 1 42 ? 11.195 -3.596 -14.016 1 81.38 42 ALA B N 1
ATOM 2965 C CA . ALA B 1 42 ? 10.797 -2.588 -13.039 1 81.38 42 ALA B CA 1
ATOM 2966 C C . ALA B 1 42 ? 9.273 -2.48 -12.953 1 81.38 42 ALA B C 1
ATOM 2968 O O . ALA B 1 42 ? 8.727 -2.139 -11.906 1 81.38 42 ALA B O 1
ATOM 2969 N N . MET B 1 43 ? 8.633 -2.824 -14.07 1 84.62 43 MET B N 1
ATOM 2970 C CA . MET B 1 43 ? 7.172 -2.816 -14.102 1 84.62 43 MET B CA 1
ATOM 2971 C C . MET B 1 43 ? 6.605 -4.039 -13.383 1 84.62 43 MET B C 1
ATOM 2973 O O . MET B 1 43 ? 5.398 -4.117 -13.148 1 84.62 43 MET B O 1
ATOM 2977 N N . GLY B 1 44 ? 7.465 -4.98 -12.992 1 73.81 44 GLY B N 1
ATOM 2978 C CA . GLY B 1 44 ? 7.043 -6.121 -12.188 1 73.81 44 GLY B CA 1
ATOM 2979 C C . GLY B 1 44 ? 6.52 -7.273 -13.023 1 73.81 44 GLY B C 1
ATOM 2980 O O . GLY B 1 44 ? 5.727 -8.086 -12.547 1 73.81 44 GLY B O 1
ATOM 2981 N N . PHE B 1 45 ? 6.836 -7.324 -14.273 1 77.62 45 PHE B N 1
ATOM 2982 C CA . PHE B 1 45 ? 6.309 -8.375 -15.133 1 77.62 45 PHE B CA 1
ATOM 2983 C C . PHE B 1 45 ? 7.305 -9.531 -15.242 1 77.62 45 PHE B C 1
ATOM 2985 O O . PHE B 1 45 ? 8.508 -9.336 -15.055 1 77.62 45 PHE B O 1
ATOM 2992 N N . PRO B 1 46 ? 6.801 -10.695 -15.461 1 70.19 46 PRO B N 1
ATOM 2993 C CA . PRO B 1 46 ? 7.652 -11.883 -15.523 1 70.19 46 PRO B CA 1
ATOM 2994 C C . PRO B 1 46 ? 8.68 -11.812 -16.641 1 70.19 46 PRO B C 1
ATOM 2996 O O . PRO B 1 46 ? 8.5 -11.062 -17.609 1 70.19 46 PRO B O 1
ATOM 2999 N N . ASP B 1 47 ? 9.695 -12.609 -16.422 1 65.56 47 ASP B N 1
ATOM 3000 C CA . ASP B 1 47 ? 10.781 -12.664 -17.391 1 65.56 47 ASP B CA 1
ATOM 3001 C C . ASP B 1 47 ? 10.273 -13.086 -18.766 1 65.56 47 ASP B C 1
ATOM 3003 O O . ASP B 1 47 ? 9.398 -13.945 -18.859 1 65.56 47 ASP B O 1
ATOM 3007 N N . LEU B 1 48 ? 10.742 -12.352 -19.703 1 65.44 48 LEU B N 1
ATOM 3008 C CA . LEU B 1 48 ? 10.305 -12.539 -21.078 1 65.44 48 LEU B CA 1
ATOM 3009 C C . LEU B 1 48 ? 11.062 -13.688 -21.734 1 65.44 48 LEU B C 1
ATOM 3011 O O . LEU B 1 48 ? 12.234 -13.922 -21.438 1 65.44 48 LEU B O 1
ATOM 3015 N N . LYS B 1 49 ? 10.32 -14.508 -22.312 1 67.56 49 LYS B N 1
ATOM 3016 C CA . LYS B 1 49 ? 10.984 -15.383 -23.281 1 67.56 49 LYS B CA 1
ATOM 3017 C C . LYS B 1 49 ? 11.398 -14.609 -24.531 1 67.56 49 LYS B C 1
ATOM 3019 O O . LYS B 1 49 ? 10.602 -13.859 -25.094 1 67.56 49 LYS B O 1
ATOM 3024 N N . SER B 1 50 ? 12.539 -14.414 -24.859 1 65.5 50 SER B N 1
ATOM 3025 C CA . SER B 1 50 ? 13.234 -13.492 -25.75 1 65.5 50 SER B CA 1
ATOM 3026 C C . SER B 1 50 ? 12.562 -13.422 -27.125 1 65.5 50 SER B C 1
ATOM 3028 O O . SER B 1 50 ? 12.531 -12.359 -27.75 1 65.5 50 SER B O 1
ATOM 3030 N N . ASP B 1 51 ? 11.82 -14.289 -27.562 1 80.19 51 ASP B N 1
ATOM 3031 C CA . ASP B 1 51 ? 11.422 -14.258 -28.969 1 80.19 51 ASP B CA 1
ATOM 3032 C C . ASP B 1 51 ? 9.906 -14.086 -29.109 1 80.19 51 ASP B C 1
ATOM 3034 O O . ASP B 1 51 ? 9.375 -14.102 -30.219 1 80.19 51 ASP B O 1
ATOM 3038 N N . GLU B 1 52 ? 9.305 -13.695 -28.141 1 85.88 52 GLU B N 1
ATOM 3039 C CA . GLU B 1 52 ? 7.855 -13.562 -28.234 1 85.88 52 GLU B CA 1
ATOM 3040 C C . GLU B 1 52 ? 7.441 -12.102 -28.359 1 85.88 52 GLU B C 1
ATOM 3042 O O . GLU B 1 52 ? 8.047 -11.219 -27.734 1 85.88 52 GLU B O 1
ATOM 3047 N N . ASP B 1 53 ? 6.492 -11.883 -29.344 1 90.69 53 ASP B N 1
ATOM 3048 C CA . ASP B 1 53 ? 5.898 -10.547 -29.422 1 90.69 53 ASP B CA 1
ATOM 3049 C C . ASP B 1 53 ? 5.02 -10.266 -28.203 1 90.69 53 ASP B C 1
ATOM 3051 O O . ASP B 1 53 ? 3.963 -10.883 -28.047 1 90.69 53 ASP B O 1
ATOM 3055 N N . MET B 1 54 ? 5.516 -9.344 -27.391 1 90 54 MET B N 1
ATOM 3056 C CA . MET B 1 54 ? 4.809 -9.094 -26.141 1 90 54 MET B CA 1
ATOM 3057 C C . MET B 1 54 ? 4.516 -7.602 -25.969 1 90 54 MET B C 1
ATOM 3059 O O . MET B 1 54 ? 3.752 -7.211 -25.078 1 90 54 MET B O 1
ATOM 3063 N N . PHE B 1 55 ? 5.051 -6.801 -26.953 1 94.62 55 PHE B N 1
ATOM 3064 C CA . PHE B 1 55 ? 4.992 -5.363 -26.703 1 94.62 55 PHE B CA 1
ATOM 3065 C C . PHE B 1 55 ? 4.195 -4.656 -27.797 1 94.62 55 PHE B C 1
ATOM 3067 O O . PHE B 1 55 ? 4.156 -5.113 -28.938 1 94.62 55 PHE B O 1
ATOM 3074 N N . THR B 1 56 ? 3.545 -3.619 -27.453 1 96 56 THR B N 1
ATOM 3075 C CA . THR B 1 56 ? 2.736 -2.789 -28.344 1 96 56 THR B CA 1
ATOM 3076 C C . THR B 1 56 ? 3.32 -1.385 -28.453 1 96 56 THR B C 1
ATOM 3078 O O . THR B 1 56 ? 4.352 -1.087 -27.844 1 96 56 THR B O 1
ATOM 3081 N N . GLU B 1 57 ? 2.645 -0.582 -29.219 1 95.44 57 GLU B N 1
ATOM 3082 C CA . GLU B 1 57 ? 3.062 0.809 -29.375 1 95.44 57 GLU B CA 1
ATOM 3083 C C . GLU B 1 57 ? 2.936 1.565 -28.047 1 95.44 57 GLU B C 1
ATOM 3085 O O . GLU B 1 57 ? 3.689 2.506 -27.797 1 95.44 57 GLU B O 1
ATOM 3090 N N . LEU B 1 58 ? 2.006 1.148 -27.266 1 94.5 58 LEU B N 1
ATOM 3091 C CA . LEU B 1 58 ? 1.849 1.763 -25.953 1 94.5 58 LEU B CA 1
ATOM 3092 C C . LEU B 1 58 ? 3.066 1.491 -25.078 1 94.5 58 LEU B C 1
ATOM 3094 O O . LEU B 1 58 ? 3.51 2.371 -24.328 1 94.5 58 LEU B O 1
ATOM 3098 N N . ASP B 1 59 ? 3.58 0.297 -25.125 1 95.75 59 ASP B N 1
ATOM 3099 C CA . ASP B 1 59 ? 4.797 -0.049 -24.406 1 95.75 59 ASP B CA 1
ATOM 3100 C C . ASP B 1 59 ? 5.98 0.79 -24.891 1 95.75 59 ASP B C 1
ATOM 3102 O O . ASP B 1 59 ? 6.797 1.243 -24.078 1 95.75 59 ASP B O 1
ATOM 3106 N N . LEU B 1 60 ? 6.023 0.917 -26.234 1 96.94 60 LEU B N 1
ATOM 3107 C CA . LEU B 1 60 ? 7.098 1.709 -26.828 1 96.94 60 LEU B CA 1
ATOM 3108 C C . LEU B 1 60 ? 7.047 3.15 -26.328 1 96.94 60 LEU B C 1
ATOM 3110 O O . LEU B 1 60 ? 8.07 3.713 -25.938 1 96.94 60 LEU B O 1
ATOM 3114 N N . ALA B 1 61 ? 5.918 3.725 -26.359 1 96.38 61 ALA B N 1
ATOM 3115 C CA . ALA B 1 61 ? 5.742 5.102 -25.906 1 96.38 61 ALA B CA 1
ATOM 3116 C C . ALA B 1 61 ? 6.129 5.246 -24.438 1 96.38 61 ALA B C 1
ATOM 3118 O O . ALA B 1 61 ? 6.742 6.242 -24.047 1 96.38 61 ALA B O 1
ATOM 3119 N N . SER B 1 62 ? 5.742 4.297 -23.609 1 95.81 62 SER B N 1
ATOM 3120 C CA . SER B 1 62 ? 6.039 4.344 -22.188 1 95.81 62 SER B CA 1
ATOM 3121 C C . SER B 1 62 ? 7.535 4.199 -21.938 1 95.81 62 SER B C 1
ATOM 3123 O O . SER B 1 62 ? 8.086 4.871 -21.062 1 95.81 62 SER B O 1
ATOM 3125 N N . LEU B 1 63 ? 8.141 3.289 -22.656 1 96.5 63 LEU B N 1
ATOM 3126 C CA . LEU B 1 63 ? 9.586 3.123 -22.531 1 96.5 63 LEU B CA 1
ATOM 3127 C C . LEU B 1 63 ? 10.312 4.414 -22.906 1 96.5 63 LEU B C 1
ATOM 3129 O O . LEU B 1 63 ? 11.219 4.84 -22.188 1 96.5 63 LEU B O 1
ATOM 3133 N N . LYS B 1 64 ? 9.898 5.012 -24.016 1 96.75 64 LYS B N 1
ATOM 3134 C CA . LYS B 1 64 ? 10.508 6.27 -24.438 1 96.75 64 LYS B CA 1
ATOM 3135 C C . LYS B 1 64 ? 10.32 7.352 -23.375 1 96.75 64 LYS B C 1
ATOM 3137 O O . LYS B 1 64 ? 11.234 8.133 -23.109 1 96.75 64 LYS B O 1
ATOM 3142 N N . SER B 1 65 ? 9.156 7.375 -22.828 1 95.25 65 SER B N 1
ATOM 3143 C CA . SER B 1 65 ? 8.867 8.328 -21.766 1 95.25 65 SER B CA 1
ATOM 3144 C C . SER B 1 65 ? 9.766 8.094 -20.547 1 95.25 65 SER B C 1
ATOM 3146 O O . SER B 1 65 ? 10.258 9.047 -19.938 1 95.25 65 SER B O 1
ATOM 3148 N N . TRP B 1 66 ? 9.938 6.875 -20.203 1 94.88 66 TRP B N 1
ATOM 3149 C CA . TRP B 1 66 ? 10.805 6.52 -19.094 1 94.88 66 TRP B CA 1
ATOM 3150 C C . TRP B 1 66 ? 12.25 6.938 -19.359 1 94.88 66 TRP B C 1
ATOM 3152 O O . TRP B 1 66 ? 12.914 7.496 -18.5 1 94.88 66 TRP B O 1
ATOM 3162 N N . LEU B 1 67 ? 12.727 6.727 -20.578 1 95.44 67 LEU B N 1
ATOM 3163 C CA . LEU B 1 67 ? 14.078 7.102 -20.984 1 95.44 67 LEU B CA 1
ATOM 3164 C C . LEU B 1 67 ? 14.258 8.617 -20.938 1 95.44 67 LEU B C 1
ATOM 3166 O O . LEU B 1 67 ? 15.344 9.109 -20.625 1 95.44 67 LEU B O 1
ATOM 3170 N N . SER B 1 68 ? 13.203 9.32 -21.203 1 94.81 68 SER B N 1
ATOM 3171 C CA . SER B 1 68 ? 13.281 10.781 -21.234 1 94.81 68 SER B CA 1
ATOM 3172 C C . SER B 1 68 ? 13.5 11.352 -19.828 1 94.81 68 SER B C 1
ATOM 3174 O O . SER B 1 68 ? 14.023 12.453 -19.688 1 94.81 68 SER B O 1
ATOM 3176 N N . LEU B 1 69 ? 13.078 10.648 -18.766 1 93.44 69 LEU B N 1
ATOM 3177 C CA . LEU B 1 69 ? 13.359 11.078 -17.391 1 93.44 69 LEU B CA 1
ATOM 3178 C C . LEU B 1 69 ? 14.859 11.219 -17.156 1 93.44 69 LEU B C 1
ATOM 3180 O O . LEU B 1 69 ? 15.297 12.117 -16.438 1 93.44 69 LEU B O 1
ATOM 3184 N N . MET B 1 70 ? 15.578 10.312 -17.797 1 92.19 70 MET B N 1
ATOM 3185 C CA . MET B 1 70 ? 17.031 10.32 -17.641 1 92.19 70 MET B CA 1
ATOM 3186 C C . MET B 1 70 ? 17.672 11.281 -18.641 1 92.19 70 MET B C 1
ATOM 3188 O O . MET B 1 70 ? 18.438 12.164 -18.266 1 92.19 70 MET B O 1
ATOM 3192 N N . SER B 1 71 ? 17.297 11.188 -19.891 1 93.38 71 SER B N 1
ATOM 3193 C CA . SER B 1 71 ? 17.969 11.938 -20.953 1 93.38 71 SER B CA 1
ATOM 3194 C C . SER B 1 71 ? 17.562 13.406 -20.922 1 93.38 71 SER B C 1
ATOM 3196 O O . SER B 1 71 ? 18.391 14.289 -21.172 1 93.38 71 SER B O 1
ATOM 3198 N N . GLU B 1 72 ? 16.344 13.695 -20.625 1 91.69 72 GLU B N 1
ATOM 3199 C CA . GLU B 1 72 ? 15.859 15.07 -20.688 1 91.69 72 GLU B CA 1
ATOM 3200 C C . GLU B 1 72 ? 15.844 15.719 -19.312 1 91.69 72 GLU B C 1
ATOM 3202 O O . GLU B 1 72 ? 16.141 16.906 -19.172 1 91.69 72 GLU B O 1
ATOM 3207 N N . LEU B 1 73 ? 15.555 14.953 -18.281 1 91.31 73 LEU B N 1
ATOM 3208 C CA . LEU B 1 73 ? 15.352 15.562 -16.969 1 91.31 73 LEU B CA 1
ATOM 3209 C C . LEU B 1 73 ? 16.516 15.25 -16.031 1 91.31 73 LEU B C 1
ATOM 3211 O O . LEU B 1 73 ? 16.562 15.758 -14.906 1 91.31 73 LEU B O 1
ATOM 3215 N N . GLY B 1 74 ? 17.391 14.375 -16.469 1 91.44 74 GLY B N 1
ATOM 3216 C CA . GLY B 1 74 ? 18.672 14.195 -15.789 1 91.44 74 GLY B CA 1
ATOM 3217 C C . GLY B 1 74 ? 18.578 13.242 -14.609 1 91.44 74 GLY B C 1
ATOM 3218 O O . GLY B 1 74 ? 19.484 13.219 -13.766 1 91.44 74 GLY B O 1
ATOM 3219 N N . LEU B 1 75 ? 17.547 12.523 -14.477 1 92.69 75 LEU B N 1
ATOM 3220 C CA . LEU B 1 75 ? 17.469 11.562 -13.383 1 92.69 75 LEU B CA 1
ATOM 3221 C C . LEU B 1 75 ? 18.484 10.445 -13.562 1 92.69 75 LEU B C 1
ATOM 3223 O O . LEU B 1 75 ? 18.734 10.008 -14.688 1 92.69 75 LEU B O 1
ATOM 3227 N N . LYS B 1 76 ? 19.047 10.023 -12.516 1 91.44 76 LYS B N 1
ATOM 3228 C CA . LYS B 1 76 ? 19.859 8.812 -12.547 1 91.44 76 LYS B CA 1
ATOM 3229 C C . LYS B 1 76 ? 19 7.578 -12.828 1 91.44 76 LYS B C 1
ATOM 3231 O O . LYS B 1 76 ? 17.797 7.57 -12.531 1 91.44 76 LYS B O 1
ATOM 3236 N N . THR B 1 77 ? 19.594 6.609 -13.375 1 87.25 77 THR B N 1
ATOM 3237 C CA . THR B 1 77 ? 18.906 5.375 -13.742 1 87.25 77 THR B CA 1
ATOM 3238 C C . THR B 1 77 ? 18.219 4.758 -12.523 1 87.25 77 THR B C 1
ATOM 3240 O O . THR B 1 77 ? 17.094 4.258 -12.625 1 87.25 77 THR B O 1
ATOM 3243 N N . ARG B 1 78 ? 18.844 4.848 -11.414 1 79.88 78 ARG B N 1
ATOM 3244 C CA . ARG B 1 78 ? 18.312 4.277 -10.188 1 79.88 78 ARG B CA 1
ATOM 3245 C C . ARG B 1 78 ? 17 4.953 -9.797 1 79.88 78 ARG B C 1
ATOM 3247 O O . ARG B 1 78 ? 16.031 4.281 -9.445 1 79.88 78 ARG B O 1
ATOM 3254 N N . SER B 1 79 ? 17.031 6.27 -9.883 1 84.06 79 SER B N 1
ATOM 3255 C CA . SER B 1 79 ? 15.844 7.031 -9.508 1 84.06 79 SER B CA 1
ATOM 3256 C C . SER B 1 79 ? 14.711 6.82 -10.508 1 84.06 79 SER B C 1
ATOM 3258 O O . SER B 1 79 ? 13.547 6.688 -10.125 1 84.06 79 SER B O 1
ATOM 3260 N N . ALA B 1 80 ? 15.07 6.832 -11.781 1 90.75 80 ALA B N 1
ATOM 3261 C CA . ALA B 1 80 ? 14.078 6.578 -12.82 1 90.75 80 ALA B CA 1
ATOM 3262 C C . ALA B 1 80 ? 13.445 5.199 -12.656 1 90.75 80 ALA B C 1
ATOM 3264 O O . ALA B 1 80 ? 12.242 5.035 -12.828 1 90.75 80 ALA B O 1
ATOM 3265 N N . THR B 1 81 ? 14.258 4.219 -12.312 1 85.38 81 THR B N 1
ATOM 3266 C CA . THR B 1 81 ? 13.773 2.859 -12.094 1 85.38 81 THR B CA 1
ATOM 3267 C C . THR B 1 81 ? 12.883 2.795 -10.859 1 85.38 81 THR B C 1
ATOM 3269 O O . THR B 1 81 ? 11.859 2.104 -10.867 1 85.38 81 THR B O 1
ATOM 3272 N N . SER B 1 82 ? 13.281 3.549 -9.867 1 79.81 82 SER B N 1
ATOM 3273 C CA . SER B 1 82 ? 12.469 3.611 -8.656 1 79.81 82 SER B CA 1
ATOM 3274 C C . SER B 1 82 ? 11.078 4.16 -8.945 1 79.81 82 SER B C 1
ATOM 3276 O O . SER B 1 82 ? 10.086 3.684 -8.391 1 79.81 82 SER B O 1
ATOM 3278 N N . LEU B 1 83 ? 11.008 5.133 -9.781 1 88.94 83 LEU B N 1
ATOM 3279 C CA . LEU B 1 83 ? 9.727 5.727 -10.156 1 88.94 83 LEU B CA 1
ATOM 3280 C C . LEU B 1 83 ? 8.844 4.703 -10.859 1 88.94 83 LEU B C 1
ATOM 3282 O O . LEU B 1 83 ? 7.648 4.602 -10.562 1 88.94 83 LEU B O 1
ATOM 3286 N N . LEU B 1 84 ? 9.445 3.916 -11.727 1 88.69 84 LEU B N 1
ATOM 3287 C CA . LEU B 1 84 ? 8.695 2.881 -12.43 1 88.69 84 LEU B CA 1
ATOM 3288 C C . LEU B 1 84 ? 8.195 1.817 -11.461 1 88.69 84 LEU B C 1
ATOM 3290 O O . LEU B 1 84 ? 7.059 1.352 -11.578 1 88.69 84 LEU B O 1
ATOM 3294 N N . ARG B 1 85 ? 9.062 1.466 -10.602 1 79.31 85 ARG B N 1
ATOM 3295 C CA . ARG B 1 85 ? 8.695 0.454 -9.617 1 79.31 85 ARG B CA 1
ATOM 3296 C C . ARG B 1 85 ? 7.559 0.945 -8.719 1 79.31 85 ARG B C 1
ATOM 3298 O O . ARG B 1 85 ? 6.648 0.184 -8.391 1 79.31 85 ARG B O 1
ATOM 3305 N N . ALA B 1 86 ? 7.648 2.178 -8.305 1 81.06 86 ALA B N 1
ATOM 3306 C CA . ALA B 1 86 ? 6.598 2.773 -7.492 1 81.06 86 ALA B CA 1
ATOM 3307 C C . ALA B 1 86 ? 5.246 2.701 -8.195 1 81.06 86 ALA B C 1
ATOM 3309 O O . ALA B 1 86 ? 4.242 2.318 -7.59 1 81.06 86 ALA B O 1
ATOM 3310 N N . GLN B 1 87 ? 5.266 3.035 -9.445 1 90.44 87 GLN B N 1
ATOM 3311 C CA . GLN B 1 87 ? 4.035 3.047 -10.227 1 90.44 87 GLN B CA 1
ATOM 3312 C C . GLN B 1 87 ? 3.492 1.635 -10.414 1 90.44 87 GLN B C 1
ATOM 3314 O O . GLN B 1 87 ? 2.293 1.398 -10.266 1 90.44 87 GLN B O 1
ATOM 3319 N N . SER B 1 88 ? 4.426 0.755 -10.75 1 84.31 88 SER B N 1
ATOM 3320 C CA . SER B 1 88 ? 4.004 -0.624 -10.977 1 84.31 88 SER B CA 1
ATOM 3321 C C . SER B 1 88 ? 3.422 -1.239 -9.703 1 84.31 88 SER B C 1
ATOM 3323 O O . SER B 1 88 ? 2.359 -1.862 -9.742 1 84.31 88 SER B O 1
ATOM 3325 N N . HIS B 1 89 ? 4.109 -1.032 -8.648 1 73.62 89 HIS B N 1
ATOM 3326 C CA . HIS B 1 89 ? 3.695 -1.587 -7.367 1 73.62 89 HIS B CA 1
ATOM 3327 C C . HIS B 1 89 ? 2.332 -1.046 -6.945 1 73.62 89 HIS B C 1
ATOM 3329 O O . HIS B 1 89 ? 1.467 -1.807 -6.508 1 73.62 89 HIS B O 1
ATOM 3335 N N . THR B 1 90 ? 2.164 0.172 -7.004 1 83.19 90 THR B N 1
ATOM 3336 C CA . THR B 1 90 ? 0.924 0.794 -6.555 1 83.19 90 THR B CA 1
ATOM 3337 C C . THR B 1 90 ? -0.235 0.42 -7.473 1 83.19 90 THR B C 1
ATOM 3339 O O . THR B 1 90 ? -1.354 0.189 -7.008 1 83.19 90 THR B O 1
ATOM 3342 N N . MET B 1 91 ? 0.077 0.324 -8.75 1 90.94 91 MET B N 1
ATOM 3343 C CA . MET B 1 91 ? -1 0.011 -9.688 1 90.94 91 MET B CA 1
ATOM 3344 C C . MET B 1 91 ? -1.412 -1.452 -9.578 1 90.94 91 MET B C 1
ATOM 3346 O O . MET B 1 91 ? -2.584 -1.787 -9.75 1 90.94 91 MET B O 1
ATOM 3350 N N . ASP B 1 92 ? -0.43 -2.311 -9.391 1 81.5 92 ASP B N 1
ATOM 3351 C CA . ASP B 1 92 ? -0.75 -3.719 -9.18 1 81.5 92 ASP B CA 1
ATOM 3352 C C . ASP B 1 92 ? -1.756 -3.889 -8.047 1 81.5 92 ASP B C 1
ATOM 3354 O O . ASP B 1 92 ? -2.707 -4.664 -8.164 1 81.5 92 ASP B O 1
ATOM 3358 N N . ARG B 1 93 ? -1.592 -3.148 -6.992 1 74.81 93 ARG B N 1
ATOM 3359 C CA . ARG B 1 93 ? -2.492 -3.188 -5.844 1 74.81 93 ARG B CA 1
ATOM 3360 C C . ARG B 1 93 ? -3.836 -2.551 -6.18 1 74.81 93 ARG B C 1
ATOM 3362 O O . ARG B 1 93 ? -4.887 -3.051 -5.77 1 74.81 93 ARG B O 1
ATOM 3369 N N . LEU B 1 94 ? -3.762 -1.489 -6.855 1 88.75 94 LEU B N 1
ATOM 3370 C CA . LEU B 1 94 ? -4.984 -0.754 -7.16 1 88.75 94 LEU B CA 1
ATOM 3371 C C . LEU B 1 94 ? -5.914 -1.582 -8.039 1 88.75 94 LEU B C 1
ATOM 3373 O O . LEU B 1 94 ? -7.113 -1.681 -7.766 1 88.75 94 LEU B O 1
ATOM 3377 N N . VAL B 1 95 ? -5.332 -2.188 -9.094 1 91.75 95 VAL B N 1
ATOM 3378 C CA . VAL B 1 95 ? -6.188 -2.91 -10.031 1 91.75 95 VAL B CA 1
ATOM 3379 C C . VAL B 1 95 ? -6.832 -4.102 -9.328 1 91.75 95 VAL B C 1
ATOM 3381 O O . VAL B 1 95 ? -7.977 -4.457 -9.617 1 91.75 95 VAL B O 1
ATOM 3384 N N . LEU B 1 96 ? -6.082 -4.73 -8.477 1 80.88 96 LEU B N 1
ATOM 3385 C CA . LEU B 1 96 ? -6.656 -5.82 -7.695 1 80.88 96 LEU B CA 1
ATOM 3386 C C . LEU B 1 96 ? -7.809 -5.324 -6.832 1 80.88 96 LEU B C 1
ATOM 3388 O O . LEU B 1 96 ? -8.867 -5.953 -6.781 1 80.88 96 LEU B O 1
ATOM 3392 N N . TRP B 1 97 ? -7.602 -4.254 -6.164 1 76.81 97 TRP B N 1
ATOM 3393 C CA . TRP B 1 97 ? -8.641 -3.658 -5.328 1 76.81 97 TRP B CA 1
ATOM 3394 C C . TRP B 1 97 ? -9.859 -3.289 -6.16 1 76.81 97 TRP B C 1
ATOM 3396 O O . TRP B 1 97 ? -10.992 -3.57 -5.766 1 76.81 97 TRP B O 1
ATOM 3406 N N . GLN B 1 98 ? -9.633 -2.67 -7.27 1 90.38 98 GLN B N 1
ATOM 3407 C CA . GLN B 1 98 ? -10.719 -2.242 -8.141 1 90.38 98 GLN B CA 1
ATOM 3408 C C . GLN B 1 98 ? -11.539 -3.438 -8.633 1 90.38 98 GLN B C 1
ATOM 3410 O O . GLN B 1 98 ? -12.766 -3.428 -8.555 1 90.38 98 GLN B O 1
ATOM 3415 N N . THR B 1 99 ? -10.875 -4.477 -9.102 1 87.62 99 THR B N 1
ATOM 3416 C CA . THR B 1 99 ? -11.555 -5.656 -9.625 1 87.62 99 THR B CA 1
ATOM 3417 C C . THR B 1 99 ? -12.312 -6.379 -8.516 1 87.62 99 THR B C 1
ATOM 3419 O O . THR B 1 99 ? -13.438 -6.84 -8.727 1 87.62 99 THR B O 1
ATOM 3422 N N . GLU B 1 100 ? -11.719 -6.461 -7.367 1 79.62 100 GLU B N 1
ATOM 3423 C CA . GLU B 1 100 ? -12.383 -7.105 -6.238 1 79.62 100 GLU B CA 1
ATOM 3424 C C . GLU B 1 100 ? -13.633 -6.336 -5.828 1 79.62 100 GLU B C 1
ATOM 3426 O O . GLU B 1 100 ? -14.648 -6.941 -5.48 1 79.62 100 GLU B O 1
ATOM 3431 N N . ALA B 1 101 ? -13.516 -5.004 -5.82 1 82.31 101 ALA B N 1
ATOM 3432 C CA . ALA B 1 101 ? -14.68 -4.18 -5.48 1 82.31 101 ALA B CA 1
ATOM 3433 C C . ALA B 1 101 ? -15.828 -4.422 -6.453 1 82.31 101 ALA B C 1
ATOM 3435 O O . ALA B 1 101 ? -16.984 -4.523 -6.043 1 82.31 101 ALA B O 1
ATOM 3436 N N . ILE B 1 102 ? -15.57 -4.535 -7.703 1 90.56 102 ILE B N 1
ATOM 3437 C CA . ILE B 1 102 ? -16.594 -4.746 -8.719 1 90.56 102 ILE B CA 1
ATOM 3438 C C . ILE B 1 102 ? -17.172 -6.152 -8.578 1 90.56 102 ILE B C 1
ATOM 3440 O O . ILE B 1 102 ? -18.391 -6.328 -8.625 1 90.56 102 ILE B O 1
ATOM 3444 N N . VAL B 1 103 ? -16.312 -7.113 -8.375 1 85.12 103 VAL B N 1
ATOM 3445 C CA . VAL B 1 103 ? -16.766 -8.492 -8.211 1 85.12 103 VAL B CA 1
ATOM 3446 C C . VAL B 1 103 ? -17.688 -8.586 -7 1 85.12 103 VAL B C 1
ATOM 3448 O O . VAL B 1 103 ? -18.75 -9.219 -7.07 1 85.12 103 VAL B O 1
ATOM 3451 N N . GLN B 1 104 ? -17.281 -7.977 -5.906 1 78.25 104 GLN B N 1
ATOM 3452 C CA . GLN B 1 104 ? -18.109 -8 -4.703 1 78.25 104 GLN B CA 1
ATOM 3453 C C . GLN B 1 104 ? -19.469 -7.355 -4.957 1 78.25 104 GLN B C 1
ATOM 3455 O O . GLN B 1 104 ? -20.469 -7.801 -4.414 1 78.25 104 GLN B O 1
ATOM 3460 N N . ASP B 1 105 ? -19.453 -6.285 -5.723 1 89.25 105 ASP B N 1
ATOM 3461 C CA . ASP B 1 105 ? -20.703 -5.625 -6.074 1 89.25 105 ASP B CA 1
ATOM 3462 C C . ASP B 1 105 ? -21.609 -6.555 -6.887 1 89.25 105 ASP B C 1
ATOM 3464 O O . ASP B 1 105 ? -22.812 -6.641 -6.633 1 89.25 105 ASP B O 1
ATOM 3468 N N . LEU B 1 106 ? -21.047 -7.258 -7.836 1 88.75 106 LEU B N 1
ATOM 3469 C CA . LEU B 1 106 ? -21.797 -8.18 -8.695 1 88.75 106 LEU B CA 1
ATOM 3470 C C . LEU B 1 106 ? -22.344 -9.344 -7.887 1 88.75 106 LEU B C 1
ATOM 3472 O O . LEU B 1 106 ? -23.484 -9.758 -8.094 1 88.75 106 LEU B O 1
ATOM 3476 N N . VAL B 1 107 ? -21.531 -9.836 -7.008 1 81.94 107 VAL B N 1
ATOM 3477 C CA . VAL B 1 107 ? -21.953 -10.93 -6.145 1 81.94 107 VAL B CA 1
ATOM 3478 C C . VAL B 1 107 ? -23.172 -10.5 -5.324 1 81.94 107 VAL B C 1
ATOM 3480 O O . VAL B 1 107 ? -24.172 -11.211 -5.262 1 81.94 107 VAL B O 1
ATOM 3483 N N . SER B 1 108 ? -23.047 -9.398 -4.754 1 83.38 108 SER B N 1
ATOM 3484 C CA . SER B 1 108 ? -24.078 -8.906 -3.854 1 83.38 108 SER B CA 1
ATOM 3485 C C . SER B 1 108 ? -25.344 -8.531 -4.617 1 83.38 108 SER B C 1
ATOM 3487 O O . SER B 1 108 ? -26.453 -8.859 -4.188 1 83.38 108 SER B O 1
ATOM 3489 N N . GLN B 1 109 ? -25.25 -7.918 -5.719 1 88.44 109 GLN B N 1
ATOM 3490 C CA . GLN B 1 109 ? -26.391 -7.391 -6.469 1 88.44 109 GLN B CA 1
ATOM 3491 C C . GLN B 1 109 ? -27.141 -8.508 -7.188 1 88.44 109 GLN B C 1
ATOM 3493 O O . GLN B 1 109 ? -28.375 -8.469 -7.285 1 88.44 109 GLN B O 1
ATOM 3498 N N . TYR B 1 110 ? -26.406 -9.453 -7.633 1 89.81 110 TYR B N 1
ATOM 3499 C CA . TYR B 1 110 ? -27.047 -10.453 -8.484 1 89.81 110 TYR B CA 1
ATOM 3500 C C . TYR B 1 110 ? -27.031 -11.828 -7.828 1 89.81 110 TYR B C 1
ATOM 3502 O O . TYR B 1 110 ? -27.375 -12.828 -8.453 1 89.81 110 TYR B O 1
ATOM 3510 N N . ASP B 1 111 ? -26.562 -11.82 -6.582 1 89.56 111 ASP B N 1
ATOM 3511 C CA . ASP B 1 111 ? -26.5 -13.062 -5.816 1 89.56 111 ASP B CA 1
ATOM 3512 C C . ASP B 1 111 ? -25.734 -14.141 -6.582 1 89.56 111 ASP B C 1
ATOM 3514 O O . ASP B 1 111 ? -26.234 -15.234 -6.801 1 89.56 111 ASP B O 1
ATOM 3518 N N . LEU B 1 112 ? -24.641 -13.836 -7.102 1 86 112 LEU B N 1
ATOM 3519 C CA . LEU B 1 112 ? -23.797 -14.719 -7.883 1 86 112 LEU B CA 1
ATOM 3520 C C . LEU B 1 112 ? -22.688 -15.328 -7.012 1 86 112 LEU B C 1
ATOM 3522 O O . LEU B 1 112 ? -22.328 -14.758 -5.98 1 86 112 LEU B O 1
ATOM 3526 N N . ASP B 1 113 ? -22.344 -16.453 -7.43 1 80.12 113 ASP B N 1
ATOM 3527 C CA . ASP B 1 113 ? -21.094 -16.969 -6.844 1 80.12 113 ASP B CA 1
ATOM 3528 C C . ASP B 1 113 ? -19.891 -16.234 -7.398 1 80.12 113 ASP B C 1
ATOM 3530 O O . ASP B 1 113 ? -19.969 -15.578 -8.445 1 80.12 113 ASP B O 1
ATOM 3534 N N . ASP B 1 114 ? -18.812 -16.328 -6.797 1 75.12 114 ASP B N 1
ATOM 3535 C CA . ASP B 1 114 ? -17.594 -15.57 -7.109 1 75.12 114 ASP B CA 1
ATOM 3536 C C . ASP B 1 114 ? -17.125 -15.852 -8.539 1 75.12 114 ASP B C 1
ATOM 3538 O O . ASP B 1 114 ? -16.75 -14.938 -9.266 1 75.12 114 ASP B O 1
ATOM 3542 N N . THR B 1 115 ? -17.125 -17.109 -8.891 1 76.69 115 THR B N 1
ATOM 3543 C CA . THR B 1 115 ? -16.672 -17.5 -10.219 1 76.69 115 THR B CA 1
ATOM 3544 C C . THR B 1 115 ? -17.516 -16.844 -11.305 1 76.69 115 THR B C 1
ATOM 3546 O O . THR B 1 115 ? -16.984 -16.281 -12.266 1 76.69 115 THR B O 1
ATOM 3549 N N . THR B 1 116 ? -18.797 -16.906 -11.117 1 83.38 116 THR B N 1
ATOM 3550 C CA . THR B 1 116 ? -19.719 -16.312 -12.086 1 83.38 116 THR B CA 1
ATOM 3551 C C . THR B 1 116 ? -19.562 -14.797 -12.117 1 83.38 116 THR B C 1
ATOM 3553 O O . THR B 1 116 ? -19.625 -14.188 -13.188 1 83.38 116 THR B O 1
ATOM 3556 N N . ALA B 1 117 ? -19.328 -14.258 -10.953 1 86.56 117 ALA B N 1
ATOM 3557 C CA . ALA B 1 117 ? -19.125 -12.812 -10.867 1 86.56 117 ALA B CA 1
ATOM 3558 C C . ALA B 1 117 ? -17.875 -12.383 -11.617 1 86.56 117 ALA B C 1
ATOM 3560 O O . ALA B 1 117 ? -17.859 -11.344 -12.281 1 86.56 117 ALA B O 1
ATOM 3561 N N . ARG B 1 118 ? -16.844 -13.133 -11.484 1 82.56 118 ARG B N 1
ATOM 3562 C CA . ARG B 1 118 ? -15.594 -12.82 -12.164 1 82.56 118 ARG B CA 1
ATOM 3563 C C . ARG B 1 118 ? -15.742 -12.961 -13.68 1 82.56 118 ARG B C 1
ATOM 3565 O O . ARG B 1 118 ? -15.156 -12.195 -14.438 1 82.56 118 ARG B O 1
ATOM 3572 N N . LEU B 1 119 ? -16.5 -13.961 -14.086 1 85.75 119 LEU B N 1
ATOM 3573 C CA . LEU B 1 119 ? -16.781 -14.109 -15.508 1 85.75 119 LEU B CA 1
ATOM 3574 C C . LEU B 1 119 ? -17.562 -12.906 -16.031 1 85.75 119 LEU B C 1
ATOM 3576 O O . LEU B 1 119 ? -17.297 -12.422 -17.141 1 85.75 119 LEU B O 1
ATOM 3580 N N . LEU B 1 120 ? -18.453 -12.523 -15.219 1 89.38 120 LEU B N 1
ATOM 3581 C CA . LEU B 1 120 ? -19.25 -11.352 -15.594 1 89.38 120 LEU B CA 1
ATOM 3582 C C . LEU B 1 120 ? -18.375 -10.102 -15.641 1 89.38 120 LEU B C 1
ATOM 3584 O O . LEU B 1 120 ? -18.562 -9.234 -16.5 1 89.38 120 LEU B O 1
ATOM 3588 N N . LEU B 1 121 ? -17.453 -9.953 -14.703 1 89.75 121 LEU B N 1
ATOM 3589 C CA . LEU B 1 121 ? -16.5 -8.859 -14.727 1 89.75 121 LEU B CA 1
ATOM 3590 C C . LEU B 1 121 ? -15.711 -8.859 -16.031 1 89.75 121 LEU B C 1
ATOM 3592 O O . LEU B 1 121 ? -15.57 -7.816 -16.688 1 89.75 121 LEU B O 1
ATOM 3596 N N . LEU B 1 122 ? -15.18 -10.016 -16.406 1 88 122 LEU B N 1
ATOM 3597 C CA . LEU B 1 122 ? -14.391 -10.125 -17.625 1 88 122 LEU B CA 1
ATOM 3598 C C . LEU B 1 122 ? -15.203 -9.688 -18.844 1 88 122 LEU B C 1
ATOM 3600 O O . LEU B 1 122 ? -14.672 -9.055 -19.75 1 88 122 LEU B O 1
ATOM 3604 N N . ASP B 1 123 ? -16.469 -9.945 -18.766 1 88.44 123 ASP B N 1
ATOM 3605 C CA . ASP B 1 123 ? -17.359 -9.609 -19.875 1 88.44 123 ASP B CA 1
ATOM 3606 C C . ASP B 1 123 ? -17.641 -8.109 -19.922 1 88.44 123 ASP B C 1
ATOM 3608 O O . ASP B 1 123 ? -17.891 -7.555 -20.984 1 88.44 123 ASP B O 1
ATOM 3612 N N . ARG B 1 124 ? -17.594 -7.469 -18.766 1 90.5 124 ARG B N 1
ATOM 3613 C CA . ARG B 1 124 ? -18.094 -6.098 -18.672 1 90.5 124 ARG B CA 1
ATOM 3614 C C . ARG B 1 124 ? -16.938 -5.125 -18.406 1 90.5 124 ARG B C 1
ATOM 3616 O O . ARG B 1 124 ? -17.156 -3.912 -18.344 1 90.5 124 ARG B O 1
ATOM 3623 N N . ILE B 1 125 ? -15.758 -5.625 -18.297 1 91.12 125 ILE B N 1
ATOM 3624 C CA . ILE B 1 125 ? -14.648 -4.812 -17.812 1 91.12 125 ILE B CA 1
ATOM 3625 C C . ILE B 1 125 ? -14.445 -3.611 -18.734 1 91.12 125 ILE B C 1
ATOM 3627 O O . ILE B 1 125 ? -14.07 -2.527 -18.281 1 91.12 125 ILE B O 1
ATOM 3631 N N . ASP B 1 126 ? -14.75 -3.73 -20.016 1 90 126 ASP B N 1
ATOM 3632 C CA . ASP B 1 126 ? -14.57 -2.652 -20.984 1 90 126 ASP B CA 1
ATOM 3633 C C . ASP B 1 126 ? -15.453 -1.458 -20.641 1 90 126 ASP B C 1
ATOM 3635 O O . ASP B 1 126 ? -15.109 -0.314 -20.953 1 90 126 ASP B O 1
ATOM 3639 N N . GLN B 1 127 ? -16.531 -1.689 -20.031 1 91.56 127 GLN B N 1
ATOM 3640 C CA . GLN B 1 127 ? -17.469 -0.63 -19.656 1 91.56 127 GLN B CA 1
ATOM 3641 C C . GLN B 1 127 ? -16.922 0.195 -18.5 1 91.56 127 GLN B C 1
ATOM 3643 O O . GLN B 1 127 ? -17.312 1.35 -18.312 1 91.56 127 GLN B O 1
ATOM 3648 N N . PHE B 1 128 ? -16.031 -0.426 -17.703 1 92.88 128 PHE B N 1
ATOM 3649 C CA . PHE B 1 128 ? -15.516 0.228 -16.5 1 92.88 128 PHE B CA 1
ATOM 3650 C C . PHE B 1 128 ? -14.203 0.946 -16.812 1 92.88 128 PHE B C 1
ATOM 3652 O O . PHE B 1 128 ? -13.859 1.922 -16.141 1 92.88 128 PHE B O 1
ATOM 3659 N N . THR B 1 129 ? -13.453 0.476 -17.781 1 93.5 129 THR B N 1
ATOM 3660 C CA . THR B 1 129 ? -12.055 0.842 -17.969 1 93.5 129 THR B CA 1
ATOM 3661 C C . THR B 1 129 ? -11.914 2.344 -18.203 1 93.5 129 THR B C 1
ATOM 3663 O O . THR B 1 129 ? -11.047 2.992 -17.609 1 93.5 129 THR B O 1
ATOM 3666 N N . GLY B 1 130 ? -12.758 2.906 -19.109 1 92.94 130 GLY B N 1
ATOM 3667 C CA . GLY B 1 130 ? -12.672 4.328 -19.391 1 92.94 130 GLY B CA 1
ATOM 3668 C C . GLY B 1 130 ? -12.891 5.195 -18.172 1 92.94 130 GLY B C 1
ATOM 3669 O O . GLY B 1 130 ? -12.148 6.148 -17.938 1 92.94 130 GLY B O 1
ATOM 3670 N N . ILE B 1 131 ? -13.852 4.879 -17.391 1 93.88 131 ILE B N 1
ATOM 3671 C CA . ILE B 1 131 ? -14.203 5.641 -16.203 1 93.88 131 ILE B CA 1
ATOM 3672 C C . ILE B 1 131 ? -13.102 5.484 -15.148 1 93.88 131 ILE B C 1
ATOM 3674 O O . ILE B 1 131 ? -12.648 6.473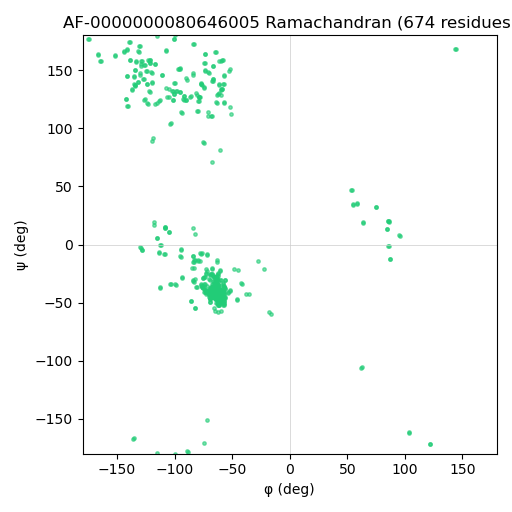 -14.57 1 93.88 131 ILE B O 1
ATOM 3678 N N . LEU B 1 132 ? -12.648 4.238 -14.898 1 94.75 132 LEU B N 1
ATOM 3679 C CA . LEU B 1 132 ? -11.633 3.969 -13.883 1 94.75 132 LEU B CA 1
ATOM 3680 C C . LEU B 1 132 ? -10.328 4.668 -14.227 1 94.75 132 LEU B C 1
ATOM 3682 O O . LEU B 1 132 ? -9.656 5.215 -13.352 1 94.75 132 LEU B O 1
ATOM 3686 N N . GLU B 1 133 ? -10 4.637 -15.492 1 94.69 133 GLU B N 1
ATOM 3687 C CA . GLU B 1 133 ? -8.773 5.293 -15.93 1 94.69 133 GLU B CA 1
ATOM 3688 C C . GLU B 1 133 ? -8.82 6.793 -15.664 1 94.69 133 GLU B C 1
ATOM 3690 O O . GLU B 1 133 ? -7.836 7.379 -15.203 1 94.69 133 GLU B O 1
ATOM 3695 N N . LYS B 1 134 ? -9.938 7.41 -15.984 1 94 134 LYS B N 1
ATOM 3696 C CA . LYS B 1 134 ? -10.117 8.836 -15.719 1 94 134 LYS B CA 1
ATOM 3697 C C . LYS B 1 134 ? -10 9.141 -14.227 1 94 134 LYS B C 1
ATOM 3699 O O . LYS B 1 134 ? -9.414 10.148 -13.844 1 94 134 LYS B O 1
ATOM 3704 N N . GLN B 1 135 ? -10.562 8.312 -13.469 1 94.25 135 GLN B N 1
ATOM 3705 C CA . GLN B 1 135 ? -10.539 8.516 -12.023 1 94.25 135 GLN B CA 1
ATOM 3706 C C . GLN B 1 135 ? -9.125 8.359 -11.469 1 94.25 135 GLN B C 1
ATOM 3708 O O . GLN B 1 135 ? -8.734 9.07 -10.539 1 94.25 135 GLN B O 1
ATOM 3713 N N . VAL B 1 136 ? -8.414 7.375 -11.992 1 95.31 136 VAL B N 1
ATOM 3714 C CA . VAL B 1 136 ? -7.031 7.16 -11.57 1 95.31 136 VAL B CA 1
ATOM 3715 C C . VAL B 1 136 ? -6.203 8.406 -11.859 1 95.31 136 VAL B C 1
ATOM 3717 O O . VAL B 1 136 ? -5.449 8.875 -11 1 95.31 136 VAL B O 1
ATOM 3720 N N . ARG B 1 137 ? -6.352 8.945 -13.086 1 94.5 137 ARG B N 1
ATOM 3721 C CA . ARG B 1 137 ? -5.625 10.148 -13.477 1 94.5 137 ARG B CA 1
ATOM 3722 C C . ARG B 1 137 ? -5.992 11.328 -12.578 1 94.5 137 ARG B C 1
ATOM 3724 O O . ARG B 1 137 ? -5.113 12.078 -12.141 1 94.5 137 ARG B O 1
ATOM 3731 N N . TYR B 1 138 ? -7.258 11.453 -12.32 1 95.06 138 TYR B N 1
ATOM 3732 C CA . TYR B 1 138 ? -7.734 12.523 -11.461 1 95.06 138 TYR B CA 1
ATOM 3733 C C . TYR B 1 138 ? -7.152 12.406 -10.055 1 95.06 138 TYR B C 1
ATOM 3735 O O . TYR B 1 138 ? -6.645 13.383 -9.5 1 95.06 138 TYR B O 1
ATOM 3743 N N . ALA B 1 139 ? -7.312 11.227 -9.484 1 94.19 139 ALA B N 1
ATOM 3744 C CA . ALA B 1 139 ? -6.832 11.008 -8.117 1 94.19 139 ALA B CA 1
ATOM 3745 C C . ALA B 1 139 ? -5.34 11.297 -8.008 1 94.19 139 ALA B C 1
ATOM 3747 O O . ALA B 1 139 ? -4.887 11.898 -7.035 1 94.19 139 ALA B O 1
ATOM 3748 N N . TRP B 1 140 ? -4.574 10.852 -9 1 95.94 140 TRP B N 1
ATOM 3749 C CA . TRP B 1 140 ? -3.139 11.109 -9.008 1 95.94 140 TRP B CA 1
ATOM 3750 C C . TRP B 1 140 ? -2.85 12.602 -9 1 95.94 140 TRP B C 1
ATOM 3752 O O . TRP B 1 140 ? -2.066 13.086 -8.188 1 95.94 140 TRP B O 1
ATOM 3762 N N . ARG B 1 141 ? -3.502 13.344 -9.906 1 94.62 141 ARG B N 1
ATOM 3763 C CA . ARG B 1 141 ? -3.305 14.781 -10.031 1 94.62 141 ARG B CA 1
ATOM 3764 C C . ARG B 1 141 ? -3.67 15.5 -8.742 1 94.62 141 ARG B C 1
ATOM 3766 O O . ARG B 1 141 ? -2.922 16.359 -8.266 1 94.62 141 ARG B O 1
ATOM 3773 N N . ARG B 1 142 ? -4.809 15.156 -8.234 1 93.19 142 ARG B N 1
ATOM 3774 C CA . ARG B 1 142 ? -5.312 15.836 -7.051 1 93.19 142 ARG B CA 1
ATOM 3775 C C . ARG B 1 142 ? -4.434 15.555 -5.836 1 93.19 142 ARG B C 1
ATOM 3777 O O . ARG B 1 142 ? -4.172 16.453 -5.027 1 93.19 142 ARG B O 1
ATOM 3784 N N . GLN B 1 143 ? -4.07 14.305 -5.672 1 90.19 143 GLN B N 1
ATOM 3785 C CA . GLN B 1 143 ? -3.211 13.945 -4.551 1 90.19 143 GLN B CA 1
ATOM 3786 C C . GLN B 1 143 ? -1.844 14.609 -4.672 1 90.19 143 GLN B C 1
ATOM 3788 O O . GLN B 1 143 ? -1.266 15.039 -3.67 1 90.19 143 GLN B O 1
ATOM 3793 N N . LEU B 1 144 ? -1.279 14.664 -5.918 1 92.94 144 LEU B N 1
ATOM 3794 C CA . LEU B 1 144 ? 0.002 15.336 -6.117 1 92.94 144 LEU B CA 1
ATOM 3795 C C . LEU B 1 144 ? -0.1 16.812 -5.777 1 92.94 144 LEU B C 1
ATOM 3797 O O . LEU B 1 144 ? 0.785 17.375 -5.121 1 92.94 144 LEU B O 1
ATOM 3801 N N . ALA B 1 145 ? -1.195 17.453 -6.242 1 90.94 145 ALA B N 1
ATOM 3802 C CA . ALA B 1 145 ? -1.41 18.859 -5.941 1 90.94 145 ALA B CA 1
ATOM 3803 C C . ALA B 1 145 ? -1.45 19.094 -4.434 1 90.94 145 ALA B C 1
ATOM 3805 O O . ALA B 1 145 ? -0.862 20.062 -3.936 1 90.94 145 ALA B O 1
ATOM 3806 N N . ALA B 1 146 ? -2.18 18.281 -3.721 1 84.25 146 ALA B N 1
ATOM 3807 C CA . ALA B 1 146 ? -2.281 18.406 -2.27 1 84.25 146 ALA B CA 1
ATOM 3808 C C . ALA B 1 146 ? -0.917 18.234 -1.608 1 84.25 146 ALA B C 1
ATOM 3810 O O . ALA B 1 146 ? -0.568 18.984 -0.691 1 84.25 146 ALA B O 1
ATOM 3811 N N . LEU B 1 147 ? -0.141 17.281 -2.078 1 83.5 147 LEU B N 1
ATOM 3812 C CA . LEU B 1 147 ? 1.181 17.016 -1.515 1 83.5 147 LEU B CA 1
ATOM 3813 C C . LEU B 1 147 ? 2.109 18.203 -1.742 1 83.5 147 LEU B C 1
ATOM 3815 O O . LEU B 1 147 ? 2.869 18.578 -0.849 1 83.5 147 LEU B O 1
ATOM 3819 N N . LEU B 1 148 ? 2.107 18.766 -2.943 1 87.06 148 LEU B N 1
ATOM 3820 C CA . LEU B 1 148 ? 2.963 19.906 -3.268 1 87.06 148 LEU B CA 1
ATOM 3821 C C . LEU B 1 148 ? 2.643 21.094 -2.373 1 87.06 148 LEU B C 1
ATOM 3823 O O . LEU B 1 148 ? 3.545 21.828 -1.96 1 87.06 148 LEU B O 1
ATOM 3827 N N . THR B 1 149 ? 1.365 21.297 -2.139 1 82 149 THR B N 1
ATOM 3828 C CA . THR B 1 149 ? 0.955 22.344 -1.221 1 82 149 THR B CA 1
ATOM 3829 C C . THR B 1 149 ? 1.525 22.109 0.173 1 82 149 THR B C 1
ATOM 3831 O O . THR B 1 149 ? 2.008 23.031 0.824 1 82 149 THR B O 1
ATOM 3834 N N . HIS B 1 150 ? 1.489 20.938 0.605 1 74.75 150 HIS B N 1
ATOM 3835 C CA . HIS B 1 150 ? 2.02 20.578 1.913 1 74.75 150 HIS B CA 1
ATOM 3836 C C . HIS B 1 150 ? 3.529 20.781 1.975 1 74.75 150 HIS B C 1
ATOM 3838 O O . HIS B 1 150 ? 4.051 21.281 2.977 1 74.75 150 HIS B O 1
ATOM 3844 N N . ILE B 1 151 ? 4.238 20.344 0.909 1 76.75 151 ILE B N 1
ATOM 3845 C CA . ILE B 1 151 ? 5.684 20.516 0.843 1 76.75 151 ILE B CA 1
ATOM 3846 C C . ILE B 1 151 ? 6.027 22.016 0.891 1 76.75 151 ILE B C 1
ATOM 3848 O O . ILE B 1 151 ? 6.945 22.422 1.604 1 76.75 151 ILE B O 1
ATOM 3852 N N . ASP B 1 152 ? 5.309 22.797 0.133 1 80.19 152 ASP B N 1
ATOM 3853 C CA . ASP B 1 152 ? 5.523 24.234 0.094 1 80.19 152 ASP B CA 1
ATOM 3854 C C . ASP B 1 152 ? 5.348 24.859 1.478 1 80.19 152 ASP B C 1
ATOM 3856 O O . ASP B 1 152 ? 6.156 25.688 1.903 1 80.19 152 ASP B O 1
ATOM 3860 N N . ASP B 1 153 ? 4.289 24.469 2.139 1 72.38 153 ASP B N 1
ATOM 3861 C CA . ASP B 1 153 ? 4.008 24.969 3.482 1 72.38 153 ASP B CA 1
ATOM 3862 C C . ASP B 1 153 ? 5.121 24.578 4.457 1 72.38 153 ASP B C 1
ATOM 3864 O O . ASP B 1 153 ? 5.508 25.391 5.309 1 72.38 153 ASP B O 1
ATOM 3868 N N . GLU B 1 154 ? 5.602 23.438 4.309 1 66.38 154 GLU B N 1
ATOM 3869 C CA . GLU B 1 154 ? 6.645 22.922 5.188 1 66.38 154 GLU B CA 1
ATOM 3870 C C . GLU B 1 154 ? 7.965 23.656 4.969 1 66.38 154 GLU B C 1
ATOM 3872 O O . GLU B 1 154 ? 8.656 24 5.93 1 66.38 154 GLU B O 1
ATOM 3877 N N . VAL B 1 155 ? 8.32 23.734 3.727 1 67.5 155 VAL B N 1
ATOM 3878 C CA . VAL B 1 155 ? 9.57 24.406 3.383 1 67.5 155 VAL B CA 1
ATOM 3879 C C . VAL B 1 155 ? 9.492 25.875 3.781 1 67.5 155 VAL B C 1
ATOM 3881 O O . VAL B 1 155 ? 10.484 26.438 4.25 1 67.5 155 VAL B O 1
ATOM 3884 N N . GLY B 1 156 ? 8.32 26.438 3.48 1 62.03 156 GLY B N 1
ATOM 3885 C CA . GLY B 1 156 ? 8.125 27.812 3.887 1 62.03 156 GLY B CA 1
ATOM 3886 C C . GLY B 1 156 ? 8.281 28.016 5.379 1 62.03 156 GLY B C 1
ATOM 3887 O O . GLY B 1 156 ? 8.852 29.031 5.816 1 62.03 156 GLY B O 1
ATOM 3888 N N . GLN B 1 157 ? 7.77 27.094 6.094 1 57.66 157 GLN B N 1
ATOM 3889 C CA . GLN B 1 157 ? 7.859 27.188 7.547 1 57.66 157 GLN B CA 1
ATOM 3890 C C . GLN B 1 157 ? 9.281 26.906 8.031 1 57.66 157 GLN B C 1
ATOM 3892 O O . GLN B 1 157 ? 9.727 27.484 9.031 1 57.66 157 GLN B O 1
ATOM 3897 N N . ARG B 1 158 ? 9.945 25.875 7.461 1 54.72 158 ARG B N 1
ATOM 3898 C CA . ARG B 1 158 ? 11.32 25.547 7.824 1 54.72 158 ARG B CA 1
ATOM 3899 C C . ARG B 1 158 ? 12.258 26.719 7.547 1 54.72 158 ARG B C 1
ATOM 3901 O O . ARG B 1 158 ? 13.219 26.953 8.281 1 54.72 158 ARG B O 1
ATOM 3908 N N . GLY B 1 159 ? 12.242 27.141 6.234 1 47.84 159 GLY B N 1
ATOM 3909 C CA . GLY B 1 159 ? 13.062 28.312 5.996 1 47.84 159 GLY B CA 1
ATOM 3910 C C . GLY B 1 159 ? 13.008 29.312 7.133 1 47.84 159 GLY B C 1
ATOM 3911 O O . GLY B 1 159 ? 13.945 30.094 7.328 1 47.84 159 GLY B O 1
ATOM 3912 N N . MET B 1 160 ? 11.797 29.578 7.688 1 41.59 160 MET B N 1
ATOM 3913 C CA . MET B 1 160 ? 11.797 30.516 8.812 1 41.59 160 MET B CA 1
ATOM 3914 C C . MET B 1 160 ? 12.555 29.922 10 1 41.59 160 MET B C 1
ATOM 3916 O O . MET B 1 160 ? 13.125 30.656 10.805 1 41.59 160 MET B O 1
ATOM 3920 N N . GLU B 1 161 ? 12.094 28.703 10.461 1 40.84 161 GLU B N 1
ATOM 3921 C CA . GLU B 1 161 ? 12.836 28.266 11.633 1 40.84 161 GLU B CA 1
ATOM 3922 C C . GLU B 1 161 ? 14.25 27.828 11.258 1 40.84 161 GLU B C 1
ATOM 3924 O O . GLU B 1 161 ? 14.609 27.828 10.078 1 40.84 161 GLU B O 1
ATOM 3929 N N . ASP B 1 162 ? 14.961 26.812 12.039 1 38.31 162 ASP B N 1
ATOM 3930 C CA . ASP B 1 162 ? 16.359 26.406 12.125 1 38.31 162 ASP B CA 1
ATOM 3931 C C . ASP B 1 162 ? 16.828 25.75 10.828 1 38.31 162 ASP B C 1
ATOM 3933 O O . ASP B 1 162 ? 16.344 24.672 10.461 1 38.31 162 ASP B O 1
ATOM 3937 N N . MET B 1 163 ? 17.016 26.406 9.719 1 35.03 163 MET B N 1
ATOM 3938 C CA . MET B 1 163 ? 17.828 26.172 8.531 1 35.03 163 MET B CA 1
ATOM 3939 C C . MET B 1 163 ? 18.984 25.219 8.844 1 35.03 163 MET B C 1
ATOM 3941 O O . MET B 1 163 ? 19.922 25.109 8.062 1 35.03 163 MET B O 1
ATOM 3945 N N . THR B 1 164 ? 19.453 25 9.992 1 33.5 164 THR B N 1
ATOM 3946 C CA . THR B 1 164 ? 20.688 24.219 10.016 1 33.5 164 THR B CA 1
ATOM 3947 C C . THR B 1 164 ? 20.547 22.938 9.203 1 33.5 164 THR B C 1
ATOM 3949 O O . THR B 1 164 ? 19.5 22.281 9.258 1 33.5 164 THR B O 1
ATOM 3952 N N . ALA B 1 165 ? 21.281 22.828 8.047 1 35.38 165 ALA B N 1
ATOM 3953 C CA . ALA B 1 165 ? 21.578 21.844 7.016 1 35.38 165 ALA B CA 1
ATOM 3954 C C . ALA B 1 165 ? 21.203 20.438 7.473 1 35.38 165 ALA B C 1
ATOM 3956 O O . ALA B 1 165 ? 20.703 19.625 6.68 1 35.38 165 ALA B O 1
ATOM 3957 N N . ASP B 1 166 ? 21.734 19.906 8.508 1 34.25 166 ASP B N 1
ATOM 3958 C CA . ASP B 1 166 ? 21.938 18.516 8.906 1 34.25 166 ASP B CA 1
ATOM 3959 C C . ASP B 1 166 ? 20.641 17.906 9.438 1 34.25 166 ASP B C 1
ATOM 3961 O O . ASP B 1 166 ? 20.672 16.844 10.062 1 34.25 166 ASP B O 1
ATOM 3965 N N . THR B 1 167 ? 19.594 18.75 9.594 1 39.09 167 THR B N 1
ATOM 3966 C CA . THR B 1 167 ? 18.578 18.297 10.531 1 39.09 167 THR B CA 1
ATOM 3967 C C . THR B 1 167 ? 17.625 17.312 9.852 1 39.09 167 THR B C 1
ATOM 3969 O O . THR B 1 167 ? 16.438 17.266 10.188 1 39.09 167 THR B O 1
ATOM 3972 N N . TYR B 1 168 ? 17.797 16.797 8.68 1 40.75 168 TYR B N 1
ATOM 3973 C CA . TYR B 1 168 ? 17.219 15.477 8.477 1 40.75 168 TYR B CA 1
ATOM 3974 C C . TYR B 1 168 ? 17.875 14.461 9.406 1 40.75 168 TYR B C 1
ATOM 3976 O O . TYR B 1 168 ? 19.062 14.539 9.688 1 40.75 168 TYR B O 1
ATOM 3984 N N . PRO B 1 169 ? 16.797 13.766 10.102 1 54.28 169 PRO B N 1
ATOM 3985 C CA . PRO B 1 169 ? 15.375 13.477 9.852 1 54.28 169 PRO B CA 1
ATOM 3986 C C . PRO B 1 169 ? 14.453 14.562 10.391 1 54.28 169 PRO B C 1
ATOM 3988 O O . PRO B 1 169 ? 14.805 15.273 11.336 1 54.28 169 PRO B O 1
ATOM 3991 N N . LEU B 1 170 ? 13.312 14.914 9.68 1 59.66 170 LEU B N 1
ATOM 3992 C CA . LEU B 1 170 ? 12.25 15.836 10.062 1 59.66 170 LEU B CA 1
ATOM 3993 C C . LEU B 1 170 ? 11.539 15.352 11.32 1 59.66 170 LEU B C 1
ATOM 3995 O O . LEU B 1 170 ? 11.398 14.148 11.539 1 59.66 170 LEU B O 1
ATOM 3999 N N . ARG B 1 171 ? 11.438 16.297 12.258 1 74.75 171 ARG B N 1
ATOM 4000 C CA . ARG B 1 171 ? 10.609 15.961 13.414 1 74.75 171 ARG B CA 1
ATOM 4001 C C . ARG B 1 171 ? 9.156 15.758 13.008 1 74.75 171 ARG B C 1
ATOM 4003 O O . ARG B 1 171 ? 8.594 16.578 12.273 1 74.75 171 ARG B O 1
ATOM 4010 N N . ARG B 1 172 ? 8.648 14.625 13.289 1 85.62 172 ARG B N 1
ATOM 4011 C CA . ARG B 1 172 ? 7.258 14.273 13.016 1 85.62 172 ARG B CA 1
ATOM 4012 C C . ARG B 1 172 ? 6.586 13.695 14.258 1 85.62 172 ARG B C 1
ATOM 4014 O O . ARG B 1 172 ? 7.262 13.32 15.219 1 85.62 172 ARG B O 1
ATOM 4021 N N . THR B 1 173 ? 5.32 13.812 14.312 1 93.94 173 THR B N 1
ATOM 4022 C CA . THR B 1 173 ? 4.508 13.102 15.297 1 93.94 173 THR B CA 1
ATOM 4023 C C . THR B 1 173 ? 3.814 11.898 14.664 1 93.94 173 THR B C 1
ATOM 4025 O O . THR B 1 173 ? 3.299 11.992 13.547 1 93.94 173 THR B O 1
ATOM 4028 N N . MET B 1 174 ? 3.912 10.766 15.352 1 95.31 174 MET B N 1
ATOM 4029 C CA . MET B 1 174 ? 3.375 9.539 14.781 1 95.31 174 MET B CA 1
ATOM 4030 C C . MET B 1 174 ? 2.76 8.648 15.859 1 95.31 174 MET B C 1
ATOM 4032 O O . MET B 1 174 ? 2.979 8.875 17.047 1 95.31 174 MET B O 1
ATOM 4036 N N . GLY B 1 175 ? 2.033 7.711 15.414 1 96.94 175 GLY B N 1
ATOM 4037 C CA . GLY B 1 175 ? 1.447 6.75 16.328 1 96.94 175 GLY B CA 1
ATOM 4038 C C . GLY B 1 175 ? 0.889 5.523 15.641 1 96.94 175 GLY B C 1
ATOM 4039 O O . GLY B 1 175 ? 0.842 5.465 14.406 1 96.94 175 GLY B O 1
ATOM 4040 N N . PHE B 1 176 ? 0.718 4.59 16.469 1 96.12 176 PHE B N 1
ATOM 4041 C CA . PHE B 1 176 ? 0.025 3.373 16.047 1 96.12 176 PHE B CA 1
ATOM 4042 C C . PHE B 1 176 ? -1.338 3.271 16.734 1 96.12 176 PHE B C 1
ATOM 4044 O O . PHE B 1 176 ? -1.521 3.762 17.844 1 96.12 176 PHE B O 1
ATOM 4051 N N . VAL B 1 177 ? -2.268 2.752 16.062 1 94.81 177 VAL B N 1
ATOM 4052 C CA . VAL B 1 177 ? -3.514 2.27 16.641 1 94.81 177 VAL B CA 1
ATOM 4053 C C . VAL B 1 177 ? -3.691 0.786 16.328 1 94.81 177 VAL B C 1
ATOM 4055 O O . VAL B 1 177 ? -3.455 0.35 15.203 1 94.81 177 VAL B O 1
ATOM 4058 N N . ASP B 1 178 ? -3.99 0.063 17.312 1 90.38 178 ASP B N 1
ATOM 4059 C CA . ASP B 1 178 ? -4.062 -1.391 17.203 1 90.38 178 ASP B CA 1
ATOM 4060 C C . ASP B 1 178 ? -5.359 -1.924 17.812 1 90.38 178 ASP B C 1
ATOM 4062 O O . ASP B 1 178 ? -5.809 -1.432 18.844 1 90.38 178 ASP B O 1
ATOM 4066 N N . MET B 1 179 ? -5.945 -2.943 17.109 1 85.88 179 MET B N 1
ATOM 4067 C CA . MET B 1 179 ? -7.125 -3.6 17.656 1 85.88 179 MET B CA 1
ATOM 4068 C C . MET B 1 179 ? -6.738 -4.602 18.734 1 85.88 179 MET B C 1
ATOM 4070 O O . MET B 1 179 ? -5.898 -5.477 18.5 1 85.88 179 MET B O 1
ATOM 4074 N N . VAL B 1 180 ? -7.395 -4.418 19.906 1 76.69 180 VAL B N 1
ATOM 4075 C CA . VAL B 1 180 ? -7.086 -5.293 21.031 1 76.69 180 VAL B CA 1
ATOM 4076 C C . VAL B 1 180 ? -7.746 -6.652 20.828 1 76.69 180 VAL B C 1
ATOM 4078 O O . VAL B 1 180 ? -8.898 -6.73 20.391 1 76.69 180 VAL B O 1
ATOM 4081 N N . ALA B 1 181 ? -7.055 -7.695 21.109 1 62.06 181 ALA B N 1
ATOM 4082 C CA . ALA B 1 181 ? -7.535 -9.07 21.094 1 62.06 181 ALA B CA 1
ATOM 4083 C C . ALA B 1 181 ? -7.957 -9.492 19.688 1 62.06 181 ALA B C 1
ATOM 4085 O O . ALA B 1 181 ? -8.898 -10.273 19.531 1 62.06 181 ALA B O 1
ATOM 4086 N N . TYR B 1 182 ? -7.57 -8.867 18.719 1 63.19 182 TYR B N 1
ATOM 4087 C CA . TYR B 1 182 ? -7.844 -9.188 17.328 1 63.19 182 TYR B CA 1
ATOM 4088 C C . TYR B 1 182 ? -7.637 -10.68 17.062 1 63.19 182 TYR B C 1
ATOM 4090 O O . TYR B 1 182 ? -8.492 -11.328 16.453 1 63.19 182 TYR B O 1
ATOM 4098 N N . THR B 1 183 ? -6.605 -11.141 17.5 1 56.72 183 THR B N 1
ATOM 4099 C CA . THR B 1 183 ? -6.266 -12.531 17.234 1 56.72 183 THR B CA 1
ATOM 4100 C C . THR B 1 183 ? -7.309 -13.469 17.828 1 56.72 183 THR B C 1
ATOM 4102 O O . THR B 1 183 ? -7.746 -14.422 17.172 1 56.72 183 THR B O 1
ATOM 4105 N N . ARG B 1 184 ? -7.668 -13.102 18.969 1 57.03 184 ARG B N 1
ATOM 4106 C CA . ARG B 1 184 ? -8.664 -13.945 19.625 1 57.03 184 ARG B CA 1
ATOM 4107 C C . ARG B 1 184 ? -10 -13.867 18.906 1 57.03 184 ARG B C 1
ATOM 4109 O O . ARG B 1 184 ? -10.68 -14.883 18.734 1 57.03 184 ARG B O 1
ATOM 4116 N N . ARG B 1 185 ? -10.297 -12.734 18.5 1 60.31 185 ARG B N 1
ATOM 4117 C CA . ARG B 1 185 ? -11.586 -12.555 17.844 1 60.31 185 ARG B CA 1
ATOM 4118 C C . ARG B 1 185 ? -11.539 -13.086 16.406 1 60.31 185 ARG B C 1
ATOM 4120 O O . ARG B 1 185 ? -12.523 -13.633 15.914 1 60.31 185 ARG B O 1
ATOM 4127 N N . SER B 1 186 ? -10.469 -12.922 15.906 1 60.91 186 SER B N 1
ATOM 4128 C CA . SER B 1 186 ? -10.312 -13.375 14.531 1 60.91 186 SER B CA 1
ATOM 4129 C C . SER B 1 186 ? -10.469 -14.891 14.43 1 60.91 186 SER B C 1
ATOM 4131 O O . SER B 1 186 ? -10.93 -15.406 13.414 1 60.91 186 SER B O 1
ATOM 4133 N N . ALA B 1 187 ? -10.133 -15.477 15.484 1 60.53 187 ALA B N 1
ATOM 4134 C CA . ALA B 1 187 ? -10.258 -16.938 15.508 1 60.53 187 ALA B CA 1
ATOM 4135 C C . ALA B 1 187 ? -11.719 -17.359 15.391 1 60.53 187 ALA B C 1
ATOM 4137 O O . ALA B 1 187 ? -12.023 -18.422 14.844 1 60.53 187 ALA B O 1
ATOM 4138 N N . GLY B 1 188 ? -12.523 -16.516 15.859 1 65.12 188 GLY B N 1
ATOM 4139 C CA . GLY B 1 188 ? -13.938 -16.859 15.812 1 65.12 188 GLY B CA 1
ATOM 4140 C C . GLY B 1 188 ? -14.648 -16.297 14.594 1 65.12 188 GLY B C 1
ATOM 4141 O O . GLY B 1 188 ? -15.766 -16.719 14.273 1 65.12 188 GLY B O 1
ATOM 4142 N N . LEU B 1 189 ? -13.906 -15.492 14 1 71.5 189 LEU B N 1
ATOM 4143 C CA . LEU B 1 189 ? -14.516 -14.867 12.828 1 71.5 189 LEU B CA 1
ATOM 4144 C C . LEU B 1 189 ? -14.148 -15.617 11.555 1 71.5 189 LEU B C 1
ATOM 4146 O O . LEU B 1 189 ? -13.016 -16.078 11.406 1 71.5 189 LEU B O 1
ATOM 4150 N N . GLY B 1 190 ? -15.086 -15.914 10.766 1 73.81 190 GLY B N 1
ATOM 4151 C CA . GLY B 1 190 ? -14.758 -16.406 9.438 1 73.81 190 GLY B CA 1
ATOM 4152 C C . GLY B 1 190 ? -13.906 -15.453 8.633 1 73.81 190 GLY B C 1
ATOM 4153 O O . GLY B 1 190 ? -13.766 -14.281 9 1 73.81 190 GLY B O 1
ATOM 4154 N N . ALA B 1 191 ? -13.266 -15.961 7.695 1 72.19 191 ALA B N 1
ATOM 4155 C CA . ALA B 1 191 ? -12.328 -15.195 6.863 1 72.19 191 ALA B CA 1
ATOM 4156 C C . ALA B 1 191 ? -12.992 -13.938 6.316 1 72.19 191 ALA B C 1
ATOM 4158 O O . ALA B 1 191 ? -12.375 -12.867 6.301 1 72.19 191 ALA B O 1
ATOM 4159 N N . GLU B 1 192 ? -14.242 -14.031 5.926 1 70.81 192 GLU B N 1
ATOM 4160 C CA . GLU B 1 192 ? -14.953 -12.891 5.355 1 70.81 192 GLU B CA 1
ATOM 4161 C C . GLU B 1 192 ? -15.242 -11.828 6.414 1 70.81 192 GLU B C 1
ATOM 4163 O O . GLU B 1 192 ? -15.062 -10.633 6.16 1 70.81 192 GLU B O 1
ATOM 4168 N N . ALA B 1 193 ? -15.703 -12.359 7.516 1 75.38 193 ALA B N 1
ATOM 4169 C CA . ALA B 1 193 ? -16.016 -11.445 8.617 1 75.38 193 ALA B CA 1
ATOM 4170 C C . ALA B 1 193 ? -14.758 -10.719 9.094 1 75.38 193 ALA B C 1
ATOM 4172 O O . ALA B 1 193 ? -14.812 -9.539 9.43 1 75.38 193 ALA B O 1
ATOM 4173 N N . LEU B 1 194 ? -13.711 -11.43 9.102 1 75.69 194 LEU B N 1
ATOM 4174 C CA . LEU B 1 194 ? -12.438 -10.836 9.484 1 75.69 194 LEU B CA 1
ATOM 4175 C C . LEU B 1 194 ? -12 -9.773 8.477 1 75.69 194 LEU B C 1
ATOM 4177 O O . LEU B 1 194 ? -11.531 -8.703 8.859 1 75.69 194 LEU B O 1
ATOM 4181 N N . ALA B 1 195 ? -12.125 -10.133 7.223 1 72.62 195 ALA B N 1
ATOM 4182 C CA . ALA B 1 195 ? -11.773 -9.188 6.16 1 72.62 195 ALA B CA 1
ATOM 4183 C C . ALA B 1 195 ? -12.594 -7.91 6.273 1 72.62 195 ALA B C 1
ATOM 4185 O O . ALA B 1 195 ? -12.055 -6.805 6.145 1 72.62 195 ALA B O 1
ATOM 4186 N N . ASP B 1 196 ? -13.891 -8.039 6.594 1 74.88 196 ASP B N 1
ATOM 4187 C CA . ASP B 1 196 ? -14.789 -6.902 6.754 1 74.88 196 ASP B CA 1
ATOM 4188 C C . ASP B 1 196 ? -14.383 -6.047 7.953 1 74.88 196 ASP B C 1
ATOM 4190 O O . ASP B 1 196 ? -14.422 -4.816 7.887 1 74.88 196 ASP B O 1
ATOM 4194 N N . LEU B 1 197 ? -14.031 -6.762 8.961 1 77.81 197 LEU B N 1
ATOM 4195 C CA . LEU B 1 197 ? -13.633 -6.082 10.188 1 77.81 197 LEU B CA 1
ATOM 4196 C C . LEU B 1 197 ? -12.375 -5.25 9.969 1 77.81 197 LEU B C 1
ATOM 4198 O O . LEU B 1 197 ? -12.328 -4.074 10.328 1 77.81 197 LEU B O 1
ATOM 4202 N N . VAL B 1 198 ? -11.422 -5.855 9.328 1 77.38 198 VAL B N 1
ATOM 4203 C CA . VAL B 1 198 ? -10.141 -5.199 9.102 1 77.38 198 VAL B CA 1
ATOM 4204 C C . VAL B 1 198 ? -10.32 -4.043 8.117 1 77.38 198 VAL B C 1
ATOM 4206 O O . VAL B 1 198 ? -9.75 -2.963 8.312 1 77.38 198 VAL B O 1
ATOM 4209 N N . GLU B 1 199 ? -11.102 -4.293 7.137 1 72.81 199 GLU B N 1
ATOM 4210 C CA . GLU B 1 199 ? -11.367 -3.25 6.148 1 72.81 199 GLU B CA 1
ATOM 4211 C C . GLU B 1 199 ? -12.086 -2.062 6.785 1 72.81 199 GLU B C 1
ATOM 4213 O O . GLU B 1 199 ? -11.758 -0.908 6.496 1 72.81 199 GLU B O 1
ATOM 4218 N N . GLY B 1 200 ? -13.117 -2.385 7.566 1 76.38 200 GLY B N 1
ATOM 4219 C CA . GLY B 1 200 ? -13.836 -1.333 8.266 1 76.38 200 GLY B CA 1
ATOM 4220 C C . GLY B 1 200 ? -12.953 -0.526 9.195 1 76.38 200 GLY B C 1
ATOM 4221 O O . GLY B 1 200 ? -13.039 0.703 9.242 1 76.38 200 GLY B O 1
ATOM 4222 N N . PHE B 1 201 ? -12.086 -1.265 9.867 1 84.44 201 PHE B N 1
ATOM 4223 C CA . PHE B 1 201 ? -11.125 -0.64 10.773 1 84.44 201 PHE B CA 1
ATOM 4224 C C . PHE B 1 201 ? -10.195 0.292 10.008 1 84.44 201 PHE B C 1
ATOM 4226 O O . PHE B 1 201 ? -10.008 1.446 10.398 1 84.44 201 PHE B O 1
ATOM 4233 N N . GLU B 1 202 ? -9.648 -0.198 8.961 1 79.25 202 GLU B N 1
ATOM 4234 C CA . GLU B 1 202 ? -8.703 0.591 8.172 1 79.25 202 GLU B CA 1
ATOM 4235 C C . GLU B 1 202 ? -9.375 1.831 7.586 1 79.25 202 GLU B C 1
ATOM 4237 O O . GLU B 1 202 ? -8.773 2.906 7.539 1 79.25 202 GLU B O 1
ATOM 4242 N N . PHE B 1 203 ? -10.555 1.655 7.129 1 72.25 203 PHE B N 1
ATOM 4243 C CA . PHE B 1 203 ? -11.297 2.768 6.547 1 72.25 203 PHE B CA 1
ATOM 4244 C C . PHE B 1 203 ? -11.547 3.854 7.586 1 72.25 203 PHE B C 1
ATOM 4246 O O . PHE B 1 203 ? -11.359 5.039 7.309 1 72.25 203 PHE B O 1
ATOM 4253 N N . ARG B 1 204 ? -11.961 3.469 8.703 1 81.19 204 ARG B N 1
ATOM 4254 C CA . ARG B 1 204 ? -12.25 4.426 9.766 1 81.19 204 ARG B CA 1
ATOM 4255 C C . ARG B 1 204 ? -10.984 5.148 10.211 1 81.19 204 ARG B C 1
ATOM 4257 O O . ARG B 1 204 ? -11 6.355 10.453 1 81.19 204 ARG B O 1
ATOM 4264 N N . CYS B 1 205 ? -9.922 4.375 10.312 1 87.81 205 CYS B N 1
ATOM 4265 C CA . CYS B 1 205 ? -8.656 4.984 10.695 1 87.81 205 CYS B CA 1
ATOM 4266 C C . CYS B 1 205 ? -8.219 6.023 9.672 1 87.81 205 CYS B C 1
ATOM 4268 O O . CYS B 1 205 ? -7.844 7.141 10.039 1 87.81 205 CYS B O 1
ATOM 4270 N N . ARG B 1 206 ? -8.266 5.652 8.453 1 78.31 206 ARG B N 1
ATOM 4271 C CA . ARG B 1 206 ? -7.852 6.562 7.391 1 78.31 206 ARG B CA 1
ATOM 4272 C C . ARG B 1 206 ? -8.703 7.824 7.387 1 78.31 206 ARG B C 1
ATOM 4274 O O . ARG B 1 206 ? -8.195 8.93 7.211 1 78.31 206 ARG B O 1
ATOM 4281 N N . ASP B 1 207 ? -9.977 7.621 7.516 1 76.81 207 ASP B N 1
ATOM 4282 C CA . ASP B 1 207 ? -10.914 8.742 7.551 1 76.81 207 ASP B CA 1
ATOM 4283 C C . ASP B 1 207 ? -10.555 9.719 8.672 1 76.81 207 ASP B C 1
ATOM 4285 O O . ASP B 1 207 ? -10.422 10.922 8.43 1 76.81 207 ASP B O 1
ATOM 4289 N N . VAL B 1 208 ? -10.383 9.195 9.836 1 86 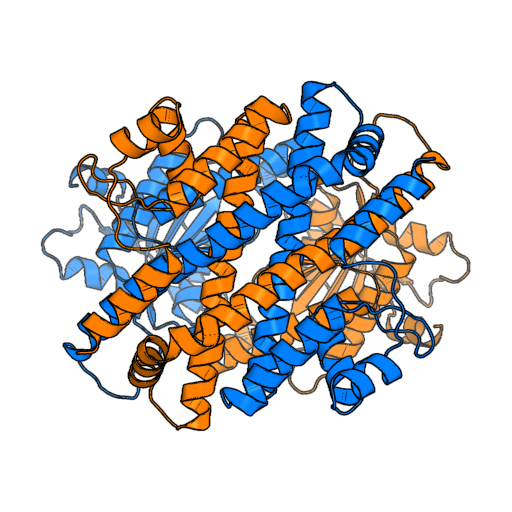208 VAL B N 1
ATOM 4290 C CA . VAL B 1 208 ? -10.109 10.031 11 1 86 208 VAL B CA 1
ATOM 4291 C C . VAL B 1 208 ? -8.75 10.711 10.852 1 86 208 VAL B C 1
ATOM 4293 O O . VAL B 1 208 ? -8.617 11.906 11.094 1 86 208 VAL B O 1
ATOM 4296 N N . VAL B 1 209 ? -7.727 9.953 10.438 1 88.31 209 VAL B N 1
ATOM 4297 C CA . VAL B 1 209 ? -6.363 10.469 10.352 1 88.31 209 VAL B CA 1
ATOM 4298 C C . VAL B 1 209 ? -6.297 11.594 9.32 1 88.31 209 VAL B C 1
ATOM 4300 O O . VAL B 1 209 ? -5.77 12.672 9.594 1 88.31 209 VAL B O 1
ATOM 4303 N N . THR B 1 210 ? -6.879 11.383 8.188 1 75 210 THR B N 1
ATOM 4304 C CA . THR B 1 210 ? -6.777 12.352 7.098 1 75 210 THR B CA 1
ATOM 4305 C C . THR B 1 210 ? -7.613 13.586 7.395 1 75 210 THR B C 1
ATOM 4307 O O . THR B 1 210 ? -7.188 14.711 7.129 1 75 210 THR B O 1
ATOM 4310 N N . ARG B 1 211 ? -8.781 13.414 7.961 1 74.06 211 ARG B N 1
ATOM 4311 C CA . ARG B 1 211 ? -9.664 14.523 8.297 1 74.06 211 ARG B CA 1
ATOM 4312 C C . ARG B 1 211 ? -9.008 15.453 9.32 1 74.06 211 ARG B C 1
ATOM 4314 O O . ARG B 1 211 ? -9.32 16.641 9.375 1 74.06 211 ARG B O 1
ATOM 4321 N N . ASN B 1 212 ? -8.125 14.906 10.047 1 83.12 212 ASN B N 1
ATOM 4322 C CA . ASN B 1 212 ? -7.531 15.695 11.117 1 83.12 212 ASN B CA 1
ATOM 4323 C C . ASN B 1 212 ? -6.09 16.078 10.797 1 83.12 212 ASN B C 1
ATOM 4325 O O . ASN B 1 212 ? -5.316 16.422 11.703 1 83.12 212 ASN B O 1
ATOM 4329 N N . GLY B 1 213 ? -5.75 15.938 9.625 1 74.5 213 GLY B N 1
ATOM 4330 C CA . GLY B 1 213 ? -4.504 16.516 9.164 1 74.5 213 GLY B CA 1
ATOM 4331 C C . GLY B 1 213 ? -3.342 15.547 9.188 1 74.5 213 GLY B C 1
ATOM 4332 O O . GLY B 1 213 ? -2.188 15.945 9.023 1 74.5 213 GLY B O 1
ATOM 4333 N N . GLY B 1 214 ? -3.607 14.312 9.453 1 82.38 214 GLY B N 1
ATOM 4334 C CA . GLY B 1 214 ? -2.568 13.297 9.414 1 82.38 214 GLY B CA 1
ATOM 4335 C C . GLY B 1 214 ? -2.568 12.484 8.133 1 82.38 214 GLY B C 1
ATOM 4336 O O . GLY B 1 214 ? -3.301 12.805 7.191 1 82.38 214 GLY B O 1
ATOM 4337 N N . ARG B 1 215 ? -1.663 11.594 8.086 1 80.88 215 ARG B N 1
ATOM 4338 C CA . ARG B 1 215 ? -1.573 10.656 6.973 1 80.88 215 ARG B CA 1
ATOM 4339 C C . ARG B 1 215 ? -1.35 9.234 7.477 1 80.88 215 ARG B C 1
ATOM 4341 O O . ARG B 1 215 ? -0.556 9.008 8.398 1 80.88 215 ARG B O 1
ATOM 4348 N N . VAL B 1 216 ? -2.062 8.383 6.852 1 85.5 216 VAL B N 1
ATOM 4349 C CA . VAL B 1 216 ? -1.802 6.973 7.133 1 85.5 216 VAL B CA 1
ATOM 4350 C C . VAL B 1 216 ? -0.562 6.516 6.371 1 85.5 216 VAL B C 1
ATOM 4352 O O . VAL B 1 216 ? -0.462 6.719 5.156 1 85.5 216 VAL B O 1
ATOM 4355 N N . VAL B 1 217 ? 0.396 6.008 7.102 1 83.75 217 VAL B N 1
ATOM 4356 C CA . VAL B 1 217 ? 1.633 5.555 6.477 1 83.75 217 VAL B CA 1
ATOM 4357 C C . VAL B 1 217 ? 1.441 4.148 5.914 1 83.75 217 VAL B C 1
ATOM 4359 O O . VAL B 1 217 ? 1.686 3.908 4.727 1 83.75 217 VAL B O 1
ATOM 4362 N N . LYS B 1 218 ? 1.007 3.232 6.766 1 81.88 218 LYS B N 1
ATOM 4363 C CA . LYS B 1 218 ? 0.76 1.855 6.344 1 81.88 218 LYS B CA 1
ATOM 4364 C C . LYS B 1 218 ? -0.078 1.108 7.379 1 81.88 218 LYS B C 1
ATOM 4366 O O . LYS B 1 218 ? -0.191 1.544 8.523 1 81.88 218 LYS B O 1
ATOM 4371 N N . THR B 1 219 ? -0.669 0.114 6.887 1 80 219 THR B N 1
ATOM 4372 C CA . THR B 1 219 ? -1.372 -0.819 7.762 1 80 219 THR B CA 1
ATOM 4373 C C . THR B 1 219 ? -0.509 -2.045 8.047 1 80 219 THR B C 1
ATOM 4375 O O . THR B 1 219 ? 0.163 -2.561 7.152 1 80 219 THR B O 1
ATOM 4378 N N . ILE B 1 220 ? -0.419 -2.381 9.234 1 77.69 220 ILE B N 1
ATOM 4379 C CA . ILE B 1 220 ? 0.365 -3.529 9.672 1 77.69 220 ILE B CA 1
ATOM 4380 C C . ILE B 1 220 ? -0.547 -4.547 10.359 1 77.69 220 ILE B C 1
ATOM 4382 O O . ILE B 1 220 ? -0.695 -4.531 11.578 1 77.69 220 ILE B O 1
ATOM 4386 N N . GLY B 1 221 ? -1.041 -5.453 9.562 1 70.25 221 GLY B N 1
ATOM 4387 C CA . GLY B 1 221 ? -2.002 -6.387 10.133 1 70.25 221 GLY B CA 1
ATOM 4388 C C . GLY B 1 221 ? -3.256 -5.707 10.648 1 70.25 221 GLY B C 1
ATOM 4389 O O . GLY B 1 221 ? -4.062 -5.207 9.867 1 70.25 221 GLY B O 1
ATOM 4390 N N . ASP B 1 222 ? -3.256 -5.668 11.961 1 76.88 222 ASP B N 1
ATOM 4391 C CA . ASP B 1 222 ? -4.418 -5.086 12.625 1 76.88 222 ASP B CA 1
ATOM 4392 C C . ASP B 1 222 ? -4.082 -3.725 13.234 1 76.88 222 ASP B C 1
ATOM 4394 O O . ASP B 1 222 ? -4.824 -3.209 14.07 1 76.88 222 ASP B O 1
ATOM 4398 N N . ALA B 1 223 ? -2.967 -3.229 12.797 1 87.38 223 ALA B N 1
ATOM 4399 C CA . ALA B 1 223 ? -2.543 -1.916 13.281 1 87.38 223 ALA B CA 1
ATOM 4400 C C . ALA B 1 223 ? -2.363 -0.938 12.125 1 87.38 223 ALA B C 1
ATOM 4402 O O . ALA B 1 223 ? -2.172 -1.351 10.977 1 87.38 223 ALA B O 1
ATOM 4403 N N . VAL B 1 224 ? -2.469 0.309 12.461 1 90.31 224 VAL B N 1
ATOM 4404 C CA . VAL B 1 224 ? -2.273 1.367 11.477 1 90.31 224 VAL B CA 1
ATOM 4405 C C . VAL B 1 224 ? -1.218 2.352 11.977 1 90.31 224 VAL B C 1
ATOM 4407 O O . VAL B 1 224 ? -1.281 2.814 13.117 1 90.31 224 VAL B O 1
ATOM 4410 N N . LEU B 1 225 ? -0.219 2.549 11.172 1 93 225 LEU B N 1
ATOM 4411 C CA . LEU B 1 225 ? 0.778 3.58 11.438 1 93 225 LEU B CA 1
ATOM 4412 C C . LEU B 1 225 ? 0.403 4.887 10.75 1 93 225 LEU B C 1
ATOM 4414 O O . LEU B 1 225 ? 0.11 4.902 9.547 1 93 225 LEU B O 1
ATOM 4418 N N . TRP B 1 226 ? 0.327 5.934 11.492 1 93.25 226 TRP B N 1
ATOM 4419 C CA . TRP B 1 226 ? 0.013 7.246 10.938 1 93.25 226 TRP B CA 1
ATOM 4420 C C . TRP B 1 226 ? 1.035 8.289 11.391 1 93.25 226 TRP B C 1
ATOM 4422 O O . TRP B 1 226 ? 1.769 8.07 12.359 1 93.25 226 TRP B O 1
ATOM 4432 N N . VAL B 1 227 ? 1.122 9.375 10.617 1 89.5 227 VAL B N 1
ATOM 4433 C CA . VAL B 1 227 ? 2.115 10.406 10.891 1 89.5 227 VAL B CA 1
ATOM 4434 C C . VAL B 1 227 ? 1.509 11.789 10.633 1 89.5 227 VAL B C 1
ATOM 4436 O O . VAL B 1 227 ? 0.57 11.922 9.844 1 89.5 227 VAL B O 1
ATOM 4439 N N . CYS B 1 228 ? 1.899 12.727 11.398 1 87.06 228 CYS B N 1
ATOM 4440 C CA . CYS B 1 228 ? 1.524 14.117 11.188 1 87.06 228 CYS B CA 1
ATOM 4441 C C . CYS B 1 228 ? 2.709 15.047 11.438 1 87.06 228 CYS B C 1
ATOM 4443 O O . CYS B 1 228 ? 3.76 14.609 11.906 1 87.06 228 CYS B O 1
ATOM 4445 N N . ASP B 1 229 ? 2.541 16.297 11.172 1 78.81 229 ASP B N 1
ATOM 4446 C CA . ASP B 1 229 ? 3.652 17.234 11.117 1 78.81 229 ASP B CA 1
ATOM 4447 C C . ASP B 1 229 ? 4.004 17.75 12.516 1 78.81 229 ASP B C 1
ATOM 4449 O O . ASP B 1 229 ? 5.156 18.094 12.781 1 78.81 229 ASP B O 1
ATOM 4453 N N . ASP B 1 230 ? 3.012 17.844 13.359 1 86.12 230 ASP B N 1
ATOM 4454 C CA . ASP B 1 230 ? 3.285 18.453 14.664 1 86.12 230 ASP B CA 1
ATOM 4455 C C . ASP B 1 230 ? 2.523 17.734 15.773 1 86.12 230 ASP B C 1
ATOM 4457 O O . ASP B 1 230 ? 1.626 16.938 15.5 1 86.12 230 ASP B O 1
ATOM 4461 N N . LEU B 1 231 ? 2.885 18.016 16.969 1 92.19 231 LEU B N 1
ATOM 4462 C CA . LEU B 1 231 ? 2.377 17.312 18.141 1 92.19 231 LEU B CA 1
ATOM 4463 C C . LEU B 1 231 ? 0.904 17.625 18.375 1 92.19 231 LEU B C 1
ATOM 4465 O O . LEU B 1 231 ? 0.132 16.766 18.781 1 92.19 231 LEU B O 1
ATOM 4469 N N . ALA B 1 232 ? 0.519 18.859 18.141 1 90.31 232 ALA B N 1
ATOM 4470 C CA . ALA B 1 232 ? -0.875 19.25 18.328 1 90.31 232 ALA B CA 1
ATOM 4471 C C . ALA B 1 232 ? -1.803 18.453 17.422 1 90.31 232 ALA B C 1
ATOM 4473 O O . ALA B 1 232 ? -2.842 17.953 17.859 1 90.31 232 ALA B O 1
ATOM 4474 N N . THR B 1 233 ? -1.451 18.375 16.172 1 90.31 233 THR B N 1
ATOM 4475 C CA . THR B 1 233 ? -2.207 17.562 15.219 1 90.31 233 THR B CA 1
ATOM 4476 C C . THR B 1 233 ? -2.221 16.094 15.641 1 90.31 233 THR B C 1
ATOM 4478 O O . THR B 1 233 ? -3.252 15.43 15.555 1 90.31 233 THR B O 1
ATOM 4481 N N . GLY B 1 234 ? -1.088 15.617 16.062 1 95.25 234 GLY B N 1
ATOM 4482 C CA . GLY B 1 234 ? -0.993 14.234 16.5 1 95.25 234 GLY B CA 1
ATOM 4483 C C . GLY B 1 234 ? -1.899 13.906 17.672 1 95.25 234 GLY B C 1
ATOM 4484 O O . GLY B 1 234 ? -2.518 12.844 17.719 1 95.25 234 GLY B O 1
ATOM 4485 N N . LEU B 1 235 ? -1.963 14.828 18.609 1 94.81 235 LEU B N 1
ATOM 4486 C CA . LEU B 1 235 ? -2.846 14.672 19.766 1 94.81 235 LEU B CA 1
ATOM 4487 C C . LEU B 1 235 ? -4.301 14.555 19.312 1 94.81 235 LEU B C 1
ATOM 4489 O O . LEU B 1 235 ? -5.043 13.711 19.812 1 94.81 235 LEU B O 1
ATOM 4493 N N . ARG B 1 236 ? -4.633 15.406 18.469 1 94.44 236 ARG B N 1
ATOM 4494 C CA . ARG B 1 236 ? -6 15.398 17.953 1 94.44 236 ARG B CA 1
ATOM 4495 C C . ARG B 1 236 ? -6.305 14.102 17.219 1 94.44 236 ARG B C 1
ATOM 4497 O O . ARG B 1 236 ? -7.359 13.5 17.422 1 94.44 236 ARG B O 1
ATOM 4504 N N . VAL B 1 237 ? -5.391 13.672 16.344 1 94.25 237 VAL B N 1
ATOM 4505 C CA . VAL B 1 237 ? -5.57 12.461 15.562 1 94.25 237 VAL B CA 1
ATOM 4506 C C . VAL B 1 237 ? -5.691 11.25 16.484 1 94.25 237 VAL B C 1
ATOM 4508 O O . VAL B 1 237 ? -6.637 10.469 16.375 1 94.25 237 VAL B O 1
ATOM 4511 N N . ALA B 1 238 ? -4.766 11.125 17.422 1 96.81 238 ALA B N 1
ATOM 4512 C CA . ALA B 1 238 ? -4.75 9.977 18.312 1 96.81 238 ALA B CA 1
ATOM 4513 C C . ALA B 1 238 ? -6.035 9.906 19.141 1 96.81 238 ALA B C 1
ATOM 4515 O O . ALA B 1 238 ? -6.641 8.844 19.266 1 96.81 238 ALA B O 1
ATOM 4516 N N . SER B 1 239 ? -6.422 11.031 19.641 1 96.19 239 SER B N 1
ATOM 4517 C CA . SER B 1 239 ? -7.59 11.086 20.5 1 96.19 239 SER B CA 1
ATOM 4518 C C . SER B 1 239 ? -8.867 10.781 19.734 1 96.19 239 SER B C 1
ATOM 4520 O O . SER B 1 239 ? -9.719 10.016 20.203 1 96.19 239 SER B O 1
ATOM 4522 N N . LYS B 1 240 ? -8.984 11.375 18.609 1 94.12 240 LYS B N 1
ATOM 4523 C CA . LYS B 1 240 ? -10.18 11.156 17.797 1 94.12 240 LYS B CA 1
ATOM 4524 C C . LYS B 1 240 ? -10.242 9.727 17.297 1 94.12 240 LYS B C 1
ATOM 4526 O O . LYS B 1 240 ? -11.328 9.156 17.156 1 94.12 240 LYS B O 1
ATOM 4531 N N . LEU B 1 241 ? -9.047 9.188 16.953 1 93.75 241 LEU B N 1
ATOM 4532 C CA . LEU B 1 241 ? -8.992 7.793 16.547 1 93.75 241 LEU B CA 1
ATOM 4533 C C . LEU B 1 241 ? -9.547 6.875 17.625 1 93.75 241 LEU B C 1
ATOM 4535 O O . LEU B 1 241 ? -10.422 6.047 17.359 1 93.75 241 LEU B O 1
ATOM 4539 N N . VAL B 1 242 ? -9.039 7.031 18.844 1 93.62 242 VAL B N 1
ATOM 4540 C CA . VAL B 1 242 ? -9.484 6.176 19.938 1 93.62 242 VAL B CA 1
ATOM 4541 C C . VAL B 1 242 ? -10.969 6.398 20.203 1 93.62 242 VAL B C 1
ATOM 4543 O O . VAL B 1 242 ? -11.727 5.441 20.391 1 93.62 242 VAL B O 1
ATOM 4546 N N . HIS B 1 243 ? -11.391 7.613 20.125 1 92.19 243 HIS B N 1
ATOM 4547 C CA . HIS B 1 243 ? -12.789 7.945 20.359 1 92.19 243 HIS B CA 1
ATOM 4548 C C . HIS B 1 243 ? -13.688 7.266 19.328 1 92.19 243 HIS B C 1
ATOM 4550 O O . HIS B 1 243 ? -14.68 6.633 19.688 1 92.19 243 HIS B O 1
ATOM 4556 N N . THR B 1 244 ? -13.344 7.457 18.094 1 88 244 THR B N 1
ATOM 4557 C CA . THR B 1 244 ? -14.156 6.941 16.984 1 88 244 THR B CA 1
ATOM 4558 C C . THR B 1 244 ? -14.219 5.418 17.031 1 88 244 THR B C 1
ATOM 4560 O O . THR B 1 244 ? -15.273 4.824 16.797 1 88 244 THR B O 1
ATOM 4563 N N . LEU B 1 245 ? -13.156 4.812 17.375 1 85.56 245 LEU B N 1
ATOM 4564 C CA . LEU B 1 245 ? -13.086 3.357 17.297 1 85.56 245 LEU B CA 1
ATOM 4565 C C . LEU B 1 245 ? -13.695 2.725 18.547 1 85.56 245 LEU B C 1
ATOM 4567 O O . LEU B 1 245 ? -14.266 1.632 18.469 1 85.56 245 LEU B O 1
ATOM 4571 N N . VAL B 1 246 ? -13.625 3.361 19.641 1 82.69 246 VAL B N 1
ATOM 4572 C CA . VAL B 1 246 ? -14.219 2.846 20.875 1 82.69 246 VAL B CA 1
ATOM 4573 C C . VAL B 1 246 ? -15.734 2.986 20.812 1 82.69 246 VAL B C 1
ATOM 4575 O O . VAL B 1 246 ? -16.469 2.145 21.344 1 82.69 246 VAL B O 1
ATOM 4578 N N . THR B 1 247 ? -16.156 4.012 20.188 1 80.44 247 THR B N 1
ATOM 4579 C CA . THR B 1 247 ? -17.594 4.273 20.125 1 80.44 247 THR B CA 1
ATOM 4580 C C . THR B 1 247 ? -18.234 3.496 18.984 1 80.44 247 THR B C 1
ATOM 4582 O O . THR B 1 247 ? -19.469 3.463 18.875 1 80.44 247 THR B O 1
ATOM 4585 N N . SER B 1 248 ? -17.391 2.936 18.203 1 73.94 248 SER B N 1
ATOM 4586 C CA . SER B 1 248 ? -17.922 2.143 17.094 1 73.94 248 SER B CA 1
ATOM 4587 C C . SER B 1 248 ? -18.344 0.753 17.562 1 73.94 248 SER B C 1
ATOM 4589 O O . SER B 1 248 ? -17.578 0.067 18.25 1 73.94 248 SER B O 1
ATOM 4591 N N . GLU B 1 249 ? -19.594 0.374 17.531 1 65.19 249 GLU B N 1
ATOM 4592 C CA . GLU B 1 249 ? -20.141 -0.894 18 1 65.19 249 GLU B CA 1
ATOM 4593 C C . GLU B 1 249 ? -19.531 -2.074 17.25 1 65.19 249 GLU B C 1
ATOM 4595 O O . GLU B 1 249 ? -19.5 -3.193 17.766 1 65.19 249 GLU B O 1
ATOM 4600 N N . GLU B 1 250 ? -19.078 -1.81 16.172 1 63.84 250 GLU B N 1
ATOM 4601 C CA . GLU B 1 250 ? -18.672 -2.914 15.305 1 63.84 250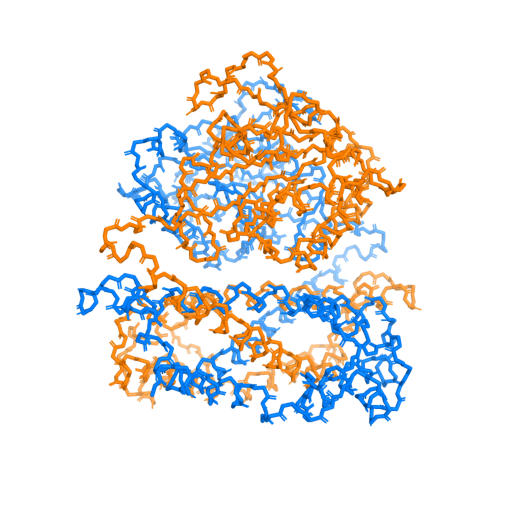 GLU B CA 1
ATOM 4602 C C . GLU B 1 250 ? -17.188 -3.217 15.453 1 63.84 250 GLU B C 1
ATOM 4604 O O . GLU B 1 250 ? -16.703 -4.23 14.945 1 63.84 250 GLU B O 1
ATOM 4609 N N . LEU B 1 251 ? -16.594 -2.375 16.266 1 63.97 251 LEU B N 1
ATOM 4610 C CA . LEU B 1 251 ? -15.141 -2.562 16.297 1 63.97 251 LEU B CA 1
ATOM 4611 C C . LEU B 1 251 ? -14.672 -2.973 17.688 1 63.97 251 LEU B C 1
ATOM 4613 O O . LEU B 1 251 ? -15.375 -2.752 18.672 1 63.97 251 LEU B O 1
ATOM 4617 N N . LEU B 1 252 ? -13.531 -3.641 17.719 1 69.62 252 LEU B N 1
ATOM 4618 C CA . LEU B 1 252 ? -12.844 -4.043 18.938 1 69.62 252 LEU B CA 1
ATOM 4619 C C . LEU B 1 252 ? -12.188 -2.842 19.609 1 69.62 252 LEU B C 1
ATOM 4621 O O . LEU B 1 252 ? -11.906 -1.834 18.953 1 69.62 252 LEU B O 1
ATOM 4625 N N . PRO B 1 253 ? -12.141 -2.975 20.906 1 79.38 253 PRO B N 1
ATOM 4626 C CA . PRO B 1 253 ? -11.375 -1.909 21.547 1 79.38 253 PRO B CA 1
ATOM 4627 C C . PRO 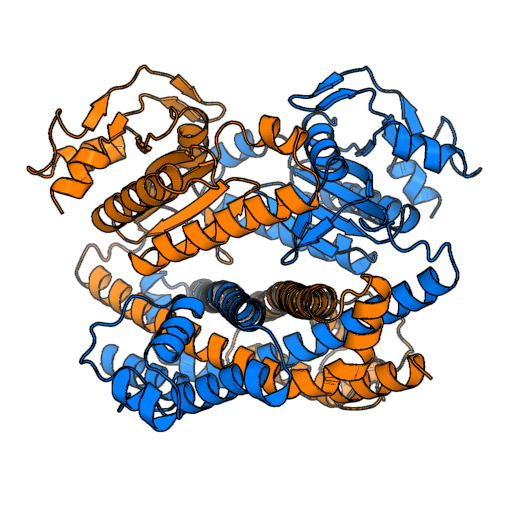B 1 253 ? -9.984 -1.729 20.938 1 79.38 253 PRO B C 1
ATOM 4629 O O . PRO B 1 253 ? -9.422 -2.676 20.391 1 79.38 253 PRO B O 1
ATOM 4632 N N . VAL B 1 254 ? -9.516 -0.488 21.016 1 90.19 254 VAL B N 1
ATOM 4633 C CA . VAL B 1 254 ? -8.227 -0.2 20.391 1 90.19 254 VAL B CA 1
ATOM 4634 C C . VAL B 1 254 ? -7.266 0.369 21.438 1 90.19 254 VAL B C 1
ATOM 4636 O O . VAL B 1 254 ? -7.688 0.763 22.531 1 90.19 254 VAL B O 1
ATOM 4639 N N . ARG B 1 255 ? -6.086 0.262 21.156 1 94.12 255 ARG B N 1
ATOM 4640 C CA . ARG B 1 255 ? -4.996 0.923 21.875 1 94.12 255 ARG B CA 1
ATOM 4641 C C . ARG B 1 255 ? -4.137 1.744 20.922 1 94.12 255 ARG B C 1
ATOM 4643 O O . ARG B 1 255 ? -4.051 1.432 19.734 1 94.12 255 ARG B O 1
ATOM 4650 N N . ALA B 1 256 ? -3.596 2.799 21.469 1 96.75 256 ALA B N 1
ATOM 4651 C CA . ALA B 1 256 ? -2.859 3.689 20.578 1 96.75 256 ALA B CA 1
ATOM 4652 C C . ALA B 1 256 ? -1.567 4.172 21.234 1 96.75 256 ALA B C 1
ATOM 4654 O O . ALA B 1 256 ? -1.394 4.051 22.438 1 96.75 256 ALA B O 1
ATOM 4655 N N . SER B 1 257 ? -0.695 4.57 20.469 1 98 257 SER B N 1
ATOM 4656 C CA . SER B 1 257 ? 0.54 5.219 20.891 1 98 257 SER B CA 1
ATOM 4657 C C . SER B 1 257 ? 0.732 6.559 20.203 1 98 257 SER B C 1
ATOM 4659 O O . SER B 1 257 ? 0.162 6.793 19.125 1 98 257 SER B O 1
ATOM 4661 N N . LEU B 1 258 ? 1.434 7.418 20.781 1 98 258 LEU B N 1
ATOM 4662 C CA . LEU B 1 258 ? 1.774 8.734 20.25 1 98 258 LEU B CA 1
ATOM 4663 C C . LEU B 1 258 ? 3.217 9.094 20.578 1 98 258 LEU B C 1
ATOM 4665 O O . LEU B 1 258 ? 3.586 9.164 21.766 1 98 258 LEU B O 1
ATOM 4669 N N . VAL B 1 259 ? 4.027 9.297 19.609 1 96.56 259 VAL B N 1
ATOM 4670 C CA . VAL B 1 259 ? 5.445 9.594 19.797 1 96.56 259 VAL B CA 1
ATOM 4671 C C . VAL B 1 259 ? 5.871 10.719 18.859 1 96.56 259 VAL B C 1
ATOM 4673 O O . VAL B 1 259 ? 5.477 10.75 17.688 1 96.56 259 VAL B O 1
ATOM 4676 N N . CYS B 1 260 ? 6.543 11.641 19.375 1 94.38 260 CYS B N 1
ATOM 4677 C CA . CYS B 1 260 ? 7.16 12.703 18.594 1 94.38 260 CYS B CA 1
ATOM 4678 C C . CYS B 1 260 ? 8.664 12.5 18.484 1 94.38 260 CYS B C 1
ATOM 4680 O O . CYS B 1 260 ? 9.336 12.258 19.484 1 94.38 260 CYS B O 1
ATOM 4682 N N . GLY B 1 261 ? 9.195 12.5 17.281 1 89.25 261 GLY B N 1
ATOM 4683 C CA . GLY B 1 261 ? 10.625 12.312 17.094 1 89.25 261 GLY B CA 1
ATOM 4684 C C . GLY B 1 261 ? 11.047 12.469 15.641 1 89.25 261 GLY B C 1
ATOM 4685 O O . GLY B 1 261 ? 10.211 12.742 14.766 1 89.25 261 GLY B O 1
ATOM 4686 N N . ARG B 1 262 ? 12.328 12.383 15.406 1 83.25 262 ARG B N 1
ATOM 4687 C CA . ARG B 1 262 ? 12.891 12.531 14.07 1 83.25 262 ARG B CA 1
ATOM 4688 C C . ARG B 1 262 ? 12.883 11.203 13.32 1 83.25 262 ARG B C 1
ATOM 4690 O O . ARG B 1 262 ? 13.281 10.172 13.867 1 83.25 262 ARG B O 1
ATOM 4697 N N . VAL B 1 263 ? 12.305 11.273 12.109 1 82.88 263 VAL B N 1
ATOM 4698 C CA . VAL B 1 263 ? 12.203 10.055 11.312 1 82.88 263 VAL B CA 1
ATOM 4699 C C . VAL B 1 263 ? 12.648 10.336 9.883 1 82.88 263 VAL B C 1
ATOM 4701 O O . VAL B 1 263 ? 12.703 11.492 9.453 1 82.88 263 VAL B O 1
ATOM 4704 N N . VAL B 1 264 ? 13.039 9.305 9.211 1 71.06 264 VAL B N 1
ATOM 4705 C CA . VAL B 1 264 ? 13.359 9.359 7.785 1 71.06 264 VAL B CA 1
ATOM 4706 C C . VAL B 1 264 ? 12.203 8.805 6.969 1 71.06 264 VAL B C 1
ATOM 4708 O O . VAL B 1 264 ? 11.664 7.738 7.285 1 71.06 264 VAL B O 1
ATOM 4711 N N . SER B 1 265 ? 11.727 9.586 6.066 1 70.69 265 SER B N 1
ATOM 4712 C CA . SER B 1 265 ? 10.688 9.133 5.141 1 70.69 265 SER B CA 1
ATOM 4713 C C . SER B 1 265 ? 11.297 8.531 3.879 1 70.69 265 SER B C 1
ATOM 4715 O O . SER B 1 265 ? 12.18 9.133 3.26 1 70.69 265 SER B O 1
ATOM 4717 N N . ARG B 1 266 ? 10.906 7.273 3.6 1 64.06 266 ARG B N 1
ATOM 4718 C CA . ARG B 1 266 ? 11.391 6.574 2.416 1 64.06 266 ARG B CA 1
ATOM 4719 C C . ARG B 1 266 ? 10.289 5.727 1.791 1 64.06 266 ARG B C 1
ATOM 4721 O O . ARG B 1 266 ? 9.672 4.906 2.469 1 64.06 266 ARG B O 1
ATOM 4728 N N . SER B 1 267 ? 10.023 5.957 0.426 1 63.5 267 SER B N 1
ATOM 4729 C CA . SER B 1 267 ? 9.078 5.145 -0.337 1 63.5 267 SER B CA 1
ATOM 4730 C C . SER B 1 267 ? 7.711 5.113 0.333 1 63.5 267 SER B C 1
ATOM 4732 O O . SER B 1 267 ? 7.07 4.059 0.404 1 63.5 267 SER B O 1
ATOM 4734 N N . GLY B 1 268 ? 7.359 6.254 0.962 1 66.44 268 GLY B N 1
ATOM 4735 C CA . GLY B 1 268 ? 6.043 6.363 1.571 1 66.44 268 GLY B CA 1
ATOM 4736 C C . GLY B 1 268 ? 5.992 5.812 2.984 1 66.44 268 GLY B C 1
ATOM 4737 O O . GLY B 1 268 ? 4.945 5.852 3.633 1 66.44 268 GLY B O 1
ATOM 4738 N N . ASP B 1 269 ? 7.062 5.312 3.443 1 77.31 269 ASP B N 1
ATOM 4739 C CA . ASP B 1 269 ? 7.18 4.777 4.797 1 77.31 269 ASP B CA 1
ATOM 4740 C C . ASP B 1 269 ? 8.016 5.695 5.68 1 77.31 269 ASP B C 1
ATOM 4742 O O . ASP B 1 269 ? 8.594 6.676 5.199 1 77.31 269 ASP B O 1
ATOM 4746 N N . ILE B 1 270 ? 7.961 5.457 6.922 1 81.12 270 ILE B N 1
ATOM 4747 C CA . ILE B 1 270 ? 8.797 6.223 7.84 1 81.12 270 ILE B CA 1
ATOM 4748 C C . ILE B 1 270 ? 9.609 5.27 8.711 1 81.12 270 ILE B C 1
ATOM 4750 O O . ILE B 1 270 ? 9.125 4.207 9.102 1 81.12 270 ILE B O 1
ATOM 4754 N N . PHE B 1 271 ? 10.898 5.723 8.969 1 77.5 271 PHE B N 1
ATOM 4755 C CA . PHE B 1 271 ? 11.828 4.871 9.695 1 77.5 271 PHE B CA 1
ATOM 4756 C C . PHE B 1 271 ? 12.562 5.664 10.773 1 77.5 271 PHE B C 1
ATOM 4758 O O . PHE B 1 271 ? 12.828 6.855 10.602 1 77.5 271 PHE B O 1
ATOM 4765 N N . GLY B 1 272 ? 12.93 4.922 11.875 1 82.81 272 GLY B N 1
ATOM 4766 C CA . GLY B 1 272 ? 13.727 5.508 12.938 1 82.81 272 GLY B CA 1
ATOM 4767 C C . GLY B 1 272 ? 13.352 5.004 14.312 1 82.81 272 GLY B C 1
ATOM 4768 O O . GLY B 1 272 ? 12.305 4.375 14.484 1 82.81 272 GLY B O 1
ATOM 4769 N N . PRO B 1 273 ? 14.141 5.297 15.25 1 83.69 273 PRO B N 1
ATOM 4770 C CA . PRO B 1 273 ? 13.906 4.82 16.609 1 83.69 273 PRO B CA 1
ATOM 4771 C C . PRO B 1 273 ? 12.539 5.238 17.156 1 83.69 273 PRO B C 1
ATOM 4773 O O . PRO B 1 273 ? 11.875 4.453 17.844 1 83.69 273 PRO B O 1
ATOM 4776 N N . PRO B 1 274 ? 12.102 6.469 16.797 1 89.12 274 PRO B N 1
ATOM 4777 C CA . PRO B 1 274 ? 10.781 6.836 17.312 1 89.12 274 PRO B CA 1
ATOM 4778 C C . PRO B 1 274 ? 9.664 5.93 16.781 1 89.12 274 PRO B C 1
ATOM 4780 O O . PRO B 1 274 ? 8.68 5.695 17.484 1 89.12 274 PRO B O 1
ATOM 4783 N N . VAL B 1 275 ? 9.844 5.441 15.602 1 89 275 VAL B N 1
ATOM 4784 C CA . VAL B 1 275 ? 8.836 4.559 15.023 1 89 275 VAL B CA 1
ATOM 4785 C C . VAL B 1 275 ? 8.805 3.238 15.789 1 89 275 VAL B C 1
ATOM 4787 O O . VAL B 1 275 ? 7.727 2.717 16.094 1 89 275 VAL B O 1
ATOM 4790 N N . ASN B 1 276 ? 9.977 2.701 16.094 1 84.38 276 ASN B N 1
ATOM 4791 C CA . ASN B 1 276 ? 10.07 1.477 16.891 1 84.38 276 ASN B CA 1
ATOM 4792 C C . ASN B 1 276 ? 9.469 1.655 18.281 1 84.38 276 ASN B C 1
ATOM 4794 O O . ASN B 1 276 ? 8.773 0.767 18.781 1 84.38 276 ASN B O 1
ATOM 4798 N N . LEU B 1 277 ? 9.797 2.723 18.797 1 90.94 277 LEU B N 1
ATOM 4799 C CA . LEU B 1 277 ? 9.273 3.031 20.109 1 90.94 277 LEU B CA 1
ATOM 4800 C C . LEU B 1 277 ? 7.746 3.078 20.109 1 90.94 277 LEU B C 1
ATOM 4802 O O . LEU B 1 277 ? 7.098 2.504 20.984 1 90.94 277 LEU B O 1
ATOM 4806 N N . ALA B 1 278 ? 7.195 3.756 19.109 1 93.81 278 ALA B N 1
ATOM 4807 C CA . ALA B 1 278 ? 5.742 3.857 18.984 1 93.81 278 ALA B CA 1
ATOM 4808 C C . ALA B 1 278 ? 5.109 2.48 18.812 1 93.81 278 ALA B C 1
ATOM 4810 O O . ALA B 1 278 ? 4.043 2.207 19.375 1 93.81 278 ALA B O 1
ATOM 4811 N N . SER B 1 279 ? 5.77 1.675 18.047 1 90.19 279 SER B N 1
ATOM 4812 C CA . SER B 1 279 ? 5.273 0.325 17.797 1 90.19 279 SER B CA 1
ATOM 4813 C C . SER B 1 279 ? 5.246 -0.498 19.078 1 90.19 279 SER B C 1
ATOM 4815 O O . SER B 1 279 ? 4.285 -1.229 19.328 1 90.19 279 SER B O 1
ATOM 4817 N N . ARG B 1 280 ? 6.219 -0.358 19.891 1 88 280 ARG B N 1
ATOM 4818 C CA . ARG B 1 280 ? 6.301 -1.116 21.141 1 88 280 ARG B CA 1
ATOM 4819 C C . ARG B 1 280 ? 5.344 -0.556 22.188 1 88 280 ARG B C 1
ATOM 4821 O O . ARG B 1 280 ? 4.789 -1.306 23 1 88 280 ARG B O 1
ATOM 4828 N N . LEU B 1 281 ? 5.219 0.713 22.188 1 94 281 LEU B N 1
ATOM 4829 C CA . LEU B 1 281 ? 4.328 1.351 23.156 1 94 281 LEU B CA 1
ATOM 4830 C C . LEU B 1 281 ? 2.887 0.901 22.953 1 94 281 LEU B C 1
ATOM 4832 O O . LEU B 1 281 ? 2.162 0.654 23.906 1 94 281 LEU B O 1
ATOM 4836 N N . VAL B 1 282 ? 2.518 0.812 21.672 1 93.5 282 VAL B N 1
ATOM 4837 C CA . VAL B 1 282 ? 1.133 0.44 21.406 1 93.5 282 VAL B CA 1
ATOM 4838 C C . VAL B 1 282 ? 0.889 -1.003 21.828 1 93.5 282 VAL B C 1
ATOM 4840 O O . VAL B 1 282 ? -0.229 -1.364 22.203 1 93.5 282 VAL B O 1
ATOM 4843 N N . ASP B 1 283 ? 1.916 -1.779 21.844 1 87.38 283 ASP B N 1
ATOM 4844 C CA . ASP B 1 283 ? 1.802 -3.188 22.203 1 87.38 283 ASP B CA 1
ATOM 4845 C C . ASP B 1 283 ? 1.462 -3.34 23.688 1 87.38 283 ASP B C 1
ATOM 4847 O O . ASP B 1 283 ? 0.884 -4.352 24.094 1 87.38 283 ASP B O 1
ATOM 4851 N N . ILE B 1 284 ? 1.796 -2.406 24.453 1 91.56 284 ILE B N 1
ATOM 4852 C CA . ILE B 1 284 ? 1.637 -2.574 25.891 1 91.56 284 ILE B CA 1
ATOM 4853 C C . ILE B 1 284 ? 0.581 -1.602 26.422 1 91.56 284 ILE B C 1
ATOM 4855 O O . ILE B 1 284 ? 0.25 -1.611 27.609 1 91.56 284 ILE B O 1
ATOM 4859 N N . ALA B 1 285 ? 0.128 -0.724 25.547 1 94.25 285 ALA B N 1
ATOM 4860 C CA . ALA B 1 285 ? -0.893 0.226 25.969 1 94.25 285 ALA B CA 1
ATOM 4861 C C . ALA B 1 285 ? -2.168 -0.496 26.406 1 94.25 285 ALA B C 1
ATOM 4863 O O . ALA B 1 285 ? -2.578 -1.471 25.766 1 94.25 285 ALA B O 1
ATOM 4864 N N . PRO B 1 286 ? -2.754 -0.071 27.484 1 92.06 286 PRO B N 1
ATOM 4865 C CA . PRO B 1 286 ? -4.043 -0.646 27.875 1 92.06 286 PRO B CA 1
ATOM 4866 C C . PRO B 1 286 ? -5.148 -0.357 26.859 1 92.06 286 PRO B C 1
ATOM 4868 O O . PRO B 1 286 ? -4.992 0.517 26 1 92.06 286 PRO B O 1
ATOM 4871 N N . ARG B 1 287 ? -6.23 -1.116 27.031 1 90 287 ARG B N 1
ATOM 4872 C CA . ARG B 1 287 ? -7.395 -0.931 26.172 1 90 287 ARG B CA 1
ATOM 4873 C C . ARG B 1 287 ? -7.91 0.503 26.25 1 90 287 ARG B C 1
ATOM 4875 O O . ARG B 1 287 ? -7.953 1.095 27.328 1 90 287 ARG B O 1
ATOM 4882 N N . ALA B 1 288 ? -8.266 1.035 25.109 1 91.94 288 ALA B N 1
ATOM 4883 C CA . ALA B 1 288 ? -8.875 2.355 24.969 1 91.94 288 ALA B CA 1
ATOM 4884 C C . ALA B 1 288 ? -7.973 3.443 25.547 1 91.94 288 ALA B C 1
ATOM 4886 O O . ALA B 1 288 ? -8.453 4.383 26.188 1 91.94 288 ALA B O 1
ATOM 4887 N N . SER B 1 289 ? -6.688 3.244 25.391 1 94.81 289 SER B N 1
ATOM 4888 C CA . SER B 1 289 ? -5.754 4.223 25.938 1 94.81 289 SER B CA 1
ATOM 4889 C C . SER B 1 289 ? -4.707 4.629 24.906 1 94.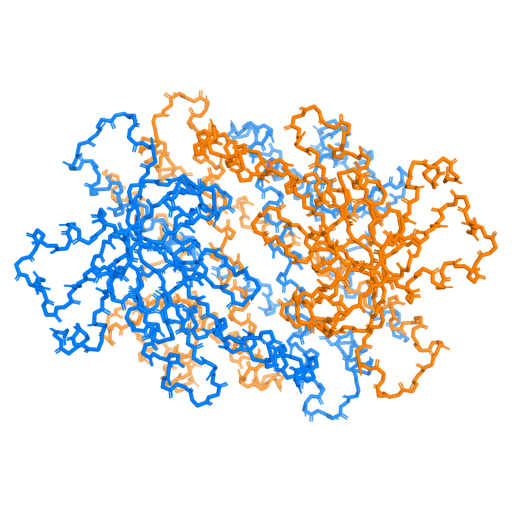81 289 SER B C 1
ATOM 4891 O O . SER B 1 289 ? -4.57 3.977 23.859 1 94.81 289 SER B O 1
ATOM 4893 N N . ILE B 1 290 ? -4.043 5.688 25.234 1 97.25 290 ILE B N 1
ATOM 4894 C CA . ILE B 1 290 ? -2.936 6.188 24.422 1 97.25 290 ILE B CA 1
ATOM 4895 C C . ILE B 1 290 ? -1.672 6.277 25.266 1 97.25 290 ILE B C 1
ATOM 4897 O O . ILE B 1 290 ? -1.656 6.957 26.297 1 97.25 290 ILE B O 1
ATOM 4901 N N . PHE B 1 291 ? -0.656 5.594 24.875 1 97.62 291 PHE B N 1
ATOM 4902 C CA . PHE B 1 291 ? 0.638 5.699 25.531 1 97.62 291 PHE B CA 1
ATOM 4903 C C . PHE B 1 291 ? 1.576 6.609 24.75 1 97.62 291 PHE B C 1
ATOM 4905 O O . PHE B 1 291 ? 1.604 6.566 23.516 1 97.62 291 PHE B O 1
ATOM 4912 N N . MET B 1 292 ? 2.279 7.398 25.438 1 97.56 292 MET B N 1
ATOM 4913 C CA . MET B 1 292 ? 3.359 8.219 24.906 1 97.56 292 MET B CA 1
ATOM 4914 C C . MET B 1 292 ? 4.68 7.902 25.594 1 97.56 292 MET B C 1
ATOM 4916 O O . MET B 1 292 ? 4.691 7.363 26.703 1 97.56 292 MET B O 1
ATOM 4920 N N . ASP B 1 293 ? 5.719 8.234 24.938 1 95.88 293 ASP B N 1
ATOM 4921 C CA . ASP B 1 293 ? 7 8.148 25.625 1 95.88 293 ASP B CA 1
ATOM 4922 C C . ASP B 1 293 ? 7.262 9.398 26.453 1 95.88 293 ASP B C 1
ATOM 4924 O O . ASP B 1 293 ? 6.543 10.391 26.344 1 95.88 293 ASP B O 1
ATOM 4928 N N . GLU B 1 294 ? 8.297 9.32 27.203 1 94.62 294 GLU B N 1
ATOM 4929 C CA . GLU B 1 294 ? 8.625 10.391 28.141 1 94.62 294 GLU B CA 1
ATOM 4930 C C . GLU B 1 294 ? 8.93 11.688 27.391 1 94.62 294 GLU B C 1
ATOM 4932 O O . GLU B 1 294 ? 8.484 12.766 27.812 1 94.62 294 GLU B O 1
ATOM 4937 N N . GLN B 1 295 ? 9.664 11.625 26.391 1 93.75 295 GLN B N 1
ATOM 4938 C CA . GLN B 1 295 ? 10.055 12.82 25.641 1 93.75 295 GLN B CA 1
ATOM 4939 C C . GLN B 1 295 ? 8.828 13.539 25.078 1 93.75 295 GLN B C 1
ATOM 4941 O O . GLN B 1 295 ? 8.734 14.766 25.156 1 93.75 295 GLN B O 1
ATOM 4946 N N . THR B 1 296 ? 7.945 12.781 24.531 1 95.38 296 THR B N 1
ATOM 4947 C CA . THR B 1 296 ? 6.723 13.352 23.969 1 95.38 296 THR B CA 1
ATOM 4948 C C . THR B 1 296 ? 5.867 13.961 25.078 1 95.38 296 THR B C 1
ATOM 4950 O O . THR B 1 296 ? 5.316 15.055 24.906 1 95.38 296 THR B O 1
ATOM 4953 N N . ALA B 1 297 ? 5.77 13.289 26.156 1 95.06 297 ALA B N 1
ATOM 4954 C CA . ALA B 1 297 ? 5.012 13.805 27.297 1 95.06 297 ALA B CA 1
ATOM 4955 C C . ALA B 1 297 ? 5.602 15.117 27.812 1 95.06 297 ALA B C 1
ATOM 4957 O O . ALA B 1 297 ? 4.867 16.047 28.141 1 95.06 297 ALA B O 1
ATOM 4958 N N . GLN B 1 298 ? 6.891 15.18 27.844 1 93.06 298 GLN B N 1
ATOM 4959 C CA . GLN B 1 298 ? 7.562 16.375 28.344 1 93.06 298 GLN B CA 1
ATOM 4960 C C . GLN B 1 298 ? 7.312 17.562 27.422 1 93.06 298 GLN B C 1
ATOM 4962 O O . GLN B 1 298 ? 7.215 18.703 27.875 1 93.06 298 GLN B O 1
ATOM 4967 N N . MET B 1 299 ? 7.25 17.266 26.172 1 92.31 299 MET B N 1
ATOM 4968 C CA . MET B 1 299 ? 6.941 18.328 25.219 1 92.31 299 MET B CA 1
ATOM 4969 C C . MET B 1 299 ? 5.559 18.922 25.484 1 92.31 299 MET B C 1
ATOM 4971 O O . MET B 1 299 ? 5.344 20.125 25.297 1 92.31 299 MET B O 1
ATOM 4975 N N . LEU B 1 300 ? 4.656 18.094 25.906 1 91.94 300 LEU B N 1
ATOM 4976 C CA . LEU B 1 300 ? 3.303 18.562 26.219 1 91.94 300 LEU B CA 1
ATOM 4977 C C . LEU B 1 300 ? 3.279 19.344 27.531 1 91.94 300 LEU B C 1
ATOM 4979 O O . LEU B 1 300 ? 2.564 20.344 27.641 1 91.94 300 LEU B O 1
ATOM 4983 N N . TYR B 1 301 ? 4.086 18.906 28.422 1 87.56 301 TYR B N 1
ATOM 4984 C CA . TYR B 1 301 ? 4.156 19.594 29.719 1 87.56 301 TYR B CA 1
ATOM 4985 C C . TYR B 1 301 ? 4.648 21.031 29.547 1 87.56 301 TYR B C 1
ATOM 4987 O O . TYR B 1 301 ? 4.348 21.891 30.359 1 87.56 301 TYR B O 1
ATOM 4995 N N . ALA B 1 302 ? 5.379 21.219 28.516 1 86.38 302 ALA B N 1
ATOM 4996 C CA . ALA B 1 302 ? 5.891 22.562 28.25 1 86.38 302 ALA B CA 1
ATOM 4997 C C . ALA B 1 302 ? 4.762 23.516 27.891 1 86.38 302 ALA B C 1
ATOM 4999 O O . ALA B 1 302 ? 4.914 24.734 27.984 1 86.38 302 ALA B O 1
ATOM 5000 N N . ASP B 1 303 ? 3.705 22.938 27.469 1 82.88 303 ASP B N 1
ATOM 5001 C CA . ASP B 1 303 ? 2.498 23.703 27.188 1 82.88 303 ASP B CA 1
ATOM 5002 C C . ASP B 1 303 ? 1.589 23.766 28.406 1 82.88 303 ASP B C 1
ATOM 5004 O O . ASP B 1 303 ? 1.272 22.734 29 1 82.88 303 ASP B O 1
ATOM 5008 N N . SER B 1 304 ? 1.171 24.906 28.812 1 75.81 304 SER B N 1
ATOM 5009 C CA . SER B 1 304 ? 0.42 25.156 30.047 1 75.81 304 SER B CA 1
ATOM 5010 C C . SER B 1 304 ? -0.936 24.453 30.016 1 75.81 304 SER B C 1
ATOM 5012 O O . SER B 1 304 ? -1.57 24.281 31.047 1 75.81 304 SER B O 1
ATOM 5014 N N . LYS B 1 305 ? -1.334 24.047 28.922 1 84.06 305 LYS B N 1
ATOM 5015 C CA . LYS B 1 305 ? -2.641 23.406 28.797 1 84.06 305 LYS B CA 1
ATOM 5016 C C . LYS B 1 305 ? -2.592 21.953 29.297 1 84.06 305 LYS B C 1
ATOM 5018 O O . LYS B 1 305 ? -3.633 21.344 29.531 1 84.06 305 LYS B O 1
ATOM 5023 N N . PHE B 1 306 ? -1.376 21.5 29.453 1 88.62 306 PHE B N 1
ATOM 5024 C CA . PHE B 1 306 ? -1.242 20.094 29.812 1 88.62 306 PHE B CA 1
ATOM 5025 C C . PHE B 1 306 ? -0.678 19.953 31.219 1 88.62 306 PHE B C 1
ATOM 5027 O O . PHE B 1 306 ? 0.293 20.625 31.578 1 88.62 306 PHE B O 1
ATOM 5034 N N . ASP B 1 307 ? -1.386 19.281 32 1 89.19 307 ASP B N 1
ATOM 5035 C CA . ASP B 1 307 ? -0.933 19 33.344 1 89.19 307 ASP B CA 1
ATOM 5036 C C . ASP B 1 307 ? -1.175 17.547 33.719 1 89.19 307 ASP B C 1
ATOM 5038 O O . ASP B 1 307 ? -1.456 16.719 32.875 1 89.19 307 ASP B O 1
ATOM 5042 N N . ASP B 1 308 ? -1.049 17.25 35 1 89.06 308 ASP B N 1
ATOM 5043 C CA . ASP B 1 308 ? -1.084 15.875 35.469 1 89.06 308 ASP B CA 1
ATOM 5044 C C . ASP B 1 308 ? -2.494 15.297 35.375 1 89.06 308 ASP B C 1
ATOM 5046 O O . ASP B 1 308 ? -2.684 14.078 35.469 1 89.06 308 ASP B O 1
ATOM 5050 N N . SER B 1 309 ? -3.402 16.141 35.094 1 89.62 309 SER B N 1
ATOM 5051 C CA . SER B 1 309 ? -4.766 15.648 34.938 1 89.62 309 SER B CA 1
ATOM 5052 C C . SER B 1 309 ? -4.988 15.109 33.531 1 89.62 309 SER B C 1
ATOM 5054 O O . SER B 1 309 ? -5.902 14.312 33.281 1 89.62 309 SER B O 1
ATOM 5056 N N . LEU B 1 310 ? -4.148 15.539 32.656 1 92.88 310 LEU B N 1
ATOM 5057 C CA . LEU B 1 310 ? -4.297 15.133 31.25 1 92.88 310 LEU B CA 1
ATOM 5058 C C . LEU B 1 310 ? -3.277 14.055 30.891 1 92.88 310 LEU B C 1
ATOM 5060 O O . LEU B 1 310 ? -3.545 13.195 30.047 1 92.88 310 LEU B O 1
ATOM 5064 N N . ILE B 1 311 ? -2.127 14.164 31.5 1 94.81 311 ILE B N 1
ATOM 5065 C CA . ILE B 1 311 ? -1.037 13.234 31.203 1 94.81 311 ILE B CA 1
ATOM 5066 C C . ILE B 1 311 ? -0.411 12.75 32.5 1 94.81 311 ILE B C 1
ATOM 5068 O O . ILE B 1 311 ? -0.247 13.523 33.469 1 94.81 311 ILE B O 1
ATOM 5072 N N . TRP B 1 312 ? -0.106 11.414 32.656 1 94.56 312 TRP B N 1
ATOM 5073 C CA . TRP B 1 312 ? 0.54 10.906 33.875 1 94.56 312 TRP B CA 1
ATOM 5074 C C . TRP B 1 312 ? 1.368 9.664 33.562 1 94.56 312 TRP B C 1
ATOM 5076 O O . TRP B 1 312 ? 1.15 9 32.562 1 94.56 312 TRP B O 1
ATOM 5086 N N . LYS B 1 313 ? 2.227 9.367 34.469 1 94.81 313 LYS B N 1
ATOM 5087 C CA . LYS B 1 313 ? 3.191 8.289 34.312 1 94.81 313 LYS B CA 1
ATOM 5088 C C . LYS B 1 313 ? 2.541 6.926 34.531 1 94.81 313 LYS B C 1
ATOM 5090 O O . LYS B 1 313 ? 1.719 6.777 35.438 1 94.81 313 LYS B O 1
ATOM 5095 N N . ALA B 1 314 ? 2.896 5.98 33.688 1 95.62 314 ALA B N 1
ATOM 5096 C CA . ALA B 1 314 ? 2.572 4.574 33.938 1 95.62 314 ALA B CA 1
ATOM 5097 C C . ALA B 1 314 ? 3.771 3.82 34.5 1 95.62 314 ALA B C 1
ATOM 5099 O O . ALA B 1 314 ? 4.836 4.402 34.719 1 95.62 314 ALA B O 1
ATOM 5100 N N . ASP B 1 315 ? 3.582 2.588 34.812 1 94.06 315 ASP B N 1
ATOM 5101 C CA . ASP B 1 315 ? 4.676 1.755 35.281 1 94.06 315 ASP B CA 1
ATOM 5102 C C . ASP B 1 315 ? 5.715 1.509 34.188 1 94.06 315 ASP B C 1
ATOM 5104 O O . ASP B 1 315 ? 5.363 1.344 33.031 1 94.06 315 ASP B O 1
ATOM 5108 N N . PRO B 1 316 ? 6.953 1.533 34.656 1 94.5 316 PRO B N 1
ATOM 5109 C CA . PRO B 1 316 ? 7.992 1.222 33.688 1 94.5 316 PRO B CA 1
ATOM 5110 C C . PRO B 1 316 ? 7.789 -0.138 33.031 1 94.5 316 PRO B C 1
ATOM 5112 O O . PRO B 1 316 ? 7.266 -1.062 33.656 1 94.5 316 PRO B O 1
ATOM 5115 N N . ALA B 1 317 ? 8.133 -0.231 31.828 1 93.06 317 ALA B N 1
ATOM 5116 C CA . ALA B 1 317 ? 8.008 -1.468 31.062 1 93.06 317 ALA B CA 1
ATOM 5117 C C . ALA B 1 317 ? 9.273 -1.738 30.25 1 93.06 317 ALA B C 1
ATOM 5119 O O . ALA B 1 317 ? 9.898 -0.8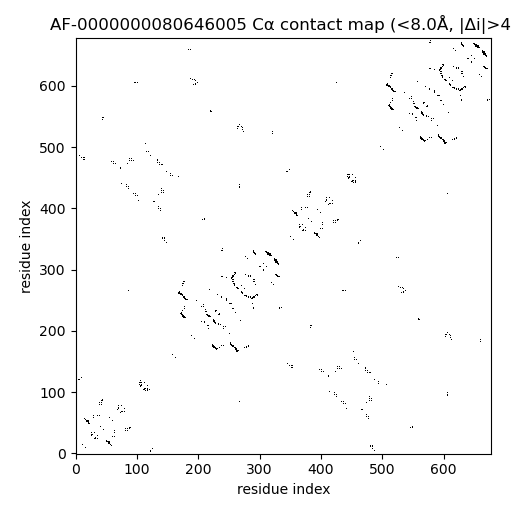08 29.734 1 93.06 317 ALA B O 1
ATOM 5120 N N . ASP B 1 318 ? 9.609 -2.955 30.109 1 89.94 318 ASP B N 1
ATOM 5121 C CA . ASP B 1 318 ? 10.719 -3.365 29.266 1 89.94 318 ASP B CA 1
ATOM 5122 C C . ASP B 1 318 ? 10.242 -3.734 27.875 1 89.94 318 ASP B C 1
ATOM 5124 O O . ASP B 1 318 ? 9.492 -4.699 27.703 1 89.94 318 ASP B O 1
ATOM 5128 N N . LEU B 1 319 ? 10.656 -2.951 27 1 82.69 319 LEU B N 1
ATOM 5129 C CA . LEU B 1 319 ? 10.234 -3.174 25.609 1 82.69 319 LEU B CA 1
ATOM 5130 C C . LEU B 1 319 ? 11.336 -3.865 24.828 1 82.69 319 LEU B C 1
ATOM 5132 O O . LEU B 1 319 ? 12.492 -3.432 24.844 1 82.69 319 LEU B O 1
ATOM 5136 N N . ARG B 1 320 ? 10.883 -4.902 24.203 1 71.81 320 ARG B N 1
ATOM 5137 C CA . ARG B 1 320 ? 11.836 -5.668 23.406 1 71.81 320 ARG B CA 1
ATOM 5138 C C . ARG B 1 320 ? 12.523 -4.785 22.359 1 71.81 320 ARG B C 1
ATOM 5140 O O . ARG B 1 320 ? 11.852 -4.105 21.578 1 71.81 320 ARG B O 1
ATOM 5147 N N . GLY B 1 321 ? 13.828 -4.68 22.359 1 69.19 321 GLY B N 1
ATOM 5148 C CA . GLY B 1 321 ? 14.594 -3.941 21.359 1 69.19 321 GLY B CA 1
ATOM 5149 C C . GLY B 1 321 ? 14.758 -2.473 21.703 1 69.19 321 GLY B C 1
ATOM 5150 O O . GLY B 1 321 ? 15.484 -1.75 21.031 1 69.19 321 GLY B O 1
ATOM 5151 N N . VAL B 1 322 ? 14.023 -1.987 22.656 1 77.12 322 VAL B N 1
ATOM 5152 C CA . VAL B 1 322 ? 14.086 -0.573 23 1 77.12 322 VAL B CA 1
ATOM 5153 C C . VAL B 1 322 ? 14.695 -0.415 24.391 1 77.12 322 VAL B C 1
ATOM 5155 O O . VAL B 1 322 ? 15.516 0.475 24.625 1 77.12 322 VAL B O 1
ATOM 5158 N N . GLY B 1 323 ? 14.383 -1.323 25.328 1 82.94 323 GLY B N 1
ATOM 5159 C CA . GLY B 1 323 ? 14.812 -1.225 26.719 1 82.94 323 GLY B CA 1
ATOM 5160 C C . GLY B 1 323 ? 13.711 -0.782 27.656 1 82.94 323 GLY B C 1
ATOM 5161 O O . GLY B 1 323 ? 12.531 -0.963 27.359 1 82.94 323 GLY B O 1
ATOM 5162 N N . THR B 1 324 ? 14.141 -0.348 28.781 1 89.88 324 THR B N 1
ATOM 5163 C CA . THR B 1 324 ? 13.164 0.08 29.766 1 89.88 324 THR B CA 1
ATOM 5164 C C . THR B 1 324 ? 12.633 1.47 29.438 1 89.88 324 THR B C 1
ATOM 5166 O O . THR B 1 324 ? 13.406 2.406 29.234 1 89.88 324 THR B O 1
ATOM 5169 N N . VAL B 1 325 ? 11.352 1.549 29.375 1 91.75 325 VAL B N 1
ATOM 5170 C CA . VAL B 1 325 ? 10.711 2.82 29.062 1 91.75 325 VAL B CA 1
ATOM 5171 C C . VAL B 1 325 ? 9.617 3.107 30.094 1 91.75 325 VAL B C 1
ATOM 5173 O O . VAL B 1 325 ? 9.055 2.184 30.688 1 91.75 325 VAL B O 1
ATOM 5176 N N . VAL B 1 326 ? 9.43 4.352 30.375 1 94.94 326 VAL B N 1
ATOM 5177 C CA . VAL B 1 326 ? 8.312 4.781 31.203 1 94.94 326 VAL B CA 1
ATOM 5178 C C . VAL B 1 326 ? 7.23 5.406 30.328 1 94.94 326 VAL B C 1
ATOM 5180 O O . VAL B 1 326 ? 7.348 6.562 29.906 1 94.94 326 VAL B O 1
ATOM 5183 N N . PRO B 1 327 ? 6.203 4.637 30.125 1 96.75 327 PRO B N 1
ATOM 5184 C CA . PRO B 1 327 ? 5.129 5.207 29.312 1 96.75 327 PRO B CA 1
ATOM 5185 C C . PRO B 1 327 ? 4.316 6.258 30.047 1 96.75 327 PRO B C 1
ATOM 5187 O O . PRO B 1 327 ? 4.355 6.316 31.281 1 96.75 327 PRO B O 1
ATOM 5190 N N . TYR B 1 328 ? 3.693 7.129 29.375 1 96.88 328 TYR B N 1
ATOM 5191 C CA . TYR B 1 328 ? 2.777 8.125 29.906 1 96.88 328 TYR B CA 1
ATOM 5192 C C . TYR B 1 328 ? 1.383 7.965 29.312 1 96.88 328 TYR B C 1
ATOM 5194 O O . TYR B 1 328 ? 1.237 7.707 28.109 1 96.88 328 TYR B O 1
ATOM 5202 N N . PHE B 1 329 ? 0.41 8.109 30.141 1 96.5 329 PHE B N 1
ATOM 5203 C CA . PHE B 1 329 ? -0.98 8.094 29.703 1 96.5 329 PHE B CA 1
ATOM 5204 C C . PHE B 1 329 ? -1.401 9.469 29.203 1 96.5 329 PHE B C 1
ATOM 5206 O O . PHE B 1 329 ? -0.954 10.492 29.734 1 96.5 329 PHE B O 1
ATOM 5213 N N . LEU B 1 330 ? -2.221 9.453 28.266 1 95.5 330 LEU B N 1
ATOM 5214 C CA . LEU B 1 330 ? -2.977 10.641 27.875 1 95.5 330 LEU B CA 1
ATOM 5215 C C . LEU B 1 330 ? -4.469 10.43 28.109 1 95.5 330 LEU B C 1
ATOM 5217 O O . LEU B 1 330 ? -5.051 9.461 27.625 1 95.5 330 LEU B O 1
ATOM 5221 N N . ASP B 1 331 ? -5.055 11.25 28.875 1 94.75 331 ASP B N 1
ATOM 5222 C CA . ASP B 1 331 ? -6.512 11.25 28.984 1 94.75 331 ASP B CA 1
ATOM 5223 C C . ASP B 1 331 ? -7.148 11.883 27.75 1 94.75 331 ASP B C 1
ATOM 5225 O O . ASP B 1 331 ? -7.551 13.047 27.766 1 94.75 331 ASP B O 1
ATOM 5229 N N . TRP B 1 332 ? -7.352 11.047 26.828 1 94.06 332 TRP B N 1
ATOM 5230 C CA . TRP B 1 332 ? -7.805 11.547 25.531 1 94.06 332 TRP B CA 1
ATOM 5231 C C . TRP B 1 332 ? -9.234 12.062 25.609 1 94.06 332 TRP B C 1
ATOM 5233 O O . TRP B 1 332 ? -9.625 12.969 24.875 1 94.06 332 TRP B O 1
ATOM 5243 N N . GLU B 1 333 ? -10.094 11.531 26.484 1 93.5 333 GLU B N 1
ATOM 5244 C CA . GLU B 1 333 ? -11.461 12.008 26.641 1 93.5 333 GLU B CA 1
ATOM 5245 C C . GLU B 1 333 ? -11.484 13.445 27.156 1 93.5 333 GLU B C 1
ATOM 5247 O O . GLU B 1 333 ? -12.219 14.289 26.625 1 93.5 333 GLU B O 1
ATOM 5252 N N . LYS B 1 334 ? -10.742 13.609 28.188 1 93.31 334 LYS B N 1
ATOM 5253 C CA . LYS B 1 334 ? -10.648 14.953 28.75 1 93.31 334 LYS B CA 1
ATOM 5254 C C . LYS B 1 334 ? -10.047 15.93 27.734 1 93.31 334 LYS B C 1
ATOM 5256 O O . LYS B 1 334 ? -10.484 17.078 27.641 1 93.31 334 LYS B O 1
ATOM 5261 N N . TYR B 1 335 ? -9.039 15.5 27.047 1 94.19 335 TYR B N 1
ATOM 5262 C CA . TYR B 1 335 ? -8.414 16.344 26.031 1 94.19 335 TYR B CA 1
ATOM 5263 C C . TYR B 1 335 ? -9.422 16.766 24.969 1 94.19 335 TYR B C 1
ATOM 5265 O O . TYR B 1 335 ? -9.484 17.938 24.594 1 94.19 335 TYR B O 1
ATOM 5273 N N . LEU B 1 336 ? -10.234 15.844 24.5 1 93.06 336 LEU B N 1
ATOM 5274 C CA . LEU B 1 336 ? -11.203 16.141 23.453 1 93.06 336 LEU B CA 1
ATOM 5275 C C . LEU B 1 336 ? -12.25 17.141 23.938 1 93.06 336 LEU B C 1
ATOM 5277 O O . LEU B 1 336 ? -12.766 17.938 23.156 1 93.06 336 LEU B O 1
ATOM 5281 N N . ARG B 1 337 ? -12.492 17.141 25.203 1 91 337 ARG B N 1
ATOM 5282 C CA . ARG B 1 337 ? -13.445 18.078 25.781 1 91 337 ARG B CA 1
ATOM 5283 C C . ARG B 1 337 ? -12.883 19.5 25.797 1 91 337 ARG B C 1
ATOM 5285 O O . ARG B 1 337 ? -13.641 20.469 25.844 1 91 337 ARG B O 1
ATOM 5292 N N . THR B 1 338 ? -11.594 19.578 25.75 1 86.69 338 THR B N 1
ATOM 5293 C CA . THR B 1 338 ? -10.953 20.891 25.766 1 86.69 338 THR B CA 1
ATOM 5294 C C . THR B 1 338 ? -10.922 21.5 24.375 1 86.69 338 THR B C 1
ATOM 5296 O O . THR B 1 338 ? -10.633 22.688 24.203 1 86.69 338 THR B O 1
ATOM 5299 N N . LEU B 1 339 ? -11.164 20.656 23.391 1 82.88 339 LEU B N 1
ATOM 5300 C CA . LEU B 1 339 ? -11.125 21.156 22.016 1 82.88 339 LEU B CA 1
ATOM 5301 C C . LEU B 1 339 ? -12.406 21.906 21.672 1 82.88 339 LEU B C 1
ATOM 5303 O O . LEU B 1 339 ? -13.5 21.5 22.078 1 82.88 339 LEU B O 1
#

Secondary structure (DSSP, 8-state):
-HHHHHHHHHHHHTTSS--B-HHHHHHHHTS-HHHHHHHHHHTTPPPP-TTS--B-HHHHHHHHHHHHHHHTT---HHHHHHHHHHHHHHHHHHHHHHHHHHHHHHHHHHT--HHHHHHHHHHHHHHHHHHHHHHHHHHHHHHHHHHHHHHHHHHHHHHHS---TT-PSEEEEEEEEEETTHHHHHHHS-HHHHHHHHHHHHHHHHHHHHHTT-EEEEEETTEEEEEESSHHHHHHHHHHHHHHHHS-TTS--EEEEEEEEEEEEETTEEESHHHHHHHHHHHHPPTT-EEE-HHHHHHHHTSTT--TTTEEE---EEETTTEEE--EEE-HHHHHHH-/-HHHHHHHHHHHHTTSS--B-HHHHHHHHTS-HHHHHHHHHHTTPPPP-TTS--B-HHHHHHHHHHHHHHHTT---HHHHHHHHHHHHHHHHHHHHHHHHHHHHHHHHHHT--HHHHHHHHHHHHHHHHHHHHHHHHHHHHHHHHHHHHHHHHHHHHHHHS---TT-PSEEEEEEEEEETTHHHHHHHS-HHHHHHHHHHHHHHHHHHHHHTT-EEEEEETTEEEEEESSHHHHHHHHHHHHHHHHS-TTS--EEEEEEEEEEEEETTEEESHHHHHHHHHHHHPPTT-EEE-HHHHHHHHTSTT--TTTEEE---EEETTTEEE--EEE-HHHHHHH-

Nearest PDB structures (foldseek):
  1y10-assembly2_C  TM=5.344E-01  e=6.197E-19  Mycobacterium tuberculosis
  1y10-assembly3_B  TM=5.374E-01  e=9.911E-18  Mycobacterium tuberculosis
  4wpa-assembly1_B  TM=9.015E-01  e=2.128E-12  Mycobacterium avium
  5d15-assembly1_B  TM=8.912E-01  e=2.290E-11  Mycobacterium avium subsp. avium 10-9275
  5d0h-assembly1_B  TM=8.668E-01  e=1.162E-11  Mycobacterium avium subsp. avium 10-9275

Sequence (678 aa):
MPGATIDAARNVLIGGRPTMNLKELAEAAGCEVAYAERFWRAMGFPDLKSDEDMFTELDLASLKSWLSLMSELGLKTRSATSLLRAQSHTMDRLVLWQTEAIVQDLVSQYDLDDTTARLLLLDRIDQFTGILEKQVRYAWRRQLAALLTHIDDEVGQRGMEDMTADTYPLRRTMGFVDMVAYTRRSAGLGAEALADLVEGFEFRCRDVVTRNGGRVVKTIGDAVLWVCDDLATGLRVASKLVHTLVTSEELLPVRASLVCGRVVSRSGDIFGPPVNLASRLVDIAPRASIFMDEQTAQMLYADSKFDDSLIWKADPADLRGVGTVVPYFLDWEKYLRTLMPGATIDAARNVLIGGRPTMNLKELAEAAGCEVAYAERFWRAMGFPDLKSDEDMFTELDLASLKSWLSLMSELGLKTRSATSLLRAQSHTMDRLVLWQTEAIVQDLVSQYDLDDTTARLLLLDRIDQFTGILEKQVRYAWRRQLAALLTHIDDEVGQRGMEDMTADTYPLRRTMGFVDMVAYTRRSAGLGAEALADLVEGFEFRCRDVVTRNGGRVVKTIGDAVLWVCDDLATGLRVASKLVHTLVTSEELLPVRASLVCGRVVSRSGDIFGPPVNLASRLVDIAPRASIFMDEQTAQMLYADSKFDDSLIWKADPADLRGVGTVVPYFLDWEKYLRTL

Radius of gyration: 24.89 Å; Cα contacts (8 Å, |Δi|>4): 1195; chains: 2; bounding box: 53×72×68 Å

Solvent-accessible surface area (backbone atoms only — not comparable to full-atom values): 34273 Å² total; per-residue (Å²): 107,78,65,61,47,40,52,52,48,33,22,62,47,40,57,38,73,47,75,24,26,55,63,53,43,10,57,74,54,71,48,54,51,68,54,46,49,49,54,44,48,34,48,58,47,55,77,73,68,74,83,46,56,72,34,23,64,49,51,42,52,47,50,42,47,56,49,37,42,35,76,74,68,61,40,49,69,69,39,50,43,47,45,41,30,44,38,19,56,38,24,48,44,35,42,46,25,44,51,48,39,51,30,52,43,41,20,66,75,64,70,41,44,66,67,59,18,47,53,49,43,54,70,44,44,70,77,45,47,66,53,51,50,52,46,45,53,47,31,37,30,48,39,39,34,54,48,52,52,51,51,51,53,48,48,59,50,39,70,71,44,89,65,64,74,70,59,72,43,52,64,30,10,32,27,27,40,32,50,52,63,44,60,65,50,43,70,74,35,53,34,64,56,39,43,48,49,51,49,52,49,51,50,51,49,46,51,45,26,24,53,46,67,31,38,70,52,48,62,46,89,68,26,38,36,33,39,23,72,40,62,71,46,33,53,51,29,53,33,49,43,50,52,55,37,57,70,31,86,86,47,55,48,29,16,18,12,41,30,58,36,50,31,33,77,52,81,44,37,75,28,30,69,46,53,55,50,16,56,51,38,26,72,68,30,52,79,72,32,36,23,22,41,57,69,38,49,51,60,44,53,73,36,87,89,39,47,75,85,39,36,44,80,50,73,71,43,77,36,89,86,76,43,78,42,48,36,24,42,46,40,42,70,63,53,57,68,72,101,108,78,66,59,46,41,52,53,47,32,23,62,45,42,56,38,74,47,76,23,26,57,62,52,42,10,56,74,55,71,49,56,50,66,54,45,49,48,53,45,48,34,49,56,47,54,78,74,65,73,82,45,57,73,34,25,66,49,52,39,53,46,50,42,46,55,49,38,44,35,76,74,68,61,41,50,70,68,39,50,44,48,46,41,30,45,38,20,56,39,23,47,44,38,42,45,24,45,52,49,40,51,31,52,42,42,20,67,75,65,71,40,43,67,68,58,19,46,53,49,42,55,70,45,42,70,76,45,46,65,53,50,51,53,44,45,53,46,30,38,29,47,38,39,32,54,48,52,53,51,51,49,54,49,48,57,51,37,69,70,47,87,63,66,73,73,55,73,43,52,65,30,10,32,27,27,39,34,50,51,64,44,61,65,50,43,70,74,35,52,34,63,57,38,43,50,48,52,49,52,50,49,50,52,49,45,51,47,26,24,53,45,66,30,39,70,52,46,62,46,91,67,26,38,36,32,39,22,73,38,62,70,46,34,51,51,28,52,32,49,43,50,49,56,37,57,70,33,86,86,48,56,48,30,15,18,12,41,32,56,36,49,33,32,76,50,79,44,37,75,28,30,69,45,54,54,49,18,55,50,38,25,72,66,29,52,79,72,33,36,23,22,41,55,71,38,49,50,59,43,52,74,36,87,88,40,47,74,85,39,36,45,80,48,72,69,42,76,37,90,88,76,40,78,41,50,36,23,41,44,40,44,68,64,52,56,68,74,102

InterPro domains:
  IPR001054 Adenylyl cyclase class-3/4/guanylyl cyclase [PF00211] (173-330)
  IPR001054 Adenylyl cyclase class-3/4/guanylyl cyclase [PS50125] (173-282)
  IPR001054 Adenylyl cyclase class-3/4/guanylyl cyclase [cd07302] (171-330)
  IPR029787 Nucleotide cyclase [G3DSA:3.30.70.1230] (170-330)
  IPR029787 Nucleotide cyclase [SSF55073] (172-334)